Protein AF-A0A1V2L2E0-F1 (afdb_monomer_lite)

Foldseek 3Di:
DDPDDPVVLLVLLVVLLCVVCVVVCCLVVPLQVVLLVVVLVVLLVQCVVCVVDPARSLLVLLVVVLVVLVVCCVPVNPVVSVVVLVSLCSNQVVLQVCVLLLCLLLVLCLVVADDDDPVQLVLLLVLLVVVVVCLLVLLLVLLVVLCVVVVPDDPDPPPPDDPPDDDDDDDDSSNVSSVVCNVCVVLVVLVVQLVVVLCCCQPVVQLASNLQSLSVNLLVCLVPPDDPVCLLQRQSSNRSSVVSLVVLCVSCVVSVHDSSVSSCQQAVVCASNCVPPDDPDPPDDRDGHNSNDSNSSSSSNSSSVSSVCNVCVVVCVVCVSSPVVSCVVSLCCQQPVQLVVSVVSPHDNQQSNLSNLLVDDPSRSVSSSVVVNHRHSNSNNSSVVSVSSQVSNVVNVQVSCVSNVNHD

InterPro domains:
  IPR007300 CidB/LrgB family [PF04172] (216-382)
  IPR007300 CidB/LrgB family [PTHR30249] (26-378)

Structure (mmCIF, N/CA/C/O backbone):
data_AF-A0A1V2L2E0-F1
#
_entry.id   AF-A0A1V2L2E0-F1
#
loop_
_atom_site.group_PDB
_atom_site.id
_atom_site.type_symbol
_atom_site.label_atom_id
_atom_site.label_alt_id
_atom_site.label_comp_id
_atom_site.label_asym_id
_atom_site.label_entity_id
_atom_site.label_seq_id
_atom_site.pdbx_PDB_ins_code
_atom_site.Cartn_x
_atom_site.Cartn_y
_atom_site.Cartn_z
_atom_site.occupancy
_atom_site.B_iso_or_equiv
_atom_site.auth_seq_id
_atom_site.auth_comp_id
_atom_site.auth_asym_id
_atom_site.auth_atom_id
_atom_site.pdbx_PDB_model_num
ATOM 1 N N . MET A 1 1 ? -0.615 -52.994 3.508 1.00 41.28 1 MET A N 1
ATOM 2 C CA . MET A 1 1 ? 0.266 -52.390 2.486 1.00 41.28 1 MET A CA 1
ATOM 3 C C . MET A 1 1 ? -0.403 -52.552 1.130 1.00 41.28 1 MET A C 1
ATOM 5 O O . MET A 1 1 ? -0.304 -53.614 0.540 1.00 41.28 1 MET A O 1
ATOM 9 N N . THR A 1 2 ? -1.138 -51.549 0.659 1.00 40.19 2 THR A N 1
ATOM 10 C CA . THR A 1 2 ? -1.650 -51.514 -0.720 1.00 40.19 2 THR A CA 1
ATOM 11 C C . THR A 1 2 ? -0.948 -50.358 -1.408 1.00 40.19 2 THR A C 1
ATOM 13 O O . THR A 1 2 ? -1.283 -49.203 -1.156 1.00 40.19 2 THR A O 1
ATOM 16 N N . SER A 1 3 ? 0.093 -50.675 -2.180 1.00 45.12 3 SER A N 1
ATOM 17 C CA . SER A 1 3 ? 0.806 -49.704 -3.005 1.00 45.12 3 SER A CA 1
ATOM 18 C C . SER A 1 3 ? -0.107 -49.323 -4.166 1.00 45.12 3 SER A C 1
ATOM 20 O O . SER A 1 3 ? -0.065 -49.933 -5.231 1.00 45.12 3 SER A O 1
ATOM 22 N N . TYR A 1 4 ? -0.983 -48.351 -3.932 1.00 54.38 4 TYR A N 1
ATOM 23 C CA . TYR A 1 4 ? -1.599 -47.601 -5.012 1.00 54.38 4 TYR A CA 1
ATOM 24 C C . TYR A 1 4 ? -0.462 -46.955 -5.829 1.00 54.38 4 TYR A C 1
ATOM 26 O O . TYR A 1 4 ? 0.614 -46.656 -5.307 1.00 54.38 4 TYR A O 1
ATOM 34 N N . GLY A 1 5 ? -0.624 -46.871 -7.149 1.00 65.38 5 GLY A N 1
ATOM 35 C CA . GLY A 1 5 ? 0.411 -46.316 -8.018 1.00 65.38 5 GLY A CA 1
ATOM 36 C C . GLY A 1 5 ? 0.724 -44.863 -7.648 1.00 65.38 5 GLY A C 1
ATOM 37 O O . GLY A 1 5 ? -0.150 -44.120 -7.205 1.00 65.38 5 GLY A O 1
ATOM 38 N N . LEU A 1 6 ? 1.959 -44.426 -7.895 1.00 69.12 6 LEU A N 1
ATOM 39 C CA . LEU A 1 6 ? 2.425 -43.066 -7.583 1.00 69.12 6 LEU A CA 1
ATOM 40 C C . LEU A 1 6 ? 1.519 -41.969 -8.186 1.00 69.12 6 LEU A C 1
ATOM 42 O O . LEU A 1 6 ? 1.346 -40.902 -7.605 1.00 69.12 6 LEU A O 1
ATOM 46 N N . ILE A 1 7 ? 0.882 -42.266 -9.323 1.00 73.75 7 ILE A N 1
ATOM 47 C CA . ILE A 1 7 ? -0.086 -41.394 -10.001 1.00 73.75 7 ILE A CA 1
ATOM 48 C C . ILE A 1 7 ? -1.427 -41.334 -9.251 1.00 73.75 7 ILE A C 1
ATOM 50 O O . ILE A 1 7 ? -2.002 -40.256 -9.117 1.00 73.75 7 ILE A O 1
ATOM 54 N N . SER A 1 8 ? -1.934 -42.457 -8.728 1.00 75.06 8 SER A N 1
ATOM 55 C CA . SER A 1 8 ? -3.186 -42.462 -7.957 1.00 75.06 8 SER A CA 1
ATOM 56 C C . SER A 1 8 ? -3.034 -41.782 -6.597 1.00 75.06 8 SER A C 1
ATOM 58 O O . SER A 1 8 ? -3.955 -41.084 -6.173 1.00 75.06 8 SER A O 1
ATOM 60 N N . ASP A 1 9 ? -1.866 -41.909 -5.966 1.00 73.50 9 ASP A N 1
ATOM 61 C CA . ASP A 1 9 ? -1.529 -41.211 -4.719 1.00 73.50 9 ASP A CA 1
ATOM 62 C C . ASP A 1 9 ? -1.421 -39.695 -4.954 1.00 73.50 9 ASP A C 1
ATOM 64 O O . ASP A 1 9 ? -1.922 -38.896 -4.160 1.00 73.50 9 ASP A O 1
ATOM 68 N N . LEU A 1 10 ? -0.853 -39.279 -6.097 1.00 75.12 10 LEU A N 1
ATOM 69 C CA . LEU A 1 10 ? -0.794 -37.875 -6.512 1.00 75.12 10 LEU A CA 1
ATOM 70 C C . LEU A 1 10 ? -2.194 -37.295 -6.763 1.00 75.12 10 LEU A C 1
ATOM 72 O O . LEU A 1 10 ? -2.520 -36.233 -6.236 1.00 75.12 10 LEU A O 1
ATOM 76 N N . LEU A 1 11 ? -3.040 -37.987 -7.533 1.00 79.88 11 LEU A N 1
ATOM 77 C CA . LEU A 1 11 ? -4.399 -37.530 -7.851 1.00 79.88 11 LEU A CA 1
ATOM 78 C C . LEU A 1 11 ? -5.283 -37.448 -6.600 1.00 79.88 11 LEU A C 1
ATOM 80 O O . LEU A 1 11 ? -6.006 -36.464 -6.418 1.00 79.88 11 LEU A O 1
ATOM 84 N N . ARG A 1 12 ? -5.191 -38.436 -5.698 1.00 74.62 12 ARG A N 1
ATOM 85 C CA . ARG A 1 12 ? -5.874 -38.392 -4.396 1.00 74.62 12 ARG A CA 1
ATOM 86 C C . ARG A 1 12 ? -5.333 -37.271 -3.518 1.00 74.62 12 ARG A C 1
ATOM 88 O O . ARG A 1 12 ? -6.127 -36.531 -2.946 1.00 74.62 12 ARG A O 1
ATOM 95 N N . GLY A 1 13 ? -4.016 -37.087 -3.465 1.00 74.69 13 GLY A N 1
ATOM 96 C CA . GLY A 1 13 ? -3.380 -35.981 -2.751 1.00 74.69 13 GLY A CA 1
ATOM 97 C C . GLY A 1 13 ? -3.824 -34.605 -3.259 1.00 74.69 13 GLY A C 1
ATOM 98 O O . GLY A 1 13 ? -4.121 -33.728 -2.449 1.00 74.69 13 GLY A O 1
ATOM 99 N N . ILE A 1 14 ? -3.950 -34.421 -4.580 1.00 79.69 14 ILE A N 1
ATOM 100 C CA . ILE A 1 14 ? -4.483 -33.195 -5.200 1.00 79.69 14 ILE A CA 1
ATOM 101 C C . ILE A 1 14 ? -5.944 -32.979 -4.811 1.00 79.69 14 ILE A C 1
ATOM 103 O O . ILE A 1 14 ? -6.298 -31.891 -4.360 1.00 79.69 14 ILE A O 1
ATOM 107 N N . SER A 1 15 ? -6.783 -34.010 -4.921 1.00 79.38 15 SER A N 1
ATOM 108 C CA . SER A 1 15 ? -8.198 -33.932 -4.544 1.00 79.38 15 SER A CA 1
ATOM 109 C C . SER A 1 15 ? -8.382 -33.571 -3.063 1.00 79.38 15 SER A C 1
ATOM 111 O O . SER A 1 15 ? -9.129 -32.645 -2.744 1.00 79.38 15 SER A O 1
ATOM 113 N N . ILE A 1 16 ? -7.631 -34.218 -2.163 1.00 77.31 16 ILE A N 1
ATOM 114 C CA . ILE A 1 16 ? -7.628 -33.917 -0.724 1.00 77.31 16 ILE A CA 1
ATOM 115 C C . ILE A 1 16 ? -7.118 -32.491 -0.474 1.00 77.31 16 ILE A C 1
ATOM 117 O O . ILE A 1 16 ? -7.723 -31.749 0.297 1.00 77.31 16 ILE A O 1
ATOM 121 N N . GLY A 1 17 ? -6.039 -32.072 -1.140 1.00 76.56 17 GLY A N 1
ATOM 122 C CA . GLY A 1 17 ? -5.472 -30.727 -1.018 1.00 76.56 17 GLY A CA 1
ATOM 123 C C . GLY A 1 17 ? -6.431 -29.619 -1.460 1.00 76.56 17 GLY A C 1
ATOM 124 O O . GLY A 1 17 ? -6.549 -28.599 -0.776 1.00 76.56 17 GLY A O 1
ATOM 125 N N . ILE A 1 18 ? -7.163 -29.826 -2.558 1.00 79.31 18 ILE A N 1
ATOM 126 C CA . ILE A 1 18 ? -8.222 -28.918 -3.025 1.00 79.31 18 ILE A CA 1
ATOM 127 C C . ILE A 1 18 ? -9.395 -28.920 -2.040 1.00 79.31 18 ILE A C 1
ATOM 129 O O . ILE A 1 18 ? -9.856 -27.846 -1.656 1.00 79.31 18 ILE A O 1
ATOM 133 N N . GLY A 1 19 ? -9.830 -30.093 -1.566 1.00 76.94 19 GLY A N 1
ATOM 134 C CA . GLY A 1 19 ? -10.905 -30.219 -0.578 1.00 76.94 19 GLY A CA 1
ATOM 135 C C . GLY A 1 19 ? -10.599 -29.481 0.730 1.00 76.94 19 GLY A C 1
ATOM 136 O O . GLY A 1 19 ? -11.422 -28.705 1.210 1.00 76.94 19 GLY A O 1
ATOM 137 N N . LEU A 1 20 ? -9.381 -29.629 1.260 1.00 77.38 20 LEU A N 1
ATOM 138 C CA . LEU A 1 20 ? -8.901 -28.897 2.441 1.00 77.38 20 LEU A CA 1
ATOM 139 C C . LEU A 1 20 ? -8.807 -27.383 2.198 1.00 77.38 20 LEU A C 1
ATOM 141 O O . LEU A 1 20 ? -9.001 -26.584 3.112 1.00 77.38 20 LEU A O 1
ATOM 145 N N . SER A 1 21 ? -8.516 -26.975 0.963 1.00 80.56 21 SER A N 1
ATOM 146 C CA . SER A 1 21 ? -8.404 -25.565 0.581 1.00 80.56 21 SER A CA 1
ATOM 147 C C . SER A 1 21 ? -9.744 -24.922 0.243 1.00 80.56 21 SER A C 1
ATOM 149 O O . SER A 1 21 ? -9.813 -23.700 0.185 1.00 80.56 21 SER A O 1
ATOM 151 N N . TYR A 1 22 ? -10.819 -25.692 0.070 1.00 82.25 22 TYR A N 1
ATOM 152 C CA . TYR A 1 22 ? -12.115 -25.202 -0.404 1.00 82.25 22 TYR A CA 1
ATOM 153 C C . TYR A 1 22 ? -12.677 -24.003 0.391 1.00 82.25 22 TYR A C 1
ATOM 155 O O . TYR A 1 22 ? -13.034 -23.002 -0.239 1.00 82.25 22 TYR A O 1
ATOM 163 N N . PRO A 1 23 ? -12.679 -23.994 1.744 1.00 82.62 23 PRO A N 1
ATOM 164 C CA . PRO A 1 23 ? -13.147 -22.830 2.502 1.00 82.62 23 PRO A CA 1
ATOM 165 C C . PRO A 1 23 ? -12.281 -21.586 2.264 1.00 82.62 23 PRO A C 1
ATOM 167 O O . PRO A 1 23 ? -12.805 -20.479 2.122 1.00 82.62 23 PRO A O 1
ATOM 170 N N . LYS A 1 24 ? -10.956 -21.775 2.174 1.00 81.88 24 LYS A N 1
ATOM 171 C CA . LYS A 1 24 ? -9.988 -20.716 1.856 1.00 81.88 24 LYS A CA 1
ATOM 172 C C . LYS A 1 24 ? -10.201 -20.194 0.434 1.00 81.88 24 LYS A C 1
ATOM 174 O O . LYS A 1 24 ? -10.162 -18.985 0.235 1.00 81.88 24 LYS A O 1
ATOM 179 N N . ILE A 1 25 ? -10.471 -21.078 -0.528 1.00 85.06 25 ILE A N 1
ATOM 180 C CA . ILE A 1 25 ? -10.714 -20.724 -1.930 1.00 85.06 25 ILE A CA 1
ATOM 181 C C . ILE A 1 25 ? -11.961 -19.848 -2.043 1.00 85.06 25 ILE A C 1
ATOM 183 O O . ILE A 1 25 ? -11.879 -18.742 -2.567 1.00 85.06 25 ILE A O 1
ATOM 187 N N . ILE A 1 26 ? -13.094 -20.286 -1.484 1.00 87.94 26 ILE A N 1
ATOM 188 C CA . ILE A 1 26 ? -14.328 -19.486 -1.505 1.00 87.94 26 ILE A CA 1
ATOM 189 C C . ILE A 1 26 ? -14.099 -18.130 -0.840 1.00 87.94 26 ILE A C 1
ATOM 191 O O . ILE A 1 26 ? -14.532 -17.099 -1.352 1.00 87.94 26 ILE A O 1
ATOM 195 N N . HIS A 1 27 ? -13.443 -18.114 0.318 1.00 87.00 27 HIS A N 1
ATOM 196 C CA . HIS A 1 27 ? -13.212 -16.869 1.032 1.00 87.00 27 HIS A CA 1
ATOM 197 C C . HIS A 1 27 ? -12.318 -15.912 0.227 1.00 87.00 27 HIS A C 1
ATOM 199 O O . HIS A 1 27 ? -12.737 -14.797 -0.071 1.00 87.00 27 HIS A O 1
ATOM 205 N N . ASN A 1 28 ? -11.126 -16.351 -0.175 1.00 86.44 28 ASN A N 1
ATOM 206 C CA . ASN A 1 28 ? -10.096 -15.477 -0.741 1.00 86.44 28 ASN A CA 1
ATOM 207 C C . ASN A 1 28 ? -10.261 -15.199 -2.239 1.00 86.44 28 ASN A C 1
ATOM 209 O O . ASN A 1 28 ? -9.826 -14.149 -2.694 1.00 86.44 28 ASN A O 1
ATOM 213 N N . TYR A 1 29 ? -10.872 -16.107 -3.001 1.00 88.38 29 TYR A N 1
ATOM 214 C CA . TYR A 1 29 ? -10.981 -15.987 -4.461 1.00 88.38 29 TYR A CA 1
ATOM 215 C C . TYR A 1 29 ? -12.402 -15.693 -4.949 1.00 88.38 29 TYR A C 1
ATOM 217 O O . TYR A 1 29 ? -12.578 -15.387 -6.122 1.00 88.38 29 TYR A O 1
ATOM 225 N N . ILE A 1 30 ? -13.412 -15.746 -4.071 1.00 91.69 30 ILE A N 1
ATOM 226 C CA . ILE A 1 30 ? -14.793 -15.376 -4.422 1.00 91.69 30 ILE A CA 1
ATOM 227 C C . ILE A 1 30 ? -15.273 -14.220 -3.545 1.00 91.69 30 ILE A C 1
ATOM 229 O O . ILE A 1 30 ? -15.531 -13.129 -4.048 1.00 91.69 30 ILE A O 1
ATOM 233 N N . LYS A 1 31 ? -15.357 -14.417 -2.223 1.00 92.44 31 LYS A N 1
ATOM 234 C CA . LYS A 1 31 ? -15.922 -13.403 -1.313 1.00 92.44 31 LYS A CA 1
ATOM 235 C C . LYS A 1 31 ? -15.075 -12.132 -1.254 1.00 92.44 31 LYS A C 1
ATOM 237 O O . LYS A 1 31 ? -15.630 -11.038 -1.299 1.00 92.44 31 LYS A O 1
ATOM 242 N N . VAL A 1 32 ? -13.751 -12.271 -1.170 1.00 94.38 32 VAL A N 1
ATOM 243 C CA . VAL A 1 32 ? -12.818 -11.135 -1.126 1.00 94.38 32 VAL A CA 1
ATOM 244 C C . VAL A 1 32 ? -12.884 -10.295 -2.411 1.00 94.38 32 VAL A C 1
ATOM 246 O O . VAL A 1 32 ? -13.139 -9.100 -2.278 1.00 94.38 32 VAL A O 1
ATOM 249 N N . PRO A 1 33 ? -12.749 -10.851 -3.637 1.00 94.81 33 PRO A N 1
ATOM 250 C CA . PRO A 1 33 ? -12.880 -10.065 -4.865 1.00 94.81 33 PRO A CA 1
ATOM 251 C C . PRO A 1 33 ? -14.228 -9.356 -4.999 1.00 94.81 33 PRO A C 1
ATOM 253 O O . PRO A 1 33 ? -14.255 -8.180 -5.349 1.00 94.81 33 PRO A O 1
ATOM 256 N N . ILE A 1 34 ? -15.337 -10.023 -4.657 1.00 95.50 34 ILE A N 1
ATOM 257 C CA . ILE A 1 34 ? -16.665 -9.391 -4.659 1.00 95.50 34 ILE A CA 1
ATOM 258 C C . ILE A 1 34 ? -16.694 -8.212 -3.679 1.00 95.50 34 ILE A C 1
ATOM 260 O O . ILE A 1 34 ? -17.113 -7.119 -4.046 1.00 95.50 34 ILE A O 1
ATOM 264 N N . GLY A 1 35 ? -16.191 -8.402 -2.456 1.00 94.75 35 GLY A N 1
ATOM 265 C CA . GLY A 1 35 ? -16.103 -7.333 -1.461 1.00 94.75 35 GLY A CA 1
ATOM 266 C C . GLY A 1 35 ? -15.231 -6.160 -1.920 1.00 94.75 35 GLY A C 1
ATOM 267 O O . GLY A 1 35 ? -15.617 -5.008 -1.739 1.00 94.75 35 GLY A O 1
ATOM 268 N N . ILE A 1 36 ? -14.091 -6.438 -2.560 1.00 96.25 36 ILE A N 1
ATOM 269 C CA . ILE A 1 36 ? -13.199 -5.426 -3.145 1.00 96.25 36 ILE A CA 1
ATOM 270 C C . ILE A 1 36 ? -13.949 -4.619 -4.208 1.00 96.25 36 ILE A C 1
ATOM 272 O O . ILE A 1 36 ? -13.937 -3.393 -4.154 1.00 96.25 36 ILE A O 1
ATOM 276 N N . LEU A 1 37 ? -14.646 -5.284 -5.135 1.00 95.81 37 LEU A N 1
ATOM 277 C CA . LEU A 1 37 ? -15.426 -4.618 -6.181 1.00 95.81 37 LEU A CA 1
ATOM 278 C C . LEU A 1 37 ? -16.548 -3.753 -5.600 1.00 95.81 37 LEU A C 1
ATOM 280 O O . LEU A 1 37 ? -16.747 -2.629 -6.061 1.00 95.81 37 LEU A O 1
ATOM 284 N N . CYS A 1 38 ? -17.243 -4.224 -4.561 1.00 95.19 38 CYS A N 1
ATOM 285 C CA . CYS A 1 38 ? -18.242 -3.421 -3.858 1.00 95.19 38 CYS A CA 1
ATOM 286 C C . CYS A 1 38 ? -17.625 -2.149 -3.262 1.00 95.19 38 CYS A C 1
ATOM 288 O O . CYS A 1 38 ? -18.160 -1.062 -3.471 1.00 95.19 38 CYS A O 1
ATOM 290 N N . VAL A 1 39 ? -16.487 -2.257 -2.565 1.00 94.81 39 VAL A N 1
ATOM 291 C CA . VAL A 1 39 ? -15.814 -1.089 -1.972 1.00 94.81 39 VAL A CA 1
ATOM 292 C C . VAL A 1 39 ? -15.317 -0.129 -3.056 1.00 94.81 39 VAL A C 1
ATOM 294 O O . VAL A 1 39 ? -15.572 1.066 -2.955 1.00 94.81 39 VAL A O 1
ATOM 297 N N . LEU A 1 40 ? -14.687 -0.628 -4.123 1.00 95.12 40 LEU A N 1
ATOM 298 C CA . LEU A 1 40 ? -14.243 0.200 -5.252 1.00 95.12 40 LEU A CA 1
ATOM 299 C C . LEU A 1 40 ? -15.405 0.939 -5.920 1.00 95.12 40 LEU A C 1
ATOM 301 O O . LEU A 1 40 ? -15.263 2.108 -6.265 1.00 95.12 40 LEU A O 1
ATOM 305 N N . THR A 1 41 ? -16.563 0.289 -6.056 1.00 93.81 41 THR A N 1
ATOM 306 C CA . THR A 1 41 ? -17.773 0.911 -6.616 1.00 93.81 41 THR A CA 1
ATOM 307 C C . THR A 1 41 ? -18.267 2.050 -5.729 1.00 93.81 41 THR A C 1
ATOM 309 O O . THR A 1 41 ? -18.604 3.118 -6.235 1.00 93.81 41 THR A O 1
ATOM 312 N N . VAL A 1 42 ? -18.264 1.859 -4.405 1.00 92.94 42 VAL A N 1
ATOM 313 C CA . VAL A 1 42 ? -18.621 2.918 -3.449 1.00 92.94 42 VAL A CA 1
ATOM 314 C C . VAL A 1 42 ? -17.645 4.085 -3.547 1.00 92.94 42 VAL A C 1
ATOM 316 O O . VAL A 1 42 ? -18.087 5.227 -3.625 1.00 92.94 42 VAL A O 1
ATOM 319 N N . ILE A 1 43 ? -16.334 3.822 -3.592 1.00 92.50 43 ILE A N 1
ATOM 320 C CA . ILE A 1 43 ? -15.340 4.895 -3.714 1.00 92.50 43 ILE A CA 1
ATOM 321 C C . ILE A 1 43 ? -15.488 5.620 -5.054 1.00 92.50 43 ILE A C 1
ATOM 323 O O . ILE A 1 43 ? -15.431 6.843 -5.081 1.00 92.50 43 ILE A O 1
ATOM 327 N N . TYR A 1 44 ? -15.732 4.895 -6.148 1.00 91.50 44 TYR A N 1
ATOM 328 C CA . TYR A 1 44 ? -15.980 5.484 -7.462 1.00 91.50 44 TYR A CA 1
ATOM 329 C C . TYR A 1 44 ? -17.209 6.399 -7.450 1.00 91.50 44 TYR A C 1
ATOM 331 O O . TYR A 1 44 ? -17.111 7.555 -7.850 1.00 91.50 44 TYR A O 1
ATOM 339 N N . ALA A 1 45 ? -18.344 5.918 -6.934 1.00 90.19 45 ALA A N 1
ATOM 340 C CA . ALA A 1 45 ? -19.563 6.717 -6.813 1.00 90.19 45 ALA A CA 1
ATOM 341 C C . ALA A 1 45 ? -19.341 7.962 -5.941 1.00 90.19 45 ALA A C 1
ATOM 343 O O . ALA A 1 45 ? -19.824 9.046 -6.258 1.00 90.19 45 ALA A O 1
ATOM 344 N N . PHE A 1 46 ? -18.567 7.819 -4.865 1.00 88.50 46 PHE A N 1
ATOM 345 C CA . PHE A 1 46 ? -18.222 8.930 -3.990 1.00 88.50 46 PHE A CA 1
ATOM 346 C C . PHE A 1 46 ? -17.280 9.937 -4.661 1.00 88.50 46 PHE A C 1
ATOM 348 O O . PHE A 1 46 ? -17.455 11.137 -4.485 1.00 88.50 46 PHE A O 1
ATOM 355 N N . ASN A 1 47 ? -16.326 9.471 -5.472 1.00 88.38 47 ASN A N 1
ATOM 356 C CA . ASN A 1 47 ? -15.442 10.333 -6.253 1.00 88.38 47 ASN A CA 1
ATOM 357 C C . ASN A 1 47 ? -16.237 11.193 -7.237 1.00 88.38 47 ASN A C 1
ATOM 359 O O . ASN A 1 47 ? -16.034 12.396 -7.274 1.00 88.38 47 ASN A O 1
ATOM 363 N N . GLN A 1 48 ? -17.184 10.591 -7.962 1.00 84.94 48 GLN A N 1
ATOM 364 C CA . GLN A 1 48 ? -18.073 11.312 -8.882 1.00 84.94 48 GLN A CA 1
ATOM 365 C C . GLN A 1 48 ? -18.898 12.393 -8.169 1.00 84.94 48 GLN A C 1
ATOM 367 O O . GLN A 1 48 ? -19.107 13.482 -8.692 1.00 84.94 48 GLN A O 1
ATOM 372 N N . ALA A 1 49 ? -19.351 12.116 -6.943 1.00 84.00 49 ALA A N 1
ATOM 373 C CA . ALA A 1 49 ? -20.075 13.098 -6.139 1.00 84.00 49 ALA A CA 1
ATOM 374 C C . ALA A 1 49 ? -19.176 14.241 -5.625 1.00 84.00 49 ALA A C 1
ATOM 376 O O . ALA A 1 49 ? -19.671 15.328 -5.327 1.00 84.00 49 ALA A O 1
ATOM 377 N N . LEU A 1 50 ? -17.868 13.999 -5.502 1.00 78.81 50 LEU A N 1
ATOM 378 C CA . LEU A 1 50 ? -16.882 14.933 -4.964 1.00 78.81 50 LEU A CA 1
ATOM 379 C C . LEU A 1 50 ? -16.112 15.725 -6.026 1.00 78.81 50 LEU A C 1
ATOM 381 O O . LEU A 1 50 ? -15.235 16.488 -5.633 1.00 78.81 50 LEU A O 1
ATOM 385 N N . ASP A 1 51 ? -16.435 15.621 -7.319 1.00 69.38 51 ASP A N 1
ATOM 386 C CA . ASP A 1 51 ? -15.667 16.235 -8.426 1.00 69.38 51 ASP A CA 1
ATOM 387 C C . ASP A 1 51 ? -15.425 17.761 -8.299 1.00 69.38 51 ASP A C 1
ATOM 389 O O . ASP A 1 51 ? -14.576 18.326 -8.988 1.00 69.38 51 ASP A O 1
ATOM 393 N N . LEU A 1 52 ? -16.109 18.442 -7.374 1.00 58.53 52 LEU A N 1
ATOM 394 C CA . LEU A 1 52 ? -15.886 19.850 -7.025 1.00 58.53 52 LEU A CA 1
ATOM 395 C C . LEU A 1 52 ? -14.693 20.095 -6.076 1.00 58.53 52 LEU A C 1
ATOM 397 O O . LEU A 1 52 ? -14.202 21.220 -5.991 1.00 58.53 52 LEU A O 1
ATOM 401 N N . VAL A 1 53 ? -14.213 19.080 -5.351 1.00 66.31 53 VAL A N 1
ATOM 402 C CA . VAL A 1 53 ? -13.132 19.190 -4.361 1.00 66.31 53 VAL A CA 1
ATOM 403 C C . VAL A 1 53 ? -12.003 18.233 -4.738 1.00 66.31 53 VAL A C 1
ATOM 405 O O . VAL A 1 53 ? -12.206 17.026 -4.822 1.00 66.31 53 VAL A O 1
ATOM 408 N N . ARG A 1 54 ? -10.775 18.750 -4.900 1.00 70.06 54 ARG A N 1
ATOM 409 C CA . ARG A 1 54 ? -9.557 17.935 -5.096 1.00 70.06 54 ARG A CA 1
ATOM 410 C C . ARG A 1 54 ? -9.171 17.203 -3.804 1.00 70.06 54 ARG A C 1
ATOM 412 O O . ARG A 1 54 ? -8.153 17.509 -3.186 1.00 70.06 54 ARG A O 1
ATOM 419 N N . PHE A 1 55 ? -10.004 16.267 -3.365 1.00 79.56 55 PHE A N 1
ATOM 420 C CA . PHE A 1 55 ? -9.801 15.477 -2.159 1.00 79.56 55 PHE A CA 1
ATOM 421 C C . PHE A 1 55 ? -9.886 13.978 -2.477 1.00 79.56 55 PHE A C 1
ATOM 423 O O . PHE A 1 55 ? -10.813 13.559 -3.168 1.00 79.56 55 PHE A O 1
ATOM 430 N N . PRO A 1 56 ? -8.961 13.140 -1.972 1.00 84.25 56 PRO A N 1
ATOM 431 C CA . PRO A 1 56 ? -8.982 11.704 -2.235 1.00 84.25 56 PRO A CA 1
ATOM 432 C C . PRO A 1 56 ? -10.259 11.037 -1.727 1.00 84.25 56 PRO A C 1
ATOM 434 O O . PRO A 1 56 ? -10.510 10.972 -0.518 1.00 84.25 56 PRO A O 1
ATOM 437 N N . ALA A 1 57 ? -11.031 10.466 -2.652 1.00 88.31 57 ALA A N 1
ATOM 438 C CA . ALA A 1 57 ? -12.282 9.790 -2.331 1.00 88.31 57 ALA A CA 1
ATOM 439 C C . ALA A 1 57 ? -12.085 8.622 -1.349 1.00 88.31 57 ALA A C 1
ATOM 441 O O . ALA A 1 57 ? -12.907 8.437 -0.457 1.00 88.31 57 ALA A O 1
ATOM 442 N N . SER A 1 58 ? -10.979 7.871 -1.435 1.00 90.69 58 SER A N 1
ATOM 443 C CA . SER A 1 58 ? -10.701 6.744 -0.531 1.00 90.69 58 SER A CA 1
ATOM 444 C C . SER A 1 58 ? -10.528 7.173 0.931 1.00 90.69 58 SER A C 1
ATOM 446 O O . SER A 1 58 ? -11.067 6.530 1.833 1.00 90.69 58 SER A O 1
ATOM 448 N N . VAL A 1 59 ? -9.858 8.299 1.192 1.00 88.88 59 VAL A N 1
ATOM 449 C CA . VAL A 1 59 ? -9.696 8.837 2.556 1.00 88.88 59 VAL A CA 1
ATOM 450 C C . VAL A 1 59 ? -11.008 9.416 3.077 1.00 88.88 59 VAL A C 1
ATOM 452 O O . VAL A 1 59 ? -11.366 9.201 4.235 1.00 88.88 59 VAL A O 1
ATOM 455 N N . ALA A 1 60 ? -11.776 10.084 2.220 1.00 89.12 60 ALA A N 1
ATOM 456 C CA . ALA A 1 60 ? -13.093 10.574 2.597 1.00 89.12 60 ALA A CA 1
ATOM 457 C C . ALA A 1 60 ? -14.040 9.419 2.958 1.00 89.12 60 ALA A C 1
ATOM 459 O O . ALA A 1 60 ? -14.677 9.445 4.010 1.00 89.12 60 ALA A O 1
ATOM 460 N N . CYS A 1 61 ? -14.056 8.363 2.138 1.00 92.44 61 CYS A N 1
ATOM 461 C CA . CYS A 1 61 ? -14.790 7.128 2.392 1.00 92.44 61 CYS A CA 1
ATOM 462 C C . CYS A 1 61 ? -14.345 6.448 3.690 1.00 92.44 61 CYS A C 1
ATOM 464 O O . CYS A 1 61 ? -15.194 5.941 4.415 1.00 92.44 61 CYS A O 1
ATOM 466 N N . MET A 1 62 ? -13.049 6.454 4.021 1.00 92.81 62 MET A N 1
ATOM 467 C CA . MET A 1 62 ? -12.546 5.937 5.300 1.00 92.81 62 MET A CA 1
ATOM 468 C C . MET A 1 62 ? -13.161 6.695 6.489 1.00 92.81 62 MET A C 1
ATOM 470 O O . MET A 1 62 ? -13.699 6.072 7.405 1.00 92.81 62 MET A O 1
ATOM 474 N N . ILE A 1 63 ? -13.114 8.032 6.468 1.00 90.94 63 ILE A N 1
ATOM 475 C CA . ILE A 1 63 ? -13.661 8.879 7.542 1.00 90.94 63 ILE A CA 1
ATOM 476 C C . ILE A 1 63 ? -15.180 8.709 7.632 1.00 90.94 63 ILE A C 1
ATOM 478 O O . ILE A 1 63 ? -15.713 8.492 8.720 1.00 90.94 63 ILE A O 1
ATOM 482 N N . LEU A 1 64 ? -15.875 8.749 6.494 1.00 93.12 64 LEU A N 1
ATOM 483 C CA . LEU A 1 64 ? -17.319 8.555 6.424 1.00 93.12 64 LEU A CA 1
ATOM 484 C C . LEU A 1 64 ? -17.720 7.172 6.946 1.00 93.12 64 LEU A C 1
ATOM 486 O O . LEU A 1 64 ? -18.630 7.071 7.762 1.00 93.12 64 LEU A O 1
ATOM 490 N N . CYS A 1 65 ? -17.020 6.112 6.536 1.00 93.62 65 CYS A N 1
ATOM 491 C CA . CYS A 1 65 ? -17.257 4.754 7.019 1.00 93.62 65 CYS A CA 1
ATOM 492 C C . CYS A 1 65 ? -17.096 4.677 8.541 1.00 93.62 65 CYS A C 1
ATOM 494 O O . CYS A 1 65 ? -17.971 4.151 9.228 1.00 93.62 65 CYS A O 1
ATOM 496 N N . TRP A 1 66 ? -16.029 5.262 9.089 1.00 93.00 66 TRP A N 1
ATOM 497 C CA . TRP A 1 66 ? -15.816 5.323 10.534 1.00 93.00 66 TRP A CA 1
ATOM 498 C C . TRP A 1 66 ? -16.945 6.067 11.269 1.00 93.00 66 TRP A C 1
ATOM 500 O O . TRP A 1 66 ? -17.478 5.549 12.254 1.00 93.00 66 TRP A O 1
ATOM 510 N N . LEU A 1 67 ? -17.370 7.232 10.768 1.00 93.94 67 LEU A N 1
ATOM 511 C CA . LEU A 1 67 ? -18.485 7.999 11.335 1.00 93.94 67 LEU A CA 1
ATOM 512 C C . LEU A 1 67 ? -19.808 7.226 11.269 1.00 93.94 67 LEU A C 1
ATOM 514 O O . LEU A 1 67 ? -20.544 7.182 12.255 1.00 93.94 67 LEU A O 1
ATOM 518 N N . LEU A 1 68 ? -20.092 6.562 10.147 1.00 93.81 68 LEU A N 1
ATOM 519 C CA . LEU A 1 68 ? -21.280 5.723 9.977 1.00 93.81 68 LEU A CA 1
ATOM 520 C C . LEU A 1 68 ? -21.271 4.525 10.929 1.00 93.81 68 LEU A C 1
ATOM 522 O O . LEU A 1 68 ? -22.314 4.177 11.478 1.00 93.81 68 LEU A O 1
ATOM 526 N N . LEU A 1 69 ? -20.112 3.914 11.185 1.00 93.44 69 LEU A N 1
ATOM 527 C CA . LEU A 1 69 ? -19.989 2.844 12.177 1.00 93.44 69 LEU A CA 1
ATOM 528 C C . LEU A 1 69 ? -20.254 3.357 13.597 1.00 93.44 69 LEU A C 1
ATOM 530 O O . LEU A 1 69 ? -20.948 2.684 14.363 1.00 93.44 69 LEU A O 1
ATOM 534 N N . ILE A 1 70 ? -19.769 4.554 13.949 1.00 92.62 70 ILE A N 1
ATOM 535 C CA . ILE A 1 70 ? -20.090 5.200 15.231 1.00 92.62 70 ILE A CA 1
ATOM 536 C C . ILE A 1 70 ? -21.594 5.465 15.332 1.00 92.62 70 ILE A C 1
ATOM 538 O O . ILE A 1 70 ? -22.220 5.022 16.298 1.00 92.62 70 ILE A O 1
ATOM 542 N N . ALA A 1 71 ? -22.188 6.106 14.325 1.00 93.69 71 ALA A N 1
ATOM 543 C CA . ALA A 1 71 ? -23.616 6.408 14.288 1.00 93.69 71 ALA A CA 1
ATOM 544 C C . ALA A 1 71 ? -24.470 5.131 14.365 1.00 93.69 71 ALA A C 1
ATOM 546 O O . ALA A 1 71 ? -25.410 5.057 15.155 1.00 93.69 71 ALA A O 1
ATOM 547 N N . SER A 1 72 ? -24.096 4.082 13.627 1.00 93.25 72 SER A N 1
ATOM 548 C CA . SER A 1 72 ? -24.736 2.763 13.682 1.00 93.25 72 SER A CA 1
ATOM 549 C C . SER A 1 72 ? -24.624 2.140 15.072 1.00 93.25 72 SER A C 1
ATOM 551 O O . SER A 1 72 ? -25.570 1.534 15.565 1.00 93.25 72 SER A O 1
ATOM 553 N N . SER A 1 73 ? -23.470 2.272 15.734 1.00 91.69 73 SER A N 1
ATOM 554 C CA . SER A 1 73 ? -23.273 1.741 17.087 1.00 91.69 73 SER A CA 1
ATOM 555 C C . SER A 1 73 ? -24.168 2.414 18.124 1.00 91.69 73 SER A C 1
ATOM 557 O O . SER A 1 73 ? -24.642 1.735 19.033 1.00 91.69 73 SER A O 1
ATOM 559 N N . PHE A 1 74 ? -24.434 3.711 17.948 1.00 91.75 74 PHE A N 1
ATOM 560 C CA . PHE A 1 74 ? -25.310 4.492 18.814 1.00 91.75 74 PHE A CA 1
ATOM 561 C C . PHE A 1 74 ? -26.795 4.204 18.547 1.00 91.75 74 PHE A C 1
ATOM 563 O O . PHE A 1 74 ? -27.570 4.055 19.483 1.00 91.75 74 PHE A O 1
ATOM 570 N N . THR A 1 75 ? -27.183 4.072 17.277 1.00 93.56 75 THR A N 1
ATOM 571 C CA . THR A 1 75 ? -28.587 3.902 16.854 1.00 93.56 75 THR A CA 1
ATOM 572 C C . THR A 1 75 ? -29.081 2.454 16.915 1.00 93.56 75 THR A C 1
ATOM 574 O O . THR A 1 75 ? -30.181 2.196 17.394 1.00 93.56 75 THR A O 1
ATOM 577 N N . PHE A 1 76 ? -28.282 1.490 16.450 1.00 91.31 76 PHE A N 1
ATOM 578 C CA . PHE A 1 76 ? -28.676 0.078 16.318 1.00 91.31 76 PHE A CA 1
ATOM 579 C C . PHE A 1 76 ? -28.011 -0.852 17.342 1.00 91.31 76 PHE A C 1
ATOM 581 O O . PHE A 1 76 ? -28.309 -2.052 17.382 1.00 91.31 76 PHE A O 1
ATOM 588 N N . GLY A 1 77 ? -27.104 -0.318 18.159 1.00 89.56 77 GLY A N 1
ATOM 589 C CA . GLY A 1 77 ? -26.347 -1.064 19.155 1.00 89.56 77 GLY A CA 1
ATOM 590 C C . GLY A 1 77 ? -25.149 -1.828 18.582 1.00 89.56 77 GLY A C 1
ATOM 591 O O . GLY A 1 77 ? -25.066 -2.184 17.403 1.00 89.56 77 GLY A O 1
ATOM 592 N N . THR A 1 78 ? -24.199 -2.142 19.463 1.00 86.75 78 THR A N 1
ATOM 593 C CA . THR A 1 78 ? -22.909 -2.763 19.111 1.00 86.75 78 THR A CA 1
ATOM 594 C C . THR A 1 78 ? -23.047 -4.123 18.427 1.00 86.75 78 THR A C 1
ATOM 596 O O . THR A 1 78 ? -22.251 -4.449 17.546 1.00 86.75 78 THR A O 1
ATOM 599 N N . ARG A 1 79 ? -24.075 -4.908 18.777 1.00 86.44 79 ARG A N 1
ATOM 600 C CA . ARG A 1 79 ? -24.309 -6.244 18.206 1.00 86.44 79 ARG A CA 1
ATOM 601 C C . ARG A 1 79 ? -24.635 -6.193 16.713 1.00 86.44 79 ARG A C 1
ATOM 603 O O . ARG A 1 79 ? -24.091 -6.995 15.958 1.00 86.44 79 ARG A O 1
ATOM 610 N N . ARG A 1 80 ? -25.500 -5.264 16.285 1.00 87.31 80 ARG A N 1
ATOM 611 C CA . ARG A 1 80 ? -25.887 -5.116 14.870 1.00 87.31 80 ARG A CA 1
ATOM 612 C C . ARG A 1 80 ? -24.762 -4.488 14.056 1.00 87.31 80 ARG A C 1
ATOM 614 O O . ARG A 1 80 ? -24.423 -5.014 13.001 1.00 87.31 80 ARG A O 1
ATOM 621 N N . THR A 1 81 ? -24.091 -3.468 14.592 1.00 89.94 81 THR A N 1
ATOM 622 C CA . THR A 1 81 ? -22.898 -2.892 13.950 1.00 89.94 81 THR A CA 1
ATOM 623 C C . THR A 1 81 ? -21.784 -3.927 13.783 1.00 89.94 81 THR A C 1
ATOM 625 O O . THR A 1 81 ? -21.093 -3.927 12.771 1.00 89.94 81 THR A O 1
ATOM 628 N N . GLY A 1 82 ? -21.650 -4.882 14.710 1.00 87.44 82 GLY A N 1
ATOM 629 C CA . GLY A 1 82 ? -20.708 -5.995 14.574 1.00 87.44 82 GLY A CA 1
ATOM 630 C C . GLY A 1 82 ? -20.949 -6.877 13.341 1.00 87.44 82 GLY A C 1
ATOM 631 O O . GLY A 1 82 ? -20.002 -7.467 12.829 1.00 87.44 82 GLY A O 1
ATOM 632 N N . ILE A 1 83 ? -22.182 -6.957 12.829 1.00 88.56 83 ILE A N 1
ATOM 633 C CA . ILE A 1 83 ? -22.487 -7.672 11.579 1.00 88.56 83 ILE A CA 1
ATOM 634 C C . ILE A 1 83 ? -21.950 -6.885 10.377 1.00 88.56 83 ILE A C 1
ATOM 636 O O . ILE A 1 83 ? -21.319 -7.477 9.504 1.00 88.56 83 ILE A O 1
ATOM 640 N N . LEU A 1 84 ? -22.127 -5.559 10.368 1.00 88.06 84 LEU A N 1
ATOM 641 C CA . LEU A 1 84 ? -21.580 -4.679 9.328 1.00 88.06 84 LEU A CA 1
ATOM 642 C C . LEU A 1 84 ? -20.051 -4.745 9.297 1.00 88.06 84 LEU A C 1
ATOM 644 O O . LEU A 1 84 ? -19.467 -4.962 8.239 1.00 88.06 84 LEU A O 1
ATOM 648 N N . VAL A 1 85 ? -19.408 -4.650 10.465 1.00 89.69 85 VAL A N 1
ATOM 649 C CA . VAL A 1 85 ? -17.947 -4.773 10.590 1.00 89.69 85 VAL A CA 1
ATOM 650 C C . VAL A 1 85 ? -17.468 -6.116 10.042 1.00 89.69 85 VAL A C 1
ATOM 652 O O . VAL A 1 85 ? -16.528 -6.143 9.260 1.00 89.69 85 VAL A O 1
ATOM 655 N N . LYS A 1 86 ? -18.146 -7.229 10.359 1.00 88.31 86 LYS A N 1
ATOM 656 C CA . LYS A 1 86 ? -17.786 -8.553 9.819 1.00 88.31 86 LYS A CA 1
ATOM 657 C C . LYS A 1 86 ? -17.855 -8.621 8.295 1.00 88.31 86 LYS A C 1
ATOM 659 O O . LYS A 1 86 ? -17.052 -9.335 7.708 1.00 88.31 86 LYS A O 1
ATOM 664 N N . PHE A 1 87 ? -18.804 -7.929 7.666 1.00 88.56 87 PHE A N 1
ATOM 665 C CA . PHE A 1 87 ? -18.920 -7.898 6.209 1.00 88.56 87 PHE A CA 1
ATOM 666 C C . PHE A 1 87 ? -17.778 -7.097 5.572 1.00 88.56 87 PHE A C 1
ATOM 668 O O . PHE A 1 87 ? -17.117 -7.594 4.664 1.00 88.56 87 PHE A O 1
ATOM 675 N N . PHE A 1 88 ? -17.492 -5.902 6.096 1.00 88.88 88 PHE A N 1
ATOM 676 C CA . PHE A 1 88 ? -16.374 -5.069 5.636 1.00 88.88 88 PHE A CA 1
ATOM 677 C C . PHE A 1 88 ? -15.001 -5.693 5.916 1.00 88.88 88 PHE A C 1
ATOM 679 O O . PHE A 1 88 ? -14.074 -5.538 5.121 1.00 88.88 88 PHE A O 1
ATOM 686 N N . ASP A 1 89 ? -14.873 -6.442 7.009 1.00 87.62 89 ASP A N 1
ATOM 687 C CA . ASP A 1 89 ? -13.653 -7.156 7.374 1.00 87.62 89 ASP A CA 1
ATOM 688 C C . ASP A 1 89 ? -13.239 -8.196 6.325 1.00 87.62 89 ASP A C 1
ATOM 690 O O . ASP A 1 89 ? -12.058 -8.528 6.266 1.00 87.62 89 ASP A O 1
ATOM 694 N N . ILE A 1 90 ? -14.165 -8.717 5.508 1.00 89.50 90 ILE A N 1
ATOM 695 C CA . ILE A 1 90 ? -13.851 -9.728 4.485 1.00 89.50 90 ILE A CA 1
ATOM 696 C C . ILE A 1 90 ? -12.835 -9.168 3.473 1.00 89.50 90 ILE A C 1
ATOM 698 O O . ILE A 1 90 ? -11.710 -9.674 3.441 1.00 89.50 90 ILE A O 1
ATOM 702 N N . PRO A 1 91 ? -13.157 -8.127 2.675 1.00 92.38 91 PRO A N 1
ATOM 703 C CA . PRO A 1 91 ? -12.165 -7.502 1.805 1.00 92.38 91 PRO A CA 1
ATOM 704 C C . PRO A 1 91 ? -11.125 -6.717 2.609 1.00 92.38 91 PRO A C 1
ATOM 706 O O . PRO A 1 91 ? -9.956 -6.688 2.230 1.00 92.38 91 PRO A O 1
ATOM 709 N N . GLY A 1 92 ? -11.514 -6.117 3.739 1.00 88.50 92 GLY A N 1
ATOM 710 C CA . GLY A 1 92 ? -10.644 -5.200 4.459 1.00 88.50 92 GLY A CA 1
ATOM 711 C C . GLY A 1 92 ? -9.461 -5.865 5.146 1.00 88.50 92 GLY A C 1
ATOM 712 O O . GLY A 1 92 ? -8.334 -5.394 5.004 1.00 88.50 92 GLY A O 1
ATOM 713 N N . LYS A 1 93 ? -9.660 -7.005 5.818 1.00 87.19 93 LYS A N 1
ATOM 714 C CA . LYS A 1 93 ? -8.544 -7.756 6.416 1.00 87.19 93 LYS A CA 1
ATOM 715 C C . LYS A 1 93 ? -7.585 -8.266 5.357 1.00 87.19 93 LYS A C 1
ATOM 717 O O . LYS A 1 93 ? -6.379 -8.197 5.567 1.00 87.19 93 LYS A O 1
ATOM 722 N N . PHE A 1 94 ? -8.109 -8.734 4.224 1.00 90.19 94 PHE A N 1
ATOM 723 C CA . PHE A 1 94 ? -7.273 -9.133 3.100 1.00 90.19 94 PHE A CA 1
ATOM 724 C C . PHE A 1 94 ? -6.433 -7.947 2.611 1.00 90.19 94 PHE A C 1
ATOM 726 O O . PHE A 1 94 ? -5.209 -8.021 2.607 1.00 90.19 94 PHE A O 1
ATOM 733 N N . CYS A 1 95 ? -7.056 -6.814 2.286 1.00 90.19 95 CYS A N 1
ATOM 734 C CA . CYS A 1 95 ? -6.330 -5.655 1.776 1.00 90.19 95 CYS A CA 1
ATOM 735 C C . CYS A 1 95 ? -5.302 -5.096 2.776 1.00 90.19 95 CYS A C 1
ATOM 737 O O . CYS A 1 95 ? -4.208 -4.713 2.370 1.00 90.19 95 CYS A O 1
ATOM 739 N N . LEU A 1 96 ? -5.603 -5.100 4.078 1.00 84.00 96 LEU A N 1
ATOM 740 C CA . LEU A 1 96 ? -4.660 -4.680 5.121 1.00 84.00 96 LEU A CA 1
ATOM 741 C C . LEU A 1 96 ? -3.480 -5.652 5.281 1.00 84.00 96 LEU A C 1
ATOM 743 O O . LEU A 1 96 ? -2.356 -5.208 5.488 1.00 84.00 96 LEU A O 1
ATOM 747 N N . GLN A 1 97 ? -3.699 -6.965 5.150 1.00 85.06 97 GLN A N 1
ATOM 748 C CA . GLN A 1 97 ? -2.620 -7.964 5.193 1.00 85.06 97 GLN A CA 1
ATOM 749 C C . GLN A 1 97 ? -1.680 -7.867 3.986 1.00 85.06 97 GLN A C 1
ATOM 751 O O . GLN A 1 97 ? -0.482 -8.107 4.114 1.00 85.06 97 GLN A O 1
ATOM 756 N N . TRP A 1 98 ? -2.217 -7.501 2.822 1.00 87.56 98 TRP A N 1
ATOM 757 C CA . TRP A 1 98 ? -1.475 -7.395 1.564 1.00 87.56 98 TRP A CA 1
ATOM 758 C C . TRP A 1 98 ? -0.985 -5.973 1.256 1.00 87.56 98 TRP A C 1
ATOM 760 O O . TRP A 1 98 ? -0.406 -5.734 0.195 1.00 87.56 98 TRP A O 1
ATOM 770 N N . ILE A 1 99 ? -1.154 -5.035 2.194 1.00 83.94 99 ILE A N 1
ATOM 771 C CA . ILE A 1 99 ? -0.890 -3.608 1.982 1.00 83.94 99 ILE A CA 1
ATOM 772 C C . ILE A 1 99 ? 0.544 -3.328 1.509 1.00 83.94 99 ILE A C 1
ATOM 774 O O . ILE A 1 99 ? 0.761 -2.469 0.659 1.00 83.94 99 ILE A O 1
ATOM 778 N N . SER A 1 100 ? 1.527 -4.100 1.983 1.00 84.12 100 SER A N 1
ATOM 779 C CA . SER A 1 100 ? 2.930 -3.966 1.575 1.00 84.12 100 SER A CA 1
ATOM 780 C C . SER A 1 100 ? 3.139 -4.197 0.075 1.00 84.12 100 SER A C 1
ATOM 782 O O . SER A 1 100 ? 3.963 -3.517 -0.532 1.00 84.12 100 SER A O 1
ATOM 784 N N . VAL A 1 101 ? 2.369 -5.102 -0.541 1.00 88.44 101 VAL A N 1
ATOM 785 C CA . VAL A 1 101 ? 2.408 -5.340 -1.994 1.00 88.44 101 VAL A CA 1
ATOM 786 C C . VAL A 1 101 ? 1.793 -4.168 -2.741 1.00 88.44 101 VAL A C 1
ATOM 788 O O . VAL A 1 101 ? 2.315 -3.751 -3.771 1.00 88.44 101 VAL A O 1
ATOM 791 N N . PHE A 1 102 ? 0.723 -3.583 -2.208 1.00 89.69 102 PHE A N 1
ATOM 792 C CA . PHE A 1 102 ? 0.036 -2.455 -2.840 1.00 89.69 102 PHE A CA 1
ATOM 793 C C . PHE A 1 102 ? 0.890 -1.179 -2.876 1.00 89.69 102 PHE A C 1
ATOM 795 O O . PHE A 1 102 ? 0.652 -0.318 -3.717 1.00 89.69 102 PHE A O 1
ATOM 802 N N . PHE A 1 103 ? 1.933 -1.092 -2.040 1.00 83.19 103 PHE A N 1
ATOM 803 C CA . PHE A 1 103 ? 2.942 -0.027 -2.082 1.00 83.19 103 PHE A CA 1
ATOM 804 C C . PHE A 1 103 ? 4.085 -0.267 -3.082 1.00 83.19 103 PHE A C 1
ATOM 806 O O . PHE A 1 103 ? 4.782 0.684 -3.444 1.00 83.19 103 PHE A O 1
ATOM 813 N N . THR A 1 104 ? 4.273 -1.496 -3.579 1.00 87.31 104 THR A N 1
ATOM 814 C CA . THR A 1 104 ? 5.331 -1.818 -4.560 1.00 87.31 104 THR A CA 1
ATOM 815 C C . THR A 1 104 ? 5.317 -0.962 -5.831 1.00 87.31 104 THR A C 1
ATOM 817 O O . THR A 1 104 ? 6.410 -0.676 -6.320 1.00 87.31 104 THR A O 1
ATOM 820 N N . PRO A 1 105 ? 4.173 -0.461 -6.354 1.00 89.06 105 PRO A N 1
ATOM 821 C CA . PRO A 1 105 ? 4.179 0.393 -7.536 1.00 89.06 105 PRO A CA 1
ATOM 822 C C . PRO A 1 105 ? 5.039 1.645 -7.406 1.00 89.06 105 PRO A C 1
ATOM 824 O O . PRO A 1 105 ? 5.715 2.017 -8.364 1.00 89.06 105 PRO A O 1
ATOM 827 N N . ALA A 1 106 ? 5.054 2.275 -6.228 1.00 82.94 106 ALA A N 1
ATOM 828 C CA . ALA A 1 106 ? 5.873 3.459 -5.995 1.00 82.94 106 ALA A CA 1
ATOM 829 C C . ALA A 1 106 ? 7.360 3.130 -6.198 1.00 82.94 106 ALA A C 1
ATOM 831 O O . ALA A 1 106 ? 8.053 3.833 -6.926 1.00 82.94 106 ALA A O 1
ATOM 832 N N . PHE A 1 107 ? 7.818 2.006 -5.643 1.00 85.44 107 PHE A N 1
ATOM 833 C CA . PHE A 1 107 ? 9.194 1.546 -5.803 1.00 85.44 107 PHE A CA 1
ATOM 834 C C . PHE A 1 107 ? 9.486 1.098 -7.232 1.00 85.44 107 PHE A C 1
ATOM 836 O O . PHE A 1 107 ? 10.481 1.526 -7.795 1.00 85.44 107 PHE A O 1
ATOM 843 N N . ILE A 1 108 ? 8.614 0.296 -7.848 1.00 90.12 108 ILE A N 1
ATOM 844 C CA . ILE A 1 108 ? 8.846 -0.255 -9.190 1.00 90.12 108 ILE A CA 1
ATOM 845 C C . ILE A 1 108 ? 9.002 0.859 -10.228 1.00 90.12 108 ILE A C 1
ATOM 847 O O . ILE A 1 108 ? 9.883 0.762 -11.075 1.00 90.12 108 ILE A O 1
ATOM 851 N N . THR A 1 109 ? 8.226 1.941 -10.123 1.00 88.81 109 THR A N 1
ATOM 852 C CA . THR A 1 109 ? 8.307 3.097 -11.038 1.00 88.81 109 THR A CA 1
ATOM 853 C C . THR A 1 109 ? 9.469 4.059 -10.760 1.00 88.81 109 THR A C 1
ATOM 855 O O . THR A 1 109 ? 9.646 5.019 -11.506 1.00 88.81 109 THR A O 1
ATOM 858 N N . LEU A 1 110 ? 10.292 3.816 -9.733 1.00 85.31 110 LEU A N 1
ATOM 859 C CA . LEU A 1 110 ? 11.395 4.705 -9.355 1.00 85.31 110 LEU A CA 1
ATOM 860 C C . LEU A 1 110 ? 12.379 5.017 -10.503 1.00 85.31 110 LEU A C 1
ATOM 862 O O . LEU A 1 110 ? 12.742 6.184 -10.636 1.00 85.31 110 LEU A O 1
ATOM 866 N N . PRO A 1 111 ? 12.780 4.074 -11.379 1.00 87.62 111 PRO A N 1
ATOM 867 C CA . PRO A 1 111 ? 13.665 4.374 -12.507 1.00 87.62 111 PRO A CA 1
ATOM 868 C C . PRO A 1 111 ? 13.087 5.369 -13.527 1.00 87.62 111 PRO A C 1
ATOM 870 O O . PRO A 1 111 ? 13.839 5.927 -14.318 1.00 87.62 111 PRO A O 1
ATOM 873 N N . LEU A 1 112 ? 11.768 5.603 -13.522 1.00 85.69 112 LEU A N 1
ATOM 874 C CA . LEU A 1 112 ? 11.094 6.564 -14.407 1.00 85.69 112 LEU A CA 1
ATOM 875 C C . LEU A 1 112 ? 11.070 7.992 -13.848 1.00 85.69 112 LEU A C 1
ATOM 877 O O . LEU A 1 112 ? 10.578 8.907 -14.507 1.00 85.69 112 LEU A O 1
ATOM 881 N N . SER A 1 113 ? 11.524 8.176 -12.613 1.00 81.19 113 SER A N 1
ATOM 882 C CA . SER A 1 113 ? 11.483 9.461 -11.925 1.00 81.19 113 SER A CA 1
ATOM 883 C C . SER A 1 113 ? 12.548 10.445 -12.424 1.00 81.19 113 SER A C 1
ATOM 885 O O . SER A 1 113 ? 13.475 10.075 -13.144 1.00 81.19 113 SER A O 1
ATOM 887 N N . THR A 1 114 ? 12.414 11.725 -12.052 1.00 80.38 114 THR A N 1
ATOM 888 C CA . THR A 1 114 ? 13.387 12.744 -12.458 1.00 80.38 114 THR A CA 1
ATOM 889 C C . THR A 1 114 ? 14.768 12.430 -11.871 1.00 80.38 114 THR A C 1
ATOM 891 O O . THR A 1 114 ? 14.865 12.119 -10.679 1.00 80.38 114 THR A O 1
ATOM 894 N N . PRO A 1 115 ? 15.850 12.522 -12.668 1.00 78.88 115 PRO A N 1
ATOM 895 C CA . PRO A 1 115 ? 17.193 12.240 -12.181 1.00 78.88 115 PRO A CA 1
ATOM 896 C C . PRO A 1 115 ? 17.555 13.084 -10.951 1.00 78.88 115 PRO A C 1
ATOM 898 O O . PRO A 1 115 ? 17.182 14.256 -10.828 1.00 78.88 115 PRO A O 1
ATOM 901 N N . ILE A 1 116 ? 18.296 12.480 -10.022 1.00 78.94 116 ILE A N 1
ATOM 902 C CA . ILE A 1 116 ? 18.780 13.129 -8.799 1.00 78.94 116 ILE A CA 1
ATOM 903 C C . ILE A 1 116 ? 20.305 13.079 -8.787 1.00 78.94 116 ILE A C 1
ATOM 905 O O . ILE A 1 116 ? 20.898 12.044 -9.084 1.00 78.94 116 ILE A O 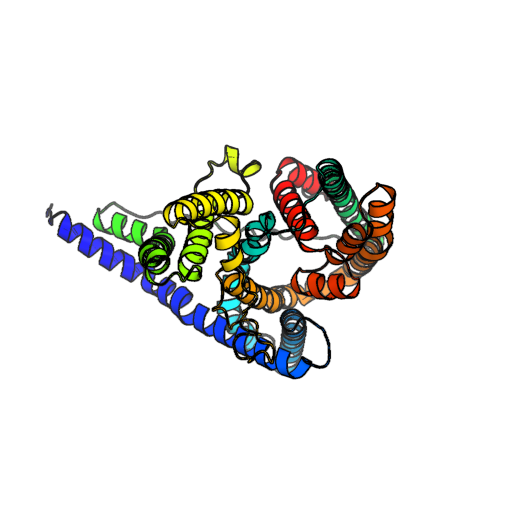1
ATOM 909 N N . SER A 1 117 ? 20.945 14.186 -8.405 1.00 83.44 117 SER A N 1
ATOM 910 C CA . SER A 1 117 ? 22.385 14.191 -8.142 1.00 83.44 117 SER A CA 1
ATOM 911 C C . SER A 1 117 ? 22.708 13.340 -6.913 1.00 83.44 117 SER A C 1
ATOM 913 O O . SER A 1 117 ? 22.034 13.455 -5.891 1.00 83.44 117 SER A O 1
ATOM 915 N N . ALA A 1 118 ? 23.777 12.542 -6.961 1.00 82.06 118 ALA A N 1
ATOM 916 C CA . ALA A 1 118 ? 24.195 11.700 -5.835 1.00 82.06 118 ALA A CA 1
ATOM 917 C C . ALA A 1 118 ? 24.317 12.488 -4.514 1.00 82.06 118 ALA A C 1
ATOM 919 O O . ALA A 1 118 ? 23.904 12.000 -3.464 1.00 82.06 118 ALA A O 1
ATOM 920 N N . LYS A 1 119 ? 24.796 13.741 -4.574 1.00 84.44 119 LYS A N 1
ATOM 921 C CA . LYS A 1 119 ? 24.861 14.645 -3.414 1.00 84.44 119 LYS A CA 1
ATOM 922 C C . LYS A 1 119 ? 23.479 14.878 -2.801 1.00 84.44 119 LYS A C 1
ATOM 924 O O . LYS A 1 119 ? 23.305 14.741 -1.596 1.00 84.44 119 LYS A O 1
ATOM 929 N N . GLU A 1 120 ? 22.497 15.222 -3.625 1.00 80.06 120 GLU A N 1
ATOM 930 C CA . GLU A 1 120 ? 21.140 15.518 -3.167 1.00 80.06 120 GLU A CA 1
ATOM 931 C C . GLU A 1 120 ? 20.432 14.254 -2.659 1.00 80.06 120 GLU A C 1
ATOM 933 O O . GLU A 1 120 ? 19.768 14.301 -1.628 1.00 80.06 120 GLU A O 1
ATOM 938 N N . ALA A 1 121 ? 20.644 13.102 -3.306 1.00 80.62 121 ALA A N 1
ATOM 939 C CA . ALA A 1 121 ? 20.134 11.814 -2.835 1.00 80.62 121 ALA A CA 1
ATOM 940 C C . ALA A 1 121 ? 20.675 11.452 -1.439 1.00 80.62 121 ALA A C 1
ATOM 942 O O . ALA A 1 121 ? 19.912 11.019 -0.575 1.00 80.62 121 ALA A O 1
ATOM 943 N N . MET A 1 122 ? 21.970 11.681 -1.194 1.00 79.94 122 MET A N 1
ATOM 944 C CA . MET A 1 122 ? 22.594 11.449 0.113 1.00 79.94 122 MET A CA 1
ATOM 945 C C . MET A 1 122 ? 22.096 12.423 1.186 1.00 79.94 122 MET A C 1
ATOM 947 O O . MET A 1 122 ? 21.870 12.005 2.319 1.00 79.94 122 MET A O 1
ATOM 951 N N . LEU A 1 123 ? 21.867 13.697 0.844 1.00 85.12 123 LEU A N 1
ATOM 952 C CA . LEU A 1 123 ? 21.258 14.664 1.766 1.00 85.12 123 LEU A CA 1
ATOM 953 C C . LEU A 1 123 ? 19.827 14.265 2.131 1.00 85.12 123 LEU A C 1
ATOM 955 O O . LEU A 1 123 ? 19.471 14.273 3.307 1.00 85.12 123 LEU A O 1
ATOM 959 N N . ILE A 1 124 ? 19.028 13.848 1.145 1.00 81.06 124 ILE A N 1
ATOM 960 C CA . ILE A 1 124 ? 17.678 13.324 1.369 1.00 81.06 124 ILE A CA 1
ATOM 961 C C . ILE A 1 124 ? 17.731 12.110 2.312 1.00 81.06 124 ILE A C 1
ATOM 963 O O . ILE A 1 124 ? 16.991 12.069 3.293 1.00 81.06 124 ILE A O 1
ATOM 967 N N . ALA A 1 125 ? 18.635 11.157 2.065 1.00 79.31 125 ALA A N 1
ATOM 968 C CA . ALA A 1 125 ? 18.830 9.991 2.927 1.00 79.31 125 ALA A CA 1
ATOM 969 C C . ALA A 1 125 ? 19.216 10.377 4.367 1.00 79.31 125 ALA A C 1
ATOM 971 O O . ALA A 1 125 ? 18.629 9.869 5.323 1.00 79.31 125 ALA A O 1
ATOM 972 N N . ALA A 1 126 ? 20.158 11.308 4.538 1.00 82.44 126 ALA A N 1
ATOM 973 C CA . ALA A 1 126 ? 20.600 11.775 5.851 1.00 82.44 126 ALA A CA 1
ATOM 974 C C . ALA A 1 126 ? 19.471 12.471 6.627 1.00 82.44 126 ALA A C 1
ATOM 976 O O . ALA A 1 126 ? 19.231 12.152 7.793 1.00 82.44 126 ALA A O 1
ATOM 977 N N . VAL A 1 127 ? 18.729 13.368 5.970 1.00 84.38 127 VAL A N 1
ATOM 978 C CA . VAL A 1 127 ? 17.580 14.074 6.558 1.00 84.38 127 VAL A CA 1
ATOM 979 C C . VAL A 1 127 ? 16.473 13.105 6.969 1.00 84.38 127 VAL A C 1
ATOM 981 O O . VAL A 1 127 ? 15.773 13.363 7.949 1.00 84.38 127 VAL A O 1
ATOM 984 N N . PHE A 1 128 ? 16.325 11.972 6.284 1.00 78.44 128 PHE A N 1
ATOM 985 C CA . PHE A 1 128 ? 15.385 10.937 6.703 1.00 78.44 128 PHE A CA 1
ATOM 986 C C . PHE A 1 128 ? 15.843 10.162 7.925 1.00 78.44 128 PHE A C 1
ATOM 988 O O . PHE A 1 128 ? 15.040 9.968 8.827 1.00 78.44 128 PHE A O 1
ATOM 995 N N . ILE A 1 129 ? 17.103 9.732 7.984 1.00 78.75 129 ILE A N 1
ATOM 996 C CA . ILE A 1 129 ? 17.612 8.980 9.140 1.00 78.75 129 ILE A CA 1
ATOM 997 C C . ILE A 1 129 ? 17.551 9.857 10.395 1.00 78.75 129 ILE A C 1
ATOM 999 O O . ILE A 1 129 ? 17.015 9.446 11.425 1.00 78.75 129 ILE A O 1
ATOM 1003 N N . VAL A 1 130 ? 18.044 11.094 10.289 1.00 83.81 130 VAL A N 1
ATOM 1004 C CA . VAL A 1 130 ? 18.022 12.062 11.392 1.00 83.81 130 VAL A CA 1
ATOM 1005 C C . VAL A 1 130 ? 16.588 12.473 11.714 1.00 83.81 130 VAL A C 1
ATOM 1007 O O . VAL A 1 130 ? 16.192 12.439 12.874 1.00 83.81 130 VAL A O 1
ATOM 1010 N N . GLY A 1 131 ? 15.788 12.809 10.700 1.00 82.56 131 GLY A N 1
ATOM 1011 C CA . GLY A 1 131 ? 14.390 13.202 10.868 1.00 82.56 131 GLY A CA 1
ATOM 1012 C C . GLY A 1 131 ? 13.551 12.109 11.522 1.00 82.56 131 GLY A C 1
ATOM 1013 O O . GLY A 1 131 ? 12.783 12.406 12.428 1.00 82.56 131 GLY A O 1
ATOM 1014 N N . PHE A 1 132 ? 13.753 10.845 11.146 1.00 78.44 132 PHE A N 1
ATOM 1015 C CA . PHE A 1 132 ? 13.101 9.704 11.780 1.00 78.44 132 PHE A CA 1
ATOM 1016 C C . PHE A 1 132 ? 13.502 9.571 13.249 1.00 78.44 132 PHE A C 1
ATOM 1018 O O . PHE A 1 132 ? 12.627 9.452 14.100 1.00 78.44 132 PHE A O 1
ATOM 1025 N N . ALA A 1 133 ? 14.797 9.646 13.574 1.00 81.75 133 ALA A N 1
ATOM 1026 C CA . ALA A 1 133 ? 15.259 9.583 14.960 1.00 81.75 133 ALA A CA 1
ATOM 1027 C C . ALA A 1 133 ? 14.694 10.735 15.812 1.00 81.75 133 ALA A C 1
ATOM 1029 O O . ALA A 1 133 ? 14.208 10.504 16.919 1.00 81.75 133 ALA A O 1
ATOM 1030 N N . VAL A 1 134 ? 14.696 11.960 15.274 1.00 85.50 134 VAL A N 1
ATOM 1031 C CA . VAL A 1 134 ? 14.135 13.151 15.928 1.00 85.50 134 VAL A CA 1
ATOM 1032 C C . VAL A 1 134 ? 12.625 13.024 16.106 1.00 85.50 134 VAL A C 1
ATOM 1034 O O . VAL A 1 134 ? 12.122 13.300 17.189 1.00 85.50 134 VAL A O 1
ATOM 1037 N N . GLN A 1 135 ? 11.896 12.580 15.083 1.00 82.12 135 GLN A N 1
ATOM 1038 C CA . GLN A 1 135 ? 10.444 12.420 15.144 1.00 82.12 135 GLN A CA 1
ATOM 1039 C C . GLN A 1 135 ? 10.050 11.308 16.119 1.00 82.12 135 GLN A C 1
ATOM 1041 O O . GLN A 1 135 ? 9.158 11.502 16.938 1.00 82.12 135 GLN A O 1
ATOM 1046 N N . MET A 1 136 ? 10.746 10.172 16.088 1.00 77.00 136 MET A N 1
ATOM 1047 C CA . MET A 1 136 ? 10.531 9.066 17.021 1.00 77.00 136 MET A CA 1
ATOM 1048 C C . MET A 1 136 ? 10.823 9.480 18.464 1.00 77.00 136 MET A C 1
ATOM 1050 O O . MET A 1 136 ? 9.992 9.252 19.343 1.00 77.00 136 MET A O 1
ATOM 1054 N N . GLY A 1 137 ? 11.968 10.124 18.707 1.00 82.56 137 GLY A N 1
ATOM 1055 C CA . GLY A 1 137 ? 12.315 10.663 20.020 1.00 82.56 137 GLY A CA 1
ATOM 1056 C C . GLY A 1 137 ? 11.296 11.702 20.480 1.00 82.56 137 GLY A C 1
ATOM 1057 O O . GLY A 1 137 ? 10.772 11.601 21.583 1.00 82.56 137 GLY A O 1
ATOM 1058 N N . GLY A 1 138 ? 10.945 12.653 19.615 1.00 85.62 138 GLY A N 1
ATOM 1059 C CA . GLY A 1 138 ? 9.961 13.696 19.892 1.00 85.62 138 GLY A CA 1
ATOM 1060 C C . GLY A 1 138 ? 8.595 13.128 20.272 1.00 85.62 138 GLY A C 1
ATOM 1061 O O . GLY A 1 138 ? 8.041 13.520 21.294 1.00 85.62 138 GLY A O 1
ATOM 1062 N N . VAL A 1 139 ? 8.075 12.162 19.509 1.00 85.06 139 VAL A N 1
ATOM 1063 C CA . VAL A 1 139 ? 6.824 11.466 19.848 1.00 85.06 139 VAL A CA 1
ATOM 1064 C C . VAL A 1 139 ? 6.942 10.780 21.207 1.00 85.06 139 VAL A C 1
ATOM 1066 O O . VAL A 1 139 ? 6.059 10.952 22.043 1.00 85.06 139 VAL A O 1
ATOM 1069 N N . ALA A 1 140 ? 8.024 10.039 21.458 1.00 81.56 140 ALA A N 1
ATOM 1070 C CA . ALA A 1 140 ? 8.215 9.328 22.720 1.00 81.56 140 ALA A CA 1
ATOM 1071 C C . ALA A 1 140 ? 8.284 10.286 23.921 1.00 81.56 140 ALA A C 1
ATOM 1073 O O . ALA A 1 140 ? 7.530 10.112 24.876 1.00 81.56 140 ALA A O 1
ATOM 1074 N N . TYR A 1 141 ? 9.125 11.322 23.870 1.00 85.75 141 TYR A N 1
ATOM 1075 C CA . TYR A 1 141 ? 9.297 12.271 24.973 1.00 85.75 141 TYR A CA 1
ATOM 1076 C C . TYR A 1 141 ? 8.048 13.117 25.227 1.00 85.75 141 TYR A C 1
ATOM 1078 O O . TYR A 1 141 ? 7.704 13.337 26.388 1.00 85.75 141 TYR A O 1
ATOM 1086 N N . ILE A 1 142 ? 7.336 13.557 24.181 1.00 86.56 142 ILE A N 1
ATOM 1087 C CA . ILE A 1 142 ? 6.078 14.297 24.356 1.00 86.56 142 ILE A CA 1
ATOM 1088 C C . ILE A 1 142 ? 5.008 13.381 24.955 1.00 86.56 142 ILE A C 1
ATOM 1090 O O . ILE A 1 142 ? 4.360 13.772 25.925 1.00 86.56 142 ILE A O 1
ATOM 1094 N N . CYS A 1 143 ? 4.855 12.154 24.446 1.00 83.56 143 CYS A N 1
ATOM 1095 C CA . CYS A 1 143 ? 3.908 11.189 25.001 1.00 83.56 143 CYS A CA 1
ATOM 1096 C C . CYS A 1 143 ? 4.214 10.874 26.469 1.00 83.56 143 CYS A C 1
ATOM 1098 O O . CYS A 1 143 ? 3.308 10.944 27.294 1.00 83.56 143 CYS A O 1
ATOM 1100 N N . VAL A 1 144 ? 5.471 10.574 26.814 1.00 81.25 144 VAL A N 1
ATOM 1101 C CA . VAL A 1 144 ? 5.888 10.278 28.196 1.00 81.25 144 VAL A CA 1
ATOM 1102 C C . VAL A 1 144 ? 5.690 11.493 29.102 1.00 81.25 144 VAL A C 1
ATOM 1104 O O . VAL A 1 144 ? 5.141 11.357 30.193 1.00 81.25 144 VAL A O 1
ATOM 1107 N N . GLY A 1 145 ? 6.070 12.691 28.649 1.00 85.50 145 GLY A N 1
ATOM 1108 C CA . GLY A 1 145 ? 5.873 13.929 29.403 1.00 85.50 145 GLY A CA 1
ATOM 1109 C C . GLY A 1 145 ? 4.395 14.202 29.686 1.00 85.50 145 GLY A C 1
ATOM 1110 O O . GLY A 1 145 ? 4.017 14.458 30.829 1.00 85.50 145 GLY A O 1
ATOM 1111 N N . LEU A 1 146 ? 3.534 14.065 28.674 1.00 85.69 146 LEU A N 1
ATOM 1112 C CA . LEU A 1 146 ? 2.088 14.223 28.829 1.00 85.69 146 LEU A CA 1
ATOM 1113 C C . LEU A 1 146 ? 1.475 13.121 29.700 1.00 85.69 146 LEU A C 1
ATOM 1115 O O . LEU A 1 146 ? 0.600 13.417 30.511 1.00 85.69 146 LEU A O 1
ATOM 1119 N N . GLN A 1 147 ? 1.931 11.873 29.590 1.00 82.75 147 GLN A N 1
ATOM 1120 C CA . GLN A 1 147 ? 1.485 10.771 30.452 1.00 82.75 147 GLN A CA 1
ATOM 1121 C C . GLN A 1 147 ? 1.858 11.006 31.916 1.00 82.75 147 GLN A C 1
ATOM 1123 O O . GLN A 1 147 ? 1.035 10.771 32.801 1.00 82.75 147 GLN A O 1
ATOM 1128 N N . TRP A 1 148 ? 3.061 11.525 32.175 1.00 81.31 148 TRP A N 1
ATOM 1129 C CA . TRP A 1 148 ? 3.507 11.874 33.521 1.00 81.31 148 TRP A CA 1
ATOM 1130 C C . TRP A 1 148 ? 2.642 12.984 34.130 1.00 81.31 148 TRP A C 1
ATOM 1132 O O . TRP A 1 148 ? 2.167 12.847 35.258 1.00 81.31 148 TRP A O 1
ATOM 1142 N N . ILE A 1 149 ? 2.346 14.031 33.352 1.00 84.12 149 ILE A N 1
ATOM 1143 C CA . ILE A 1 149 ? 1.472 15.140 33.768 1.00 84.12 149 ILE A CA 1
ATOM 1144 C C . ILE A 1 149 ? 0.037 14.656 34.022 1.00 84.12 149 ILE A C 1
ATOM 1146 O O . ILE A 1 149 ? -0.589 15.038 35.008 1.00 84.12 149 ILE A O 1
ATOM 1150 N N . THR A 1 150 ? -0.491 13.797 33.150 1.00 81.31 150 THR A N 1
ATOM 1151 C CA . THR A 1 150 ? -1.884 13.323 33.214 1.00 81.31 150 THR A CA 1
ATOM 1152 C C . THR A 1 150 ? -2.085 12.115 34.135 1.00 81.31 150 THR A C 1
ATOM 1154 O O . THR A 1 150 ? -3.221 11.673 34.309 1.00 81.31 150 THR A O 1
ATOM 1157 N N . ARG A 1 151 ? -1.011 11.583 34.745 1.00 72.88 151 ARG A N 1
ATOM 1158 C CA . ARG A 1 151 ? -0.997 10.362 35.580 1.00 72.88 151 ARG A CA 1
ATOM 1159 C C . ARG A 1 151 ? -1.685 9.156 34.928 1.00 72.88 151 ARG A C 1
ATOM 1161 O O . ARG A 1 151 ? -2.227 8.290 35.616 1.00 72.88 151 ARG A O 1
ATOM 1168 N N . GLN A 1 152 ? -1.667 9.078 33.601 1.00 63.91 152 GLN A N 1
ATOM 1169 C CA . GLN A 1 152 ? -2.210 7.932 32.882 1.00 63.91 152 GLN A CA 1
ATOM 1170 C C . GLN A 1 152 ? -1.178 6.797 32.901 1.00 63.91 152 GLN A C 1
ATOM 1172 O O . GLN A 1 152 ? -0.231 6.790 32.121 1.00 63.91 152 GLN A O 1
ATOM 1177 N N . ILE A 1 153 ? -1.345 5.834 33.815 1.00 53.28 153 ILE A N 1
ATOM 1178 C CA . ILE A 1 153 ? -0.556 4.594 33.817 1.00 53.28 153 ILE A CA 1
ATOM 1179 C C . ILE A 1 153 ? -1.097 3.699 32.699 1.00 53.28 153 ILE A C 1
ATOM 1181 O O . ILE A 1 153 ? -2.196 3.150 32.798 1.00 53.28 153 ILE A O 1
ATOM 1185 N N . VAL A 1 154 ? -0.327 3.550 31.623 1.00 53.31 154 VAL A N 1
ATOM 1186 C CA . VAL A 1 154 ? -0.674 2.656 30.515 1.00 53.31 154 VAL A CA 1
ATOM 1187 C C . VAL A 1 154 ? -0.423 1.210 30.947 1.00 53.31 154 VAL A C 1
ATOM 1189 O O . VAL A 1 154 ? 0.704 0.720 30.920 1.00 53.31 154 VAL A O 1
ATOM 1192 N N . SER A 1 155 ? -1.481 0.495 31.338 1.00 40.94 155 SER A N 1
ATOM 1193 C CA . SER A 1 155 ? -1.429 -0.966 31.455 1.00 40.94 155 SER A CA 1
ATOM 1194 C C . SER A 1 155 ? -1.529 -1.569 30.056 1.00 40.94 155 SER A C 1
ATOM 1196 O O . SER A 1 155 ? -2.612 -1.691 29.481 1.00 40.94 155 SER A O 1
ATOM 1198 N N . SER A 1 156 ? -0.382 -1.926 29.486 1.00 43.12 156 SER A N 1
ATOM 1199 C CA . SER A 1 156 ? -0.337 -2.675 28.233 1.00 43.12 156 SER A CA 1
ATOM 1200 C C . SER A 1 156 ? -0.752 -4.120 28.508 1.00 43.12 156 SER A C 1
ATOM 1202 O O . SER A 1 156 ? 0.056 -4.920 28.973 1.00 43.12 156 SER A O 1
ATOM 1204 N N . ARG A 1 157 ? -2.006 -4.494 28.218 1.00 34.50 157 ARG A N 1
ATOM 1205 C CA . ARG A 1 157 ? -2.328 -5.913 28.009 1.00 34.50 157 ARG A CA 1
ATOM 1206 C C . ARG A 1 157 ? -1.797 -6.311 26.641 1.00 34.50 157 ARG A C 1
ATOM 1208 O O . ARG A 1 157 ? -2.448 -6.082 25.624 1.00 34.50 157 ARG A O 1
ATOM 1215 N N . VAL A 1 158 ? -0.611 -6.909 26.632 1.00 37.91 158 VAL A N 1
ATOM 1216 C CA . VAL A 1 158 ? -0.172 -7.748 25.520 1.00 37.91 158 VAL A CA 1
ATOM 1217 C C . VAL A 1 158 ? -1.171 -8.902 25.442 1.00 37.91 158 VAL A C 1
ATOM 1219 O O . VAL A 1 158 ? -1.271 -9.711 26.359 1.00 37.91 158 VAL A O 1
ATOM 1222 N N . VAL A 1 159 ? -1.991 -8.927 24.393 1.00 33.59 159 VAL A N 1
ATOM 1223 C CA . VAL A 1 159 ? -2.746 -10.132 24.051 1.00 33.59 159 VAL A CA 1
ATOM 1224 C C . VAL A 1 159 ? -1.754 -11.045 23.354 1.00 33.59 159 VAL A C 1
ATOM 1226 O O . VAL A 1 159 ? -1.465 -10.865 22.170 1.00 33.59 159 VAL A O 1
ATOM 1229 N N . ASP A 1 160 ? -1.200 -11.986 24.111 1.00 29.75 160 ASP A N 1
ATOM 1230 C CA . ASP A 1 160 ? -0.410 -13.072 23.554 1.00 29.75 160 ASP A CA 1
ATOM 1231 C C . ASP A 1 160 ? -1.282 -13.860 22.572 1.00 29.75 160 ASP A C 1
ATOM 1233 O O . ASP A 1 160 ? -2.327 -14.422 22.913 1.00 29.75 160 ASP A O 1
ATOM 1237 N N . GLY A 1 161 ? -0.866 -13.857 21.308 1.00 30.66 161 GLY A N 1
ATOM 1238 C CA . GLY A 1 161 ? -1.435 -14.726 20.295 1.00 30.66 161 GLY A CA 1
ATOM 1239 C C . GLY A 1 161 ? -1.082 -16.166 20.638 1.00 30.66 161 GLY A C 1
ATOM 1240 O O . GLY A 1 161 ? 0.064 -16.578 20.478 1.00 30.66 161 GLY A O 1
ATOM 1241 N N . ASN A 1 162 ? -2.069 -16.929 21.106 1.00 29.05 162 ASN A N 1
ATOM 1242 C CA . ASN A 1 162 ? -1.947 -18.367 21.308 1.00 29.05 162 ASN A CA 1
ATOM 1243 C C . ASN A 1 162 ? -1.445 -19.046 20.024 1.00 29.05 162 ASN A C 1
ATOM 1245 O O . ASN A 1 162 ? -2.176 -19.163 19.038 1.00 29.05 162 ASN A O 1
ATOM 1249 N N . ASN A 1 163 ? -0.213 -19.552 20.061 1.00 30.75 163 ASN A N 1
ATOM 1250 C CA . ASN A 1 163 ? 0.261 -20.552 19.116 1.00 30.75 163 ASN A CA 1
ATOM 1251 C C . ASN A 1 163 ? -0.385 -21.890 19.480 1.00 30.75 163 ASN A C 1
ATOM 1253 O O . ASN A 1 163 ? 0.064 -22.587 20.389 1.00 30.75 163 ASN A O 1
ATOM 1257 N N . ILE A 1 164 ? -1.446 -22.257 18.765 1.00 32.69 164 ILE A N 1
ATOM 1258 C CA . ILE A 1 164 ? -2.018 -23.600 18.852 1.00 32.69 164 ILE A CA 1
ATOM 1259 C C . ILE A 1 164 ? -1.126 -24.523 18.016 1.00 32.69 164 ILE A C 1
ATOM 1261 O O . ILE A 1 164 ? -1.236 -24.590 16.790 1.00 32.69 164 ILE A O 1
ATOM 1265 N N . LEU A 1 165 ? -0.201 -25.211 18.683 1.00 29.09 165 LEU A N 1
ATOM 1266 C CA . LEU A 1 165 ? 0.537 -26.326 18.100 1.00 29.09 165 LEU A CA 1
ATOM 1267 C C . LEU A 1 165 ? -0.427 -27.503 17.921 1.00 29.09 165 LEU A C 1
ATOM 1269 O O . LEU A 1 165 ? -0.777 -28.190 18.877 1.00 29.09 165 LEU A O 1
ATOM 1273 N N . TYR A 1 166 ? -0.844 -27.755 16.684 1.00 31.52 166 TYR A N 1
ATOM 1274 C CA . TYR A 1 166 ? -1.498 -29.010 16.334 1.00 31.52 166 TYR A CA 1
ATOM 1275 C C . TYR A 1 166 ? -0.451 -30.132 16.296 1.00 31.52 166 TYR A C 1
ATOM 1277 O O . TYR A 1 166 ? 0.315 -30.244 15.338 1.00 31.52 166 TYR A O 1
ATOM 1285 N N . GLN A 1 167 ? -0.438 -31.002 17.309 1.00 33.34 167 GLN A N 1
ATOM 1286 C CA . GLN A 1 167 ? 0.109 -32.352 17.151 1.00 33.34 167 GLN A CA 1
ATOM 1287 C C . GLN A 1 167 ? -0.807 -33.124 16.192 1.00 33.34 167 GLN A C 1
ATOM 1289 O O . GLN A 1 167 ? -2.015 -33.194 16.404 1.00 33.34 167 GLN A O 1
ATOM 1294 N N . THR A 1 168 ? -0.250 -33.683 15.114 1.00 36.84 168 THR A N 1
ATOM 1295 C CA . THR A 1 168 ? -0.994 -34.574 14.207 1.00 36.84 168 THR A CA 1
ATOM 1296 C C . THR A 1 168 ? -0.481 -36.013 14.322 1.00 36.84 168 THR A C 1
ATOM 1298 O O . THR A 1 168 ? 0.734 -36.197 14.400 1.00 36.84 168 THR A O 1
ATOM 1301 N N . PRO A 1 169 ? -1.371 -37.027 14.323 1.00 42.16 169 PRO A N 1
ATOM 1302 C CA . PRO A 1 169 ? -0.984 -38.434 14.329 1.00 42.16 169 PRO A CA 1
ATOM 1303 C C . PRO A 1 169 ? -0.537 -38.924 12.933 1.00 42.16 169 PRO A C 1
ATOM 1305 O O . PRO A 1 169 ? -0.525 -38.164 11.964 1.00 42.16 169 PRO A O 1
ATOM 1308 N N . ALA A 1 170 ? -0.118 -40.193 12.890 1.00 43.56 170 ALA A N 1
ATOM 1309 C CA . ALA A 1 170 ? 0.776 -40.866 11.938 1.00 43.56 170 ALA A CA 1
ATOM 1310 C C . ALA A 1 170 ? 0.580 -40.659 10.412 1.00 43.56 170 ALA A C 1
ATOM 1312 O O . ALA A 1 170 ? -0.510 -40.440 9.892 1.00 43.56 170 ALA A O 1
ATOM 1313 N N . PHE A 1 171 ? 1.718 -40.779 9.713 1.00 54.66 171 PHE A N 1
ATOM 1314 C CA . PHE A 1 171 ? 2.019 -40.469 8.308 1.00 54.66 171 PHE A CA 1
ATOM 1315 C C . PHE A 1 171 ? 1.363 -41.391 7.256 1.00 54.66 171 PHE A C 1
ATOM 1317 O O . PHE A 1 171 ? 1.571 -42.602 7.264 1.00 54.66 171 PHE A O 1
ATOM 1324 N N . GLN A 1 172 ? 0.722 -40.782 6.247 1.00 62.19 172 GLN A N 1
ATOM 1325 C CA . GLN A 1 172 ? 0.319 -41.405 4.975 1.00 62.19 172 GLN A CA 1
ATOM 1326 C C . GLN A 1 172 ? 0.675 -40.439 3.821 1.00 62.19 172 GLN A C 1
ATOM 1328 O O . GLN A 1 172 ? 0.429 -39.235 3.939 1.00 62.19 172 GLN A O 1
ATOM 1333 N N . ARG A 1 173 ? 1.309 -40.926 2.738 1.00 58.88 173 ARG A N 1
ATOM 1334 C CA . ARG A 1 173 ? 1.918 -40.092 1.670 1.00 58.88 173 ARG A CA 1
ATOM 1335 C C . ARG A 1 173 ? 0.921 -39.119 1.016 1.00 58.88 173 ARG A C 1
ATOM 1337 O O . ARG A 1 173 ? 1.253 -37.953 0.817 1.00 58.88 173 ARG A O 1
ATOM 1344 N N . ASP A 1 174 ? -0.316 -39.550 0.816 1.00 54.28 174 ASP A N 1
ATOM 1345 C CA . ASP A 1 174 ? -1.388 -38.775 0.175 1.00 54.28 174 ASP A CA 1
ATOM 1346 C C . ASP A 1 174 ? -1.784 -37.534 0.998 1.00 54.28 174 ASP A C 1
ATOM 1348 O O . ASP A 1 174 ? -2.051 -36.460 0.455 1.00 54.28 174 ASP A O 1
ATOM 1352 N N . MET A 1 175 ? -1.751 -37.646 2.331 1.00 63.75 175 MET A N 1
ATOM 1353 C CA . MET A 1 175 ? -2.078 -36.555 3.255 1.00 63.75 175 MET A CA 1
ATOM 1354 C C . MET A 1 175 ? -0.957 -35.506 3.327 1.00 63.75 175 MET A C 1
ATOM 1356 O O . MET A 1 175 ? -1.225 -34.326 3.556 1.00 63.75 175 MET A O 1
ATOM 1360 N N . LEU A 1 176 ? 0.303 -35.901 3.107 1.00 69.44 176 LEU A N 1
ATOM 1361 C CA . LEU A 1 176 ? 1.426 -34.960 3.000 1.00 69.44 176 LEU A CA 1
ATOM 1362 C C . LEU A 1 176 ? 1.315 -34.118 1.735 1.00 69.44 176 LEU A C 1
ATOM 1364 O O . LEU A 1 176 ? 1.502 -32.905 1.801 1.00 69.44 176 LEU A O 1
ATOM 1368 N N . ILE A 1 177 ? 0.975 -34.755 0.610 1.00 69.19 177 ILE A N 1
ATOM 1369 C CA . ILE A 1 177 ? 0.739 -34.073 -0.665 1.00 69.19 177 ILE A CA 1
ATOM 1370 C C . ILE A 1 177 ? -0.436 -33.102 -0.505 1.00 69.19 177 ILE A C 1
ATOM 1372 O O . ILE A 1 177 ? -0.295 -31.922 -0.819 1.00 69.19 177 ILE A O 1
ATOM 1376 N N . GLY A 1 178 ? -1.547 -33.544 0.095 1.00 68.19 178 GLY A N 1
ATOM 1377 C CA . GLY A 1 178 ? -2.702 -32.686 0.370 1.00 68.19 178 GLY A CA 1
ATOM 1378 C C . GLY A 1 178 ? -2.377 -31.480 1.263 1.00 68.19 178 GLY A C 1
ATOM 1379 O O . GLY A 1 178 ? -2.719 -30.347 0.922 1.00 68.19 178 GLY A O 1
ATOM 1380 N N . LYS A 1 179 ? -1.648 -31.681 2.370 1.00 74.62 179 LYS A N 1
ATOM 1381 C CA . LYS A 1 179 ? -1.195 -30.586 3.252 1.00 74.62 179 LYS A CA 1
ATOM 1382 C C . LYS A 1 179 ? -0.197 -29.652 2.564 1.00 74.62 179 LYS A C 1
ATOM 1384 O O . LYS A 1 179 ? -0.239 -28.444 2.793 1.00 74.62 179 LYS A O 1
ATOM 1389 N N . TRP A 1 180 ? 0.692 -30.183 1.725 1.00 77.62 180 TRP A N 1
ATOM 1390 C CA . TRP A 1 180 ? 1.646 -29.381 0.961 1.00 77.62 180 TRP A CA 1
ATOM 1391 C C . TRP A 1 180 ? 0.934 -28.505 -0.071 1.00 77.62 180 TRP A C 1
ATOM 1393 O O . TRP A 1 180 ? 1.232 -27.314 -0.142 1.00 77.62 180 TRP A O 1
ATOM 1403 N N . ILE A 1 181 ? -0.038 -29.052 -0.806 1.00 75.25 181 ILE A N 1
ATOM 1404 C CA . ILE A 1 181 ? -0.860 -28.297 -1.763 1.00 75.25 181 ILE A CA 1
ATOM 1405 C C . ILE A 1 181 ? -1.643 -27.211 -1.034 1.00 75.25 181 ILE A C 1
ATOM 1407 O O . ILE A 1 181 ? -1.603 -26.059 -1.445 1.00 75.25 181 ILE A O 1
ATOM 1411 N N . HIS A 1 182 ? -2.285 -27.545 0.086 1.00 77.00 182 HIS A N 1
ATOM 1412 C CA . HIS A 1 182 ? -3.020 -26.571 0.887 1.00 77.00 182 HIS A CA 1
ATOM 1413 C C . HIS A 1 182 ? -2.133 -25.409 1.363 1.00 77.00 182 HIS A C 1
ATOM 1415 O O . HIS A 1 182 ? -2.510 -24.240 1.254 1.00 77.00 182 HIS A O 1
ATOM 1421 N N . ARG A 1 183 ? -0.921 -25.718 1.842 1.00 77.12 183 ARG A N 1
ATOM 1422 C CA . ARG A 1 183 ? 0.043 -24.714 2.309 1.00 77.12 183 ARG A CA 1
ATOM 1423 C C . ARG A 1 183 ? 0.588 -23.846 1.174 1.00 77.12 183 ARG A C 1
ATOM 1425 O O . ARG A 1 183 ? 0.769 -22.651 1.372 1.00 77.12 183 ARG A O 1
ATOM 1432 N N . ASN A 1 184 ? 0.847 -24.432 0.007 1.00 82.50 184 ASN A N 1
ATOM 1433 C CA . ASN A 1 184 ? 1.446 -23.739 -1.137 1.00 82.50 184 ASN A CA 1
ATOM 1434 C C . ASN A 1 184 ? 0.414 -23.265 -2.172 1.00 82.50 184 ASN A C 1
ATOM 1436 O O . ASN A 1 184 ? 0.798 -22.834 -3.254 1.00 82.50 184 ASN A O 1
ATOM 1440 N N . PHE A 1 185 ? -0.881 -23.329 -1.860 1.00 83.44 185 PHE A N 1
ATOM 1441 C CA . PHE A 1 185 ? -1.948 -23.062 -2.823 1.00 83.44 185 PHE A CA 1
ATOM 1442 C C . PHE A 1 185 ? -1.800 -21.695 -3.501 1.00 83.44 185 PHE A C 1
ATOM 1444 O O . PHE A 1 185 ? -1.842 -21.605 -4.725 1.00 83.44 185 PHE A O 1
ATOM 1451 N N . ASP A 1 186 ? -1.538 -20.646 -2.718 1.00 84.12 186 ASP A N 1
ATOM 1452 C CA . ASP A 1 186 ? -1.418 -19.285 -3.246 1.00 84.12 186 ASP A CA 1
ATOM 1453 C C . ASP A 1 186 ? -0.207 -19.172 -4.197 1.00 84.12 186 ASP A C 1
ATOM 1455 O O . ASP A 1 186 ? -0.322 -18.595 -5.276 1.00 84.12 186 ASP A O 1
ATOM 1459 N N . TYR A 1 187 ? 0.924 -19.813 -3.867 1.00 87.19 187 TYR A N 1
ATOM 1460 C CA . TYR A 1 187 ? 2.100 -19.891 -4.747 1.00 87.19 187 TYR A CA 1
ATOM 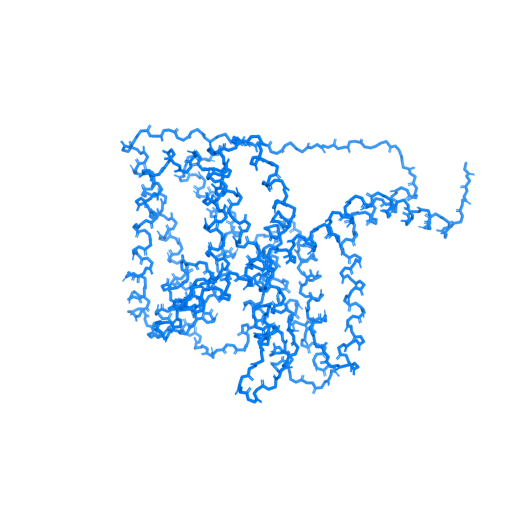1461 C C . TYR A 1 187 ? 1.799 -20.592 -6.066 1.00 87.19 187 TYR A C 1
ATOM 1463 O O . TYR A 1 187 ? 2.267 -20.148 -7.110 1.00 87.19 187 TYR A O 1
ATOM 1471 N N . ILE A 1 188 ? 1.024 -21.678 -6.024 1.00 87.69 188 ILE A N 1
ATOM 1472 C CA . ILE A 1 188 ? 0.632 -22.419 -7.224 1.00 87.69 188 ILE A CA 1
ATOM 1473 C C . ILE A 1 188 ? -0.246 -21.529 -8.105 1.00 87.69 188 ILE A C 1
ATOM 1475 O O . ILE A 1 188 ? 0.020 -21.413 -9.296 1.00 87.69 188 ILE A O 1
ATOM 1479 N N . VAL A 1 189 ? -1.241 -20.845 -7.532 1.00 89.81 189 VAL A N 1
ATOM 148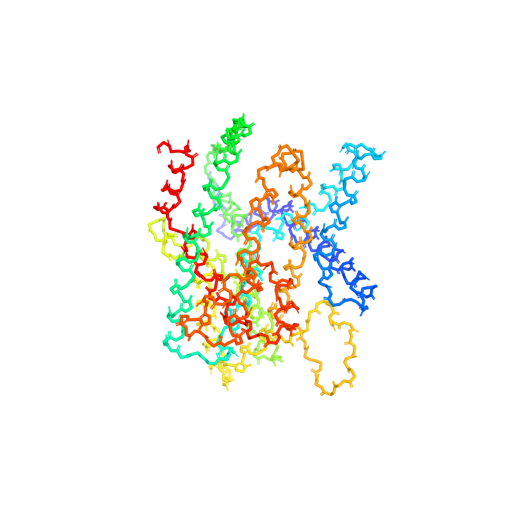0 C CA . VAL A 1 189 ? -2.142 -19.969 -8.295 1.00 89.81 189 VAL A CA 1
ATOM 1481 C C . VAL A 1 189 ? -1.384 -18.812 -8.947 1.00 89.81 189 VAL A C 1
ATOM 1483 O O . VAL A 1 189 ? -1.510 -18.605 -10.153 1.00 89.81 189 VAL A O 1
ATOM 1486 N N . PHE A 1 190 ? -0.567 -18.078 -8.188 1.00 91.31 190 PHE A N 1
ATOM 1487 C CA . PHE A 1 190 ? 0.200 -16.958 -8.743 1.00 91.31 190 PHE A CA 1
ATOM 1488 C C . PHE A 1 190 ? 1.332 -17.422 -9.674 1.00 91.31 190 PHE A C 1
ATOM 1490 O O . PHE A 1 190 ? 1.633 -16.730 -10.642 1.00 91.31 190 PHE A O 1
ATOM 1497 N N . GLY A 1 191 ? 1.910 -18.605 -9.443 1.00 92.06 191 GLY A N 1
ATOM 1498 C CA . GLY A 1 191 ? 2.889 -19.240 -10.332 1.00 92.06 191 GLY A CA 1
ATOM 1499 C C . GLY A 1 191 ? 2.299 -19.652 -11.674 1.00 92.06 191 GLY A C 1
ATOM 1500 O O . GLY A 1 191 ? 2.870 -19.347 -12.718 1.00 92.06 191 GLY A O 1
ATOM 1501 N N . VAL A 1 192 ? 1.121 -20.274 -11.667 1.00 93.31 192 VAL A N 1
ATOM 1502 C CA . VAL A 1 192 ? 0.387 -20.596 -12.897 1.00 93.31 192 VAL A CA 1
ATOM 1503 C C . VAL A 1 192 ? -0.025 -19.313 -13.621 1.00 93.31 192 VAL A C 1
ATOM 1505 O O . VAL A 1 192 ? 0.163 -19.220 -14.831 1.00 93.31 192 VAL A O 1
ATOM 1508 N N . GLY A 1 193 ? -0.504 -18.297 -12.896 1.00 93.69 193 GLY A N 1
ATOM 1509 C CA . GLY A 1 193 ? -0.800 -16.979 -13.464 1.00 93.69 193 GLY A CA 1
ATOM 1510 C C . GLY A 1 193 ? 0.415 -16.335 -14.138 1.00 93.69 193 GLY A C 1
ATOM 1511 O O . GLY A 1 193 ? 0.308 -15.870 -15.272 1.00 93.69 193 GLY A O 1
ATOM 1512 N N . PHE A 1 194 ? 1.587 -16.390 -13.496 1.00 95.19 194 PHE A N 1
ATOM 1513 C CA . PHE A 1 194 ? 2.851 -15.934 -14.079 1.00 95.19 194 PHE A CA 1
ATOM 1514 C C . PHE A 1 194 ? 3.164 -16.672 -15.389 1.00 95.19 194 PHE A C 1
ATOM 1516 O O . PHE A 1 194 ? 3.379 -16.025 -16.412 1.00 95.19 194 PHE A O 1
ATOM 1523 N N . ILE A 1 195 ? 3.095 -18.006 -15.402 1.00 95.62 195 ILE A N 1
ATOM 1524 C CA . ILE A 1 195 ? 3.347 -18.807 -16.612 1.00 95.62 195 ILE A CA 1
ATOM 1525 C C . ILE A 1 195 ? 2.371 -18.440 -17.742 1.00 95.62 195 ILE A C 1
ATOM 1527 O O . ILE A 1 195 ? 2.802 -18.238 -18.873 1.00 95.62 195 ILE A O 1
ATOM 1531 N N . ILE A 1 196 ? 1.074 -18.297 -17.446 1.00 95.25 196 ILE A N 1
ATOM 1532 C CA . ILE A 1 196 ? 0.042 -17.927 -18.434 1.00 95.25 196 ILE A CA 1
ATOM 1533 C C . ILE A 1 196 ? 0.251 -16.503 -18.967 1.00 95.25 196 ILE A C 1
ATOM 1535 O O . ILE A 1 196 ? -0.035 -16.219 -20.131 1.00 95.25 196 ILE A O 1
ATOM 1539 N N . SER A 1 197 ? 0.765 -15.596 -18.139 1.00 94.94 197 SER A N 1
ATOM 1540 C CA . SER A 1 197 ? 1.004 -14.215 -18.550 1.00 94.94 197 SER A CA 1
ATOM 1541 C C . SER A 1 197 ? 2.178 -14.030 -19.511 1.00 94.94 197 SER A C 1
ATOM 1543 O O . SER A 1 197 ? 2.189 -13.044 -20.244 1.00 94.94 197 SER A O 1
ATOM 1545 N N . ILE A 1 198 ? 3.123 -14.976 -19.573 1.00 94.69 198 ILE A N 1
ATOM 1546 C CA . ILE A 1 198 ? 4.267 -14.912 -20.495 1.00 94.69 198 ILE A CA 1
ATOM 1547 C C . ILE A 1 198 ? 3.800 -14.935 -21.966 1.00 94.69 198 ILE A C 1
ATOM 1549 O O . ILE A 1 198 ? 4.154 -14.014 -22.705 1.00 94.69 198 ILE A O 1
ATOM 1553 N N . PRO A 1 199 ? 2.971 -15.900 -22.421 1.00 94.94 199 PRO A N 1
ATOM 1554 C CA . PRO A 1 199 ? 2.400 -15.856 -23.764 1.00 94.94 199 PRO A CA 1
ATOM 1555 C C . PRO A 1 199 ? 1.644 -14.560 -24.057 1.00 94.94 199 PRO A C 1
ATOM 1557 O O . PRO A 1 199 ? 1.825 -13.992 -25.129 1.00 94.94 199 PRO A O 1
ATOM 1560 N N . ILE A 1 200 ? 0.837 -14.058 -23.114 1.00 93.19 200 ILE A N 1
ATOM 1561 C CA . ILE A 1 200 ? 0.070 -12.810 -23.281 1.00 93.19 200 ILE A CA 1
ATOM 1562 C C . ILE A 1 200 ? 1.014 -11.620 -23.507 1.00 93.19 200 ILE A C 1
ATOM 1564 O O . ILE A 1 200 ? 0.780 -10.805 -24.401 1.00 93.19 200 ILE A O 1
ATOM 1568 N N . TYR A 1 201 ? 2.106 -11.560 -22.742 1.00 93.38 201 TYR A N 1
ATOM 1569 C CA . TYR A 1 201 ? 3.124 -10.518 -22.839 1.00 93.38 201 TYR A CA 1
ATOM 1570 C C . TYR A 1 201 ? 3.795 -10.475 -24.216 1.00 93.38 201 TYR A C 1
ATOM 1572 O O . TYR A 1 201 ? 3.934 -9.398 -24.792 1.00 93.38 201 TYR A O 1
ATOM 1580 N N . PHE A 1 202 ? 4.178 -11.632 -24.762 1.00 93.31 202 PHE A N 1
ATOM 1581 C CA . PHE A 1 202 ? 4.878 -11.700 -26.049 1.00 93.31 202 PHE A CA 1
ATOM 1582 C C . PHE A 1 202 ? 3.951 -11.663 -27.271 1.00 93.31 202 PHE A C 1
ATOM 1584 O O . PHE A 1 202 ? 4.364 -11.158 -28.309 1.00 93.31 202 PHE A O 1
ATOM 1591 N N . SER A 1 203 ? 2.719 -12.174 -27.169 1.00 91.50 203 SER A N 1
ATOM 1592 C CA . SER A 1 203 ? 1.795 -12.266 -28.314 1.00 91.50 203 SER A CA 1
ATOM 1593 C C . SER A 1 203 ? 0.901 -11.037 -28.478 1.00 91.50 203 SER A C 1
ATOM 1595 O O . SER A 1 203 ? 0.831 -10.466 -29.560 1.00 91.50 203 SER A O 1
ATOM 1597 N N . ILE A 1 204 ? 0.226 -10.618 -27.406 1.00 88.19 204 ILE A N 1
ATOM 1598 C CA . ILE A 1 204 ? -0.738 -9.504 -27.416 1.00 88.19 204 ILE A CA 1
ATOM 1599 C C . ILE A 1 204 ? -0.025 -8.186 -27.098 1.00 88.19 204 ILE A C 1
ATOM 1601 O O . ILE A 1 204 ? -0.512 -7.100 -27.404 1.00 88.19 204 ILE A O 1
ATOM 1605 N N . GLY A 1 205 ? 1.145 -8.271 -26.466 1.00 85.12 205 GLY A N 1
ATOM 1606 C CA . GLY A 1 205 ? 1.918 -7.111 -26.064 1.00 85.12 205 GLY A CA 1
ATOM 1607 C C . GLY A 1 205 ? 1.373 -6.396 -24.831 1.00 85.12 205 GLY A C 1
ATOM 1608 O O . GLY A 1 205 ? 1.891 -5.334 -24.491 1.00 85.12 205 GLY A O 1
ATOM 1609 N N . TYR A 1 206 ? 0.371 -6.972 -24.158 1.00 90.06 206 TYR A N 1
ATOM 1610 C CA . TYR A 1 206 ? -0.245 -6.408 -22.962 1.00 90.06 206 TYR A CA 1
ATOM 1611 C C . TYR A 1 206 ? 0.550 -6.782 -21.704 1.00 90.06 206 TYR A C 1
ATOM 1613 O O . TYR A 1 206 ? 0.531 -7.931 -21.261 1.00 90.06 206 TYR A O 1
ATOM 1621 N N . ALA A 1 207 ? 1.251 -5.804 -21.121 1.00 91.56 207 ALA A N 1
ATOM 1622 C CA . ALA A 1 207 ? 2.216 -6.055 -20.050 1.00 91.56 207 ALA A CA 1
ATOM 1623 C C . ALA A 1 207 ? 1.623 -6.300 -18.656 1.00 91.56 207 ALA A C 1
ATOM 1625 O O . ALA A 1 207 ? 2.270 -6.929 -17.817 1.00 91.56 207 ALA A O 1
ATOM 1626 N N . MET A 1 208 ? 0.385 -5.861 -18.409 1.00 94.44 208 MET A N 1
ATOM 1627 C CA . MET A 1 208 ? -0.204 -5.866 -17.066 1.00 94.44 208 MET A CA 1
ATOM 1628 C C . MET A 1 208 ? -0.190 -7.240 -16.382 1.00 94.44 208 MET A C 1
ATOM 1630 O O . MET A 1 208 ? 0.321 -7.301 -15.262 1.00 94.44 208 MET A O 1
ATOM 1634 N N . PRO A 1 209 ? -0.686 -8.343 -16.986 1.00 95.25 209 PRO A N 1
ATOM 1635 C CA . PRO A 1 209 ? -0.752 -9.617 -16.274 1.00 95.25 209 PRO A CA 1
ATOM 1636 C C . PRO A 1 209 ? 0.643 -10.101 -15.875 1.00 95.25 209 PRO A C 1
ATOM 1638 O O . PRO A 1 209 ? 0.851 -10.530 -14.743 1.00 95.25 209 PRO A O 1
ATOM 1641 N N . PHE A 1 210 ? 1.613 -9.955 -16.780 1.00 96.06 210 PHE A N 1
ATOM 1642 C CA . PHE A 1 210 ? 2.997 -10.354 -16.547 1.00 96.06 210 PHE A CA 1
ATOM 1643 C C . PHE A 1 210 ? 3.631 -9.553 -15.417 1.00 96.06 210 PHE A C 1
ATOM 1645 O O . PHE A 1 210 ? 4.173 -10.128 -14.469 1.00 96.06 210 PHE A O 1
ATOM 1652 N N . HIS A 1 211 ? 3.500 -8.229 -15.466 1.00 95.88 211 HIS A N 1
ATOM 1653 C CA . HIS A 1 211 ? 4.001 -7.358 -14.414 1.00 95.88 211 HIS A CA 1
ATOM 1654 C C . HIS A 1 211 ? 3.360 -7.673 -13.060 1.00 95.88 211 HIS A C 1
ATOM 1656 O O . HIS A 1 211 ? 4.089 -7.857 -12.087 1.00 95.88 211 HIS A O 1
ATOM 1662 N N . LEU A 1 212 ? 2.033 -7.822 -13.008 1.00 96.19 212 LEU A N 1
ATOM 1663 C CA . LEU A 1 212 ? 1.276 -8.079 -11.782 1.00 96.19 212 LEU A CA 1
ATOM 1664 C C . LEU A 1 212 ? 1.672 -9.409 -11.134 1.00 96.19 212 LEU A C 1
ATOM 1666 O O . LEU A 1 212 ? 2.026 -9.438 -9.954 1.00 96.19 212 LEU A O 1
ATOM 1670 N N . PHE A 1 213 ? 1.644 -10.508 -11.894 1.00 96.38 213 PHE A N 1
ATOM 1671 C CA . PHE A 1 213 ? 1.990 -11.825 -11.360 1.00 96.38 213 PHE A CA 1
ATOM 1672 C C . PHE A 1 213 ? 3.454 -11.892 -10.924 1.00 96.38 213 PHE A C 1
ATOM 1674 O O . PHE A 1 213 ? 3.738 -12.486 -9.885 1.00 96.38 213 PHE A O 1
ATOM 1681 N N . THR A 1 214 ? 4.363 -11.217 -11.635 1.00 96.00 214 THR A N 1
ATOM 1682 C CA . THR A 1 214 ? 5.769 -11.091 -11.221 1.00 96.00 214 THR A CA 1
ATOM 1683 C C . THR A 1 214 ? 5.904 -10.345 -9.893 1.00 96.00 214 THR A C 1
ATOM 1685 O O . THR A 1 214 ? 6.578 -10.841 -8.990 1.00 96.00 214 THR A O 1
ATOM 1688 N N . SER A 1 215 ? 5.247 -9.191 -9.717 1.00 93.62 215 SER A N 1
ATOM 1689 C CA . SER A 1 215 ? 5.333 -8.433 -8.456 1.00 93.62 215 SER A CA 1
ATOM 1690 C C . SER A 1 215 ? 4.789 -9.241 -7.277 1.00 93.62 215 SER A C 1
ATOM 1692 O O . SER A 1 215 ? 5.389 -9.273 -6.205 1.00 93.62 215 SER A O 1
ATOM 1694 N N . VAL A 1 216 ? 3.664 -9.935 -7.474 1.00 93.81 216 VAL A N 1
ATOM 1695 C CA . VAL A 1 216 ? 3.024 -10.722 -6.414 1.00 93.81 216 VAL A CA 1
ATOM 1696 C C . VAL A 1 216 ? 3.849 -11.962 -6.065 1.00 93.81 216 VAL A C 1
ATOM 1698 O O . VAL A 1 216 ? 4.080 -12.227 -4.884 1.00 93.81 216 VAL A O 1
ATOM 1701 N N . ILE A 1 217 ? 4.329 -12.718 -7.058 1.00 93.50 217 ILE A N 1
ATOM 1702 C CA . ILE A 1 217 ? 5.071 -13.957 -6.794 1.00 93.50 217 ILE A CA 1
ATOM 1703 C C . ILE A 1 217 ? 6.447 -13.683 -6.189 1.00 93.50 217 ILE A C 1
ATOM 1705 O O . ILE A 1 217 ? 6.843 -14.369 -5.248 1.00 93.50 217 ILE A O 1
ATOM 1709 N N . THR A 1 218 ? 7.158 -12.656 -6.660 1.00 92.38 218 THR A N 1
ATOM 1710 C CA . THR A 1 218 ? 8.458 -12.273 -6.092 1.00 92.38 218 THR A CA 1
ATOM 1711 C C . THR A 1 218 ? 8.306 -11.805 -4.649 1.00 92.38 218 THR A C 1
ATOM 1713 O O . THR A 1 218 ? 9.120 -12.178 -3.804 1.00 92.38 218 THR A O 1
ATOM 1716 N N . PHE A 1 219 ? 7.231 -11.079 -4.324 1.00 90.00 219 PHE A N 1
ATOM 1717 C CA . PHE A 1 219 ? 6.914 -10.714 -2.946 1.00 90.00 219 PHE A CA 1
ATOM 1718 C C . PHE A 1 219 ? 6.618 -11.937 -2.075 1.00 90.00 219 PHE A C 1
ATOM 1720 O O . PHE A 1 219 ? 7.186 -12.078 -0.991 1.00 90.00 219 PHE A O 1
ATOM 1727 N N . LEU A 1 220 ? 5.779 -12.861 -2.553 1.00 88.56 220 LEU A N 1
ATOM 1728 C CA . LEU A 1 220 ? 5.456 -14.092 -1.830 1.00 88.56 220 LEU A CA 1
ATOM 1729 C C . LEU A 1 220 ? 6.688 -14.962 -1.569 1.00 88.56 220 LEU A C 1
ATOM 1731 O O . LEU A 1 220 ? 6.830 -15.522 -0.476 1.00 88.56 220 LEU A O 1
ATOM 1735 N N . ILE A 1 221 ? 7.584 -15.074 -2.552 1.00 87.44 221 ILE A N 1
ATOM 1736 C CA . ILE A 1 221 ? 8.865 -15.767 -2.402 1.00 87.44 221 ILE A CA 1
ATOM 1737 C C . ILE A 1 221 ? 9.702 -15.050 -1.342 1.00 87.44 221 ILE A C 1
ATOM 1739 O O . ILE A 1 221 ? 10.142 -15.689 -0.390 1.00 87.44 221 ILE A O 1
ATOM 1743 N N . MET A 1 222 ? 9.860 -13.727 -1.431 1.00 86.19 222 MET A N 1
ATOM 1744 C CA . MET A 1 222 ? 10.677 -12.959 -0.485 1.00 86.19 222 MET A CA 1
ATOM 1745 C C . MET A 1 222 ? 10.123 -12.911 0.939 1.00 86.19 222 MET A C 1
ATOM 1747 O O . MET A 1 222 ? 10.890 -12.704 1.877 1.00 86.19 222 MET A O 1
ATOM 1751 N N . LEU A 1 223 ? 8.829 -13.154 1.135 1.00 78.50 223 LEU A N 1
ATOM 1752 C CA . LEU A 1 223 ? 8.248 -13.275 2.470 1.00 78.50 223 LEU A CA 1
ATOM 1753 C C . LEU A 1 223 ? 8.745 -14.534 3.211 1.00 78.50 223 LEU A C 1
ATOM 1755 O O . LEU A 1 223 ? 8.824 -14.534 4.440 1.00 78.50 223 LEU A O 1
ATOM 1759 N N . HIS A 1 224 ? 9.115 -15.592 2.479 1.00 75.06 224 HIS A N 1
ATOM 1760 C CA . HIS A 1 224 ? 9.466 -16.900 3.053 1.00 75.06 224 HIS A CA 1
ATOM 1761 C C . HIS A 1 224 ? 10.904 -17.360 2.762 1.00 75.06 224 HIS A C 1
ATOM 1763 O O . HIS A 1 224 ? 11.430 -18.182 3.511 1.00 75.06 224 HIS A O 1
ATOM 1769 N N . ALA A 1 225 ? 11.550 -16.828 1.723 1.00 71.69 225 ALA A N 1
ATOM 1770 C CA . ALA A 1 225 ? 12.893 -17.205 1.287 1.00 71.69 225 ALA A CA 1
ATOM 1771 C C . ALA A 1 225 ? 14.039 -16.811 2.247 1.00 71.69 225 ALA A C 1
ATOM 1773 O O . ALA A 1 225 ? 14.923 -17.645 2.453 1.00 71.69 225 ALA A O 1
ATOM 1774 N N . PRO A 1 226 ? 14.095 -15.600 2.847 1.00 66.88 226 PRO A N 1
ATOM 1775 C CA . PRO A 1 226 ? 15.265 -15.209 3.625 1.00 66.88 226 PRO A CA 1
ATOM 1776 C C . PRO A 1 226 ? 15.361 -15.999 4.949 1.00 66.88 226 PRO A C 1
ATOM 1778 O O . PRO A 1 226 ? 14.414 -15.985 5.756 1.00 66.88 226 PRO A O 1
ATOM 1781 N N . PRO A 1 227 ? 16.512 -16.655 5.225 1.00 63.03 227 PRO A N 1
ATOM 1782 C CA . PRO A 1 227 ? 16.790 -17.287 6.514 1.00 63.03 227 PRO A CA 1
ATOM 1783 C C . PRO A 1 227 ? 16.666 -16.266 7.646 1.00 63.03 227 PRO A C 1
ATOM 1785 O O . PRO A 1 227 ? 16.990 -15.094 7.453 1.00 63.03 227 PRO A O 1
ATOM 1788 N N . ALA A 1 228 ? 16.261 -16.698 8.846 1.00 61.47 228 ALA A N 1
ATOM 1789 C CA . ALA A 1 228 ? 16.016 -15.807 9.991 1.00 61.47 228 ALA A CA 1
ATOM 1790 C C . ALA A 1 228 ? 17.171 -14.820 10.277 1.00 61.47 228 ALA A C 1
ATOM 1792 O O . ALA A 1 228 ? 16.923 -13.689 10.682 1.00 61.47 228 ALA A O 1
ATOM 1793 N N . ARG A 1 229 ? 18.418 -15.216 9.984 1.00 60.22 229 ARG A N 1
ATOM 1794 C CA . ARG A 1 229 ? 19.630 -14.395 10.150 1.00 60.22 229 ARG A CA 1
ATOM 1795 C C . ARG A 1 229 ? 19.711 -13.187 9.207 1.00 60.22 229 ARG A C 1
ATOM 1797 O O . ARG A 1 229 ? 20.288 -12.177 9.583 1.00 60.22 229 ARG A O 1
ATOM 1804 N N . TYR A 1 230 ? 19.126 -13.269 8.011 1.00 64.62 230 TYR A N 1
ATOM 1805 C CA . TYR A 1 230 ? 19.211 -12.217 6.988 1.00 64.62 230 TYR A CA 1
ATOM 1806 C C . TYR A 1 230 ? 17.938 -11.375 6.861 1.00 64.62 230 TYR A C 1
ATOM 1808 O O . TYR A 1 230 ? 17.959 -10.360 6.172 1.00 64.62 230 TYR A O 1
ATOM 1816 N N . ARG A 1 231 ? 16.850 -11.731 7.561 1.00 60.84 231 ARG A N 1
ATOM 1817 C CA . ARG A 1 231 ? 15.602 -10.936 7.587 1.00 60.84 231 ARG A CA 1
ATOM 1818 C C . ARG A 1 231 ? 15.776 -9.531 8.171 1.00 60.84 231 ARG A C 1
ATOM 1820 O O . ARG A 1 231 ? 14.945 -8.674 7.916 1.00 60.84 231 ARG A O 1
ATOM 1827 N N . ILE A 1 232 ? 16.853 -9.310 8.925 1.00 55.84 232 ILE A N 1
ATOM 1828 C CA . ILE A 1 232 ? 17.234 -8.004 9.485 1.00 55.84 232 ILE A CA 1
ATOM 1829 C C . ILE A 1 232 ? 17.682 -7.030 8.382 1.00 55.84 232 ILE A C 1
ATOM 1831 O O . ILE A 1 232 ? 17.479 -5.827 8.497 1.00 55.84 232 ILE A O 1
ATOM 1835 N N . ILE A 1 233 ? 18.288 -7.550 7.309 1.00 62.47 233 ILE A N 1
ATOM 1836 C CA . ILE A 1 233 ? 18.894 -6.747 6.234 1.00 62.47 233 ILE A CA 1
ATOM 1837 C C . ILE A 1 233 ? 18.028 -6.801 4.968 1.00 62.47 233 ILE A C 1
ATOM 1839 O O . ILE A 1 233 ? 17.846 -5.800 4.279 1.00 62.47 233 ILE A O 1
ATOM 1843 N N . LEU A 1 234 ? 17.469 -7.973 4.662 1.00 69.12 234 LEU A N 1
ATOM 1844 C CA . LEU A 1 234 ? 16.669 -8.211 3.467 1.00 69.12 234 LEU A CA 1
ATOM 1845 C C . LEU A 1 234 ? 15.205 -7.894 3.743 1.00 69.12 234 LEU A C 1
ATOM 1847 O O . LEU A 1 234 ? 14.420 -8.776 4.097 1.00 69.12 234 LEU A O 1
ATOM 1851 N N . ASN A 1 235 ? 14.829 -6.631 3.556 1.00 76.56 235 ASN A N 1
ATOM 1852 C CA . ASN A 1 235 ? 13.422 -6.277 3.599 1.00 76.56 235 ASN A CA 1
ATOM 1853 C C . ASN A 1 235 ? 12.661 -6.963 2.441 1.00 76.56 235 ASN A C 1
ATOM 1855 O O . ASN A 1 235 ? 13.028 -6.749 1.278 1.00 76.56 235 ASN A O 1
ATOM 1859 N N . PRO A 1 236 ? 11.590 -7.738 2.716 1.00 78.88 236 PRO A N 1
ATOM 1860 C CA . PRO A 1 236 ? 10.873 -8.487 1.685 1.00 78.88 236 PRO A CA 1
ATOM 1861 C C . PRO A 1 236 ? 10.315 -7.620 0.553 1.00 78.88 236 PRO A C 1
ATOM 1863 O O . PRO A 1 236 ? 10.360 -8.038 -0.601 1.00 78.88 236 PRO A O 1
ATOM 1866 N N . VAL A 1 237 ? 9.849 -6.400 0.855 1.00 83.06 237 VAL A N 1
ATOM 1867 C CA . VAL A 1 237 ? 9.320 -5.463 -0.149 1.00 83.06 237 VAL A CA 1
ATOM 1868 C C . VAL A 1 237 ? 10.440 -5.032 -1.092 1.00 83.06 237 VAL A C 1
ATOM 1870 O O . VAL A 1 237 ? 10.344 -5.251 -2.296 1.00 83.06 237 VAL A O 1
ATOM 1873 N N . LEU A 1 238 ? 11.535 -4.484 -0.560 1.00 83.56 238 LEU A N 1
ATOM 1874 C CA . LEU A 1 238 ? 12.632 -3.954 -1.380 1.00 83.56 238 LEU A CA 1
ATOM 1875 C C . LEU A 1 238 ? 13.309 -5.040 -2.219 1.00 83.56 238 LEU A C 1
ATOM 1877 O O . LEU A 1 238 ? 13.570 -4.841 -3.404 1.00 83.56 238 LEU A O 1
ATOM 1881 N N . CYS A 1 239 ? 13.534 -6.213 -1.628 1.00 87.44 239 CYS A N 1
ATOM 1882 C CA . CYS A 1 239 ? 14.115 -7.340 -2.349 1.00 87.44 239 CYS A CA 1
ATOM 1883 C C . CYS A 1 239 ? 13.180 -7.840 -3.456 1.00 87.44 239 CYS A C 1
ATOM 1885 O O . CYS A 1 239 ? 13.643 -8.143 -4.552 1.00 87.44 239 CYS A O 1
ATOM 1887 N N . SER A 1 240 ? 11.865 -7.888 -3.204 1.00 90.94 240 SER A N 1
ATOM 1888 C CA . SER A 1 240 ? 10.896 -8.293 -4.229 1.00 90.94 240 SER A CA 1
ATOM 1889 C C . SER A 1 240 ? 10.861 -7.330 -5.414 1.00 90.94 240 SER A C 1
ATOM 1891 O O . SER A 1 240 ? 10.786 -7.776 -6.557 1.00 90.94 240 SER A O 1
ATOM 1893 N N . VAL A 1 241 ? 11.002 -6.023 -5.164 1.00 91.00 241 VAL A N 1
ATOM 1894 C CA . VAL A 1 241 ? 11.088 -4.998 -6.212 1.00 91.00 241 VAL A CA 1
ATOM 1895 C C . VAL A 1 241 ? 12.364 -5.172 -7.032 1.00 91.00 241 VAL A C 1
ATOM 1897 O O . VAL A 1 241 ? 12.292 -5.179 -8.257 1.00 91.00 241 VAL A O 1
ATOM 1900 N N . ALA A 1 242 ? 13.512 -5.381 -6.382 1.00 91.25 242 ALA A N 1
ATOM 1901 C CA . ALA A 1 242 ? 14.782 -5.597 -7.076 1.00 91.25 242 ALA A CA 1
ATOM 1902 C C . ALA A 1 242 ? 14.750 -6.851 -7.969 1.00 91.25 242 ALA A C 1
ATOM 1904 O O . ALA A 1 242 ? 15.190 -6.810 -9.118 1.00 91.25 242 ALA A O 1
ATOM 1905 N N . ILE A 1 243 ? 14.174 -7.951 -7.473 1.00 93.44 243 ILE A N 1
ATOM 1906 C CA . ILE A 1 243 ? 13.988 -9.176 -8.264 1.00 93.44 243 ILE A CA 1
ATOM 1907 C C . ILE A 1 243 ? 12.989 -8.934 -9.401 1.00 93.44 243 ILE A C 1
ATOM 1909 O O . ILE A 1 243 ? 13.231 -9.372 -10.522 1.00 93.44 243 ILE A O 1
ATOM 1913 N N . SER A 1 244 ? 11.895 -8.209 -9.149 1.00 95.12 244 SER A N 1
ATOM 1914 C CA . SER A 1 244 ? 10.925 -7.854 -10.192 1.00 95.12 244 SER A CA 1
ATOM 1915 C C . SER A 1 244 ? 11.575 -7.040 -11.309 1.00 95.12 244 SER A C 1
ATOM 1917 O O . SER A 1 244 ? 11.373 -7.363 -12.473 1.00 95.12 244 SER A O 1
ATOM 1919 N N . TRP A 1 245 ? 12.416 -6.050 -10.985 1.00 95.62 245 TRP A N 1
ATOM 1920 C CA . TRP A 1 245 ? 13.184 -5.303 -11.986 1.00 95.62 245 TRP A CA 1
ATOM 1921 C C . TRP A 1 245 ? 14.095 -6.199 -12.813 1.00 95.62 245 TRP A C 1
ATOM 1923 O O . TRP A 1 245 ? 14.137 -6.037 -14.028 1.00 95.62 245 TRP A O 1
ATOM 1933 N N . LEU A 1 246 ? 14.788 -7.152 -12.185 1.00 96.00 246 LEU A N 1
ATOM 1934 C CA . LEU A 1 246 ? 15.624 -8.109 -12.908 1.00 96.00 246 LEU A CA 1
ATOM 1935 C C . LEU A 1 246 ? 14.789 -8.941 -13.892 1.00 96.00 246 LEU A C 1
ATOM 1937 O O . LEU A 1 246 ? 15.179 -9.098 -15.046 1.00 96.00 246 LEU A O 1
ATOM 1941 N N . VAL A 1 247 ? 13.627 -9.438 -13.460 1.00 96.31 247 VAL A N 1
ATOM 1942 C CA . VAL A 1 247 ? 12.715 -10.200 -14.325 1.00 96.31 247 VAL A CA 1
ATOM 1943 C C . VAL A 1 247 ? 12.194 -9.329 -15.471 1.00 96.31 247 VAL A C 1
ATOM 1945 O O . VAL A 1 247 ? 12.267 -9.748 -16.623 1.00 96.31 247 VAL A O 1
ATOM 1948 N N . TYR A 1 248 ? 11.733 -8.108 -15.196 1.00 95.69 248 TYR A N 1
ATOM 1949 C CA . TYR A 1 248 ? 11.265 -7.186 -16.236 1.00 95.69 248 TYR A CA 1
ATOM 1950 C C . TYR A 1 248 ? 12.368 -6.850 -17.234 1.00 95.69 248 TYR A C 1
ATOM 1952 O O . TYR A 1 248 ? 12.125 -6.906 -18.430 1.00 95.69 248 TYR A O 1
ATOM 1960 N N . TYR A 1 249 ? 13.588 -6.597 -16.760 1.00 95.75 249 TYR A N 1
ATOM 1961 C CA . TYR A 1 249 ? 14.746 -6.332 -17.609 1.00 95.75 249 TYR A CA 1
ATOM 1962 C C . TYR A 1 249 ? 15.062 -7.502 -18.548 1.00 95.75 249 TYR A C 1
ATOM 1964 O O . TYR A 1 249 ? 15.260 -7.299 -19.745 1.00 95.75 249 TYR A O 1
ATOM 1972 N N . ILE A 1 250 ? 15.075 -8.736 -18.030 1.00 96.31 250 ILE A N 1
ATOM 1973 C CA . ILE A 1 250 ? 15.330 -9.935 -18.841 1.00 96.31 250 ILE A CA 1
ATOM 1974 C C . ILE A 1 250 ? 14.251 -10.085 -19.919 1.00 96.31 250 ILE A C 1
ATOM 1976 O O . ILE A 1 250 ? 14.570 -10.264 -21.093 1.00 96.31 250 ILE A O 1
ATOM 1980 N N . PHE A 1 251 ? 12.973 -9.990 -19.547 1.00 95.38 251 PHE A N 1
ATOM 1981 C CA . PHE A 1 251 ? 11.869 -10.204 -20.485 1.00 95.38 251 PHE A CA 1
ATOM 1982 C C . PHE A 1 251 ? 11.696 -9.050 -21.482 1.00 95.38 251 PHE A C 1
ATOM 1984 O O . PHE A 1 251 ? 11.391 -9.312 -22.647 1.00 95.38 251 PHE A O 1
ATOM 1991 N N . SER A 1 252 ? 11.962 -7.801 -21.086 1.00 94.62 252 SER A N 1
ATOM 1992 C CA . SER A 1 252 ? 11.968 -6.659 -22.007 1.00 94.62 252 SER A CA 1
ATOM 1993 C C . SER A 1 252 ? 13.108 -6.775 -23.020 1.00 94.62 252 SER A C 1
ATOM 1995 O O . SER A 1 252 ? 12.895 -6.530 -24.207 1.00 94.62 252 SER A O 1
ATOM 1997 N N . ALA A 1 253 ? 14.292 -7.228 -22.584 1.00 94.81 253 ALA A N 1
ATOM 1998 C CA . ALA A 1 253 ? 15.426 -7.489 -23.467 1.00 94.81 253 ALA A CA 1
ATOM 1999 C C . ALA A 1 253 ? 15.118 -8.603 -24.481 1.00 94.81 253 ALA A C 1
ATOM 2001 O O . ALA A 1 253 ? 15.410 -8.440 -25.663 1.00 94.81 253 ALA A O 1
ATOM 2002 N N . ILE A 1 254 ? 14.459 -9.691 -24.055 1.00 94.81 254 ILE A N 1
ATOM 2003 C CA . ILE A 1 254 ? 14.004 -10.766 -24.959 1.00 94.81 254 ILE A CA 1
ATOM 2004 C C . ILE A 1 254 ? 12.978 -10.240 -25.971 1.00 94.81 254 ILE A C 1
ATOM 2006 O O . ILE A 1 254 ? 13.007 -10.624 -27.138 1.00 94.81 254 ILE A O 1
ATOM 2010 N N . ARG A 1 255 ? 12.080 -9.344 -25.548 1.00 91.38 255 ARG A N 1
ATOM 2011 C CA . ARG A 1 255 ? 11.079 -8.718 -26.425 1.00 91.38 255 ARG A CA 1
ATOM 2012 C C . ARG A 1 255 ? 11.683 -7.683 -27.386 1.00 91.38 255 ARG A C 1
ATOM 2014 O O . ARG A 1 255 ? 11.004 -7.267 -28.319 1.00 91.38 255 ARG A O 1
ATOM 2021 N N . GLY A 1 256 ? 12.927 -7.256 -27.164 1.00 91.31 256 GLY A N 1
ATOM 2022 C CA . GLY A 1 256 ? 13.582 -6.204 -27.944 1.00 91.31 256 GLY A CA 1
ATOM 2023 C C . GLY A 1 256 ? 13.090 -4.788 -27.618 1.00 91.31 256 GLY A C 1
ATOM 2024 O O . GLY A 1 256 ? 13.207 -3.898 -28.455 1.00 91.31 256 GLY A O 1
ATOM 2025 N N . VAL A 1 257 ? 12.527 -4.567 -26.425 1.00 91.62 257 VAL A N 1
ATOM 2026 C CA . VAL A 1 257 ? 12.032 -3.256 -25.965 1.00 91.62 257 VAL A CA 1
ATOM 2027 C C . VAL A 1 257 ? 12.932 -2.731 -24.846 1.00 91.62 257 VAL A C 1
ATOM 2029 O O . VAL A 1 257 ? 13.423 -3.492 -24.011 1.00 91.62 257 VAL A O 1
ATOM 2032 N N . SER A 1 258 ? 13.145 -1.413 -24.807 1.00 94.00 258 SER A N 1
ATOM 2033 C CA . SER A 1 258 ? 13.868 -0.768 -23.707 1.00 94.00 258 SER A CA 1
ATOM 2034 C C . SER A 1 258 ? 13.184 -1.045 -22.366 1.00 94.00 258 SER A C 1
ATOM 2036 O O . SER A 1 258 ? 11.966 -0.912 -22.241 1.00 94.00 258 SER A O 1
ATOM 2038 N N . PHE A 1 259 ? 13.973 -1.365 -21.338 1.00 93.19 259 PHE A N 1
ATOM 2039 C CA . PHE A 1 259 ? 13.473 -1.608 -19.981 1.00 93.19 259 PHE A CA 1
ATOM 2040 C C . PHE A 1 259 ? 12.607 -0.455 -19.457 1.00 93.19 259 PHE A C 1
ATOM 2042 O O . PHE A 1 259 ? 11.564 -0.688 -18.854 1.00 93.19 259 PHE A O 1
ATOM 2049 N N . LEU A 1 260 ? 13.005 0.795 -19.714 1.00 92.19 260 LEU A N 1
ATOM 2050 C CA . LEU A 1 260 ? 12.239 1.958 -19.259 1.00 92.19 260 LEU A CA 1
ATOM 2051 C C . LEU A 1 260 ? 10.899 2.092 -19.995 1.00 92.19 260 LEU A C 1
ATOM 2053 O O . LEU A 1 260 ? 9.921 2.521 -19.391 1.00 92.19 260 LEU A O 1
ATOM 2057 N N . ASP A 1 261 ? 10.828 1.705 -21.269 1.00 90.12 261 ASP A N 1
ATOM 2058 C CA . ASP A 1 261 ? 9.580 1.748 -22.038 1.00 90.12 261 ASP A CA 1
ATOM 2059 C C . ASP A 1 261 ? 8.614 0.633 -21.628 1.00 90.12 261 ASP A C 1
ATOM 2061 O O . ASP A 1 261 ? 7.409 0.868 -21.540 1.00 90.12 261 ASP A O 1
ATOM 2065 N N . ASP A 1 262 ? 9.133 -0.550 -21.296 1.00 91.31 262 ASP A N 1
ATOM 2066 C CA . ASP A 1 262 ? 8.341 -1.613 -20.674 1.00 91.31 262 ASP A CA 1
ATOM 2067 C C . ASP A 1 262 ? 7.814 -1.164 -19.303 1.00 91.31 262 ASP A C 1
ATOM 2069 O O . ASP A 1 262 ? 6.620 -1.254 -19.018 1.00 91.31 262 ASP A O 1
ATOM 2073 N N . LEU A 1 263 ? 8.677 -0.560 -18.483 1.00 92.38 263 LEU A N 1
ATOM 2074 C CA . LEU A 1 263 ? 8.323 -0.088 -17.148 1.00 92.38 263 LEU A CA 1
ATOM 2075 C C . LEU A 1 263 ? 7.267 1.029 -17.165 1.00 92.38 263 LEU A C 1
ATOM 2077 O O . LEU A 1 263 ? 6.467 1.124 -16.235 1.00 92.38 263 LEU A O 1
ATOM 2081 N N . ARG A 1 264 ? 7.196 1.853 -18.220 1.00 91.38 264 ARG A N 1
ATOM 2082 C CA . ARG A 1 264 ? 6.112 2.841 -18.396 1.00 91.38 264 ARG A CA 1
ATOM 2083 C C . ARG A 1 264 ? 4.733 2.183 -18.502 1.00 91.38 264 ARG A C 1
ATOM 2085 O O . ARG A 1 264 ? 3.751 2.782 -18.075 1.00 91.38 264 ARG A O 1
ATOM 2092 N N . GLN A 1 265 ? 4.645 0.946 -18.997 1.00 90.88 265 GLN A N 1
ATOM 2093 C CA . GLN A 1 265 ? 3.385 0.190 -19.061 1.00 90.88 265 GLN A CA 1
ATOM 2094 C C . GLN A 1 265 ? 2.947 -0.344 -17.691 1.00 90.88 265 GLN A C 1
ATOM 2096 O O . GLN A 1 265 ? 1.783 -0.700 -17.509 1.00 90.88 265 GLN A O 1
ATOM 2101 N N . TYR A 1 266 ? 3.851 -0.365 -16.706 1.00 92.25 266 TYR A N 1
ATOM 2102 C CA . TYR A 1 266 ? 3.532 -0.800 -15.351 1.00 92.25 266 TYR A CA 1
ATOM 2103 C C . TYR A 1 266 ? 2.493 0.116 -14.690 1.00 92.25 266 TYR A C 1
ATOM 2105 O O . TYR A 1 266 ? 1.604 -0.366 -13.987 1.00 92.25 266 TYR A O 1
ATOM 2113 N N . LYS A 1 267 ? 2.582 1.434 -14.914 1.00 89.38 267 LYS A N 1
ATOM 2114 C CA . LYS A 1 267 ? 1.652 2.432 -14.372 1.00 89.38 267 LYS A CA 1
ATOM 2115 C C . LYS A 1 267 ? 1.228 3.402 -15.470 1.00 89.38 267 LYS A C 1
ATOM 2117 O O . LYS A 1 267 ? 1.943 4.346 -15.789 1.00 89.38 267 LYS A O 1
ATOM 2122 N N . THR A 1 268 ? 0.044 3.165 -16.018 1.00 87.19 268 THR A N 1
ATOM 2123 C CA . THR A 1 268 ? -0.521 3.923 -17.142 1.00 87.19 268 THR A CA 1
ATOM 2124 C C . THR A 1 268 ? -1.352 5.124 -16.691 1.00 87.19 268 THR A C 1
ATOM 2126 O O . THR A 1 268 ? -1.640 6.006 -17.495 1.00 87.19 268 THR A O 1
ATOM 2129 N N . GLY A 1 269 ? -1.754 5.166 -15.413 1.00 83.81 269 GLY A N 1
ATOM 2130 C CA . GLY A 1 269 ? -2.690 6.159 -14.880 1.00 83.81 269 GLY A CA 1
ATOM 2131 C C . GLY A 1 269 ? -4.164 5.781 -15.072 1.00 83.81 269 GLY A C 1
ATOM 2132 O O . GLY A 1 269 ? -5.053 6.518 -14.637 1.00 83.81 269 GLY A O 1
ATOM 2133 N N . ARG A 1 270 ? -4.450 4.625 -15.689 1.00 85.81 270 ARG A N 1
ATOM 2134 C CA . ARG A 1 270 ? -5.805 4.090 -15.860 1.00 85.81 270 ARG A CA 1
ATOM 2135 C C . ARG A 1 270 ? -6.214 3.271 -14.631 1.00 85.81 270 ARG A C 1
ATOM 2137 O O . ARG A 1 270 ? -6.147 2.048 -14.634 1.00 85.81 270 ARG A O 1
ATOM 2144 N N . THR A 1 271 ? -6.608 3.943 -13.553 1.00 88.62 271 THR A N 1
ATOM 2145 C CA . THR A 1 271 ? -7.127 3.298 -12.331 1.00 88.62 271 THR A CA 1
ATOM 2146 C C . THR A 1 271 ? -8.637 3.065 -12.429 1.00 88.62 271 THR A C 1
ATOM 2148 O O . THR A 1 271 ? -9.276 3.507 -13.382 1.00 88.62 271 THR A O 1
ATOM 2151 N N . TYR A 1 272 ? -9.246 2.414 -11.431 1.00 89.44 272 TYR A N 1
ATOM 2152 C CA . TYR A 1 272 ? -10.710 2.250 -11.365 1.00 89.44 272 TYR A CA 1
ATOM 2153 C C . TYR A 1 272 ? -11.487 3.582 -11.421 1.00 89.44 272 TYR A C 1
ATOM 2155 O O . TYR A 1 272 ? -12.607 3.605 -11.923 1.00 89.44 272 TYR A O 1
ATOM 2163 N N . LEU A 1 273 ? -10.890 4.692 -10.961 1.00 86.88 273 LEU A N 1
ATOM 2164 C CA . LEU A 1 273 ? -11.498 6.028 -11.013 1.00 86.88 273 LEU A CA 1
ATOM 2165 C C . LEU A 1 273 ? -11.574 6.578 -12.438 1.00 86.88 273 LEU A C 1
ATOM 2167 O O . LEU A 1 273 ? -12.565 7.192 -12.829 1.00 86.88 273 LEU A O 1
ATOM 2171 N N . THR A 1 274 ? -10.543 6.341 -13.245 1.00 84.06 274 THR A N 1
ATOM 2172 C CA . THR A 1 274 ? -10.472 6.851 -14.618 1.00 84.06 274 THR A CA 1
ATOM 2173 C C . THR A 1 274 ? -10.941 5.827 -15.647 1.00 84.06 274 THR A C 1
ATOM 2175 O O . THR A 1 274 ? -11.171 6.205 -16.788 1.00 84.06 274 THR A O 1
ATOM 2178 N N . LEU A 1 275 ? -11.162 4.563 -15.262 1.00 83.25 275 LEU A N 1
ATOM 2179 C CA . LEU A 1 275 ? -11.480 3.445 -16.159 1.00 83.25 275 LEU A CA 1
ATOM 2180 C C . LEU A 1 275 ? -12.679 3.697 -17.081 1.00 83.25 275 LEU A C 1
ATOM 2182 O O . LEU A 1 275 ? -12.646 3.279 -18.238 1.00 83.25 275 LEU A O 1
ATOM 2186 N N . PHE A 1 276 ? -13.703 4.391 -16.585 1.00 80.62 276 PHE A N 1
ATOM 2187 C CA . PHE A 1 276 ? -14.930 4.694 -17.331 1.00 80.62 276 PHE A CA 1
ATOM 2188 C C . PHE A 1 276 ? -14.980 6.126 -17.872 1.00 80.62 276 PHE A C 1
ATOM 2190 O O . PHE A 1 276 ? -15.880 6.460 -18.635 1.00 80.62 276 PHE A O 1
ATOM 2197 N N . HIS A 1 277 ? -14.004 6.968 -17.525 1.00 69.62 277 HIS A N 1
ATOM 2198 C CA . HIS A 1 277 ? -13.902 8.307 -18.091 1.00 69.62 277 HIS A CA 1
ATOM 2199 C C . HIS A 1 277 ? -13.307 8.224 -19.497 1.00 69.62 277 HIS A C 1
ATOM 2201 O O . HIS A 1 277 ? -12.223 7.660 -19.694 1.00 69.62 277 HIS A O 1
ATOM 2207 N N . VAL A 1 278 ? -14.013 8.790 -20.473 1.00 56.25 278 VAL A N 1
ATOM 2208 C CA . VAL A 1 278 ? -13.489 9.025 -21.820 1.00 56.25 278 VAL A CA 1
ATOM 2209 C C . VAL A 1 278 ? -12.696 10.333 -21.756 1.00 56.25 278 VAL A C 1
ATOM 2211 O O . VAL A 1 278 ? -13.303 11.379 -21.534 1.00 56.25 278 VAL A O 1
ATOM 2214 N N . PRO A 1 279 ? -11.355 10.320 -21.858 1.00 54.50 279 PRO A N 1
ATOM 2215 C CA . PRO A 1 279 ? -10.602 11.566 -21.862 1.00 54.50 279 PRO A CA 1
ATOM 2216 C C . PRO A 1 279 ? -10.976 12.388 -23.104 1.00 54.50 279 PRO A C 1
ATOM 2218 O O . PRO A 1 279 ? -10.934 11.882 -24.219 1.00 54.50 279 PRO A O 1
ATOM 2221 N N . HIS A 1 280 ? -11.291 13.674 -22.923 1.00 51.06 280 HIS A N 1
ATOM 2222 C CA . HIS A 1 280 ? -11.489 14.644 -24.015 1.00 51.06 280 HIS A CA 1
ATOM 2223 C C . HIS A 1 280 ? -10.175 15.044 -24.719 1.00 51.06 280 HIS A C 1
ATOM 2225 O O . HIS A 1 280 ? -10.118 16.054 -25.411 1.00 51.06 280 HIS A O 1
ATOM 2231 N N . THR A 1 281 ? -9.089 14.301 -24.504 1.00 48.31 281 THR A N 1
ATOM 2232 C CA . THR A 1 281 ? -7.759 14.597 -25.044 1.00 48.31 281 THR A CA 1
ATOM 2233 C C . THR A 1 281 ? -7.182 13.332 -25.667 1.00 48.31 281 THR A C 1
ATOM 2235 O O . THR A 1 281 ? -7.186 12.283 -25.026 1.00 48.31 281 THR A O 1
ATOM 2238 N N . ASP A 1 282 ? -6.641 13.456 -26.882 1.00 42.75 282 ASP A N 1
ATOM 2239 C CA . ASP A 1 282 ? -6.157 12.396 -27.792 1.00 42.75 282 ASP A CA 1
ATOM 2240 C C . ASP A 1 282 ? -5.002 11.507 -27.275 1.00 42.75 282 ASP A C 1
ATOM 2242 O O . ASP A 1 282 ? -4.341 10.803 -28.042 1.00 42.75 282 ASP A O 1
ATOM 2246 N N . LYS A 1 283 ? -4.718 11.489 -25.968 1.00 46.84 283 LYS A N 1
ATOM 2247 C CA . LYS A 1 283 ? -3.789 10.517 -25.385 1.00 46.84 283 LYS A CA 1
ATOM 2248 C C . LYS A 1 283 ? -4.519 9.192 -25.198 1.00 46.84 283 LYS A C 1
ATOM 2250 O O . LYS A 1 283 ? -5.148 8.958 -24.171 1.00 46.84 283 LYS A O 1
ATOM 2255 N N . ILE A 1 284 ? -4.425 8.385 -26.254 1.00 47.19 284 ILE A N 1
ATOM 2256 C CA . ILE A 1 284 ? -4.735 6.956 -26.390 1.00 47.19 284 ILE A CA 1
ATOM 2257 C C . ILE A 1 284 ? -5.071 6.285 -25.051 1.00 47.19 284 ILE A C 1
ATOM 2259 O O . ILE A 1 284 ? -4.258 6.229 -24.128 1.00 47.19 284 ILE A O 1
ATOM 2263 N N . THR A 1 285 ? -6.283 5.735 -24.998 1.00 54.06 285 THR A N 1
ATOM 2264 C CA . THR A 1 285 ? -6.848 4.886 -23.948 1.00 54.06 285 THR A CA 1
ATOM 2265 C C . THR A 1 285 ? -6.013 3.620 -23.743 1.00 54.06 285 THR A C 1
ATOM 2267 O O . THR A 1 285 ? -6.355 2.540 -24.225 1.00 54.06 285 THR A O 1
ATOM 2270 N N . SER A 1 286 ? -4.895 3.746 -23.036 1.00 70.50 286 SER A N 1
ATOM 2271 C CA . SER A 1 286 ? -4.083 2.614 -22.600 1.00 70.50 286 SER A CA 1
ATOM 2272 C C . SER A 1 286 ? -4.867 1.777 -21.588 1.00 70.50 286 SER A C 1
ATOM 2274 O O . SER A 1 286 ? -5.459 2.313 -20.647 1.00 70.50 286 SER A O 1
ATOM 2276 N N . ALA A 1 287 ? -4.880 0.457 -21.781 1.00 85.38 287 ALA A N 1
ATOM 2277 C CA . ALA A 1 287 ? -5.407 -0.486 -20.798 1.00 85.38 287 ALA A CA 1
ATOM 2278 C C . ALA A 1 287 ? -4.664 -0.343 -19.449 1.00 85.38 287 ALA A C 1
ATOM 2280 O O . ALA A 1 287 ? -3.494 0.045 -19.449 1.00 85.38 287 ALA A O 1
ATOM 2281 N N . PRO A 1 288 ? -5.302 -0.666 -18.307 1.00 91.44 288 PRO A N 1
ATOM 2282 C CA . PRO A 1 288 ? -4.681 -0.529 -16.990 1.00 91.44 288 PRO A CA 1
ATOM 2283 C C . PRO A 1 288 ? -3.401 -1.357 -16.870 1.00 91.44 288 PRO A C 1
ATOM 2285 O O . PRO A 1 288 ? -3.351 -2.499 -17.337 1.00 91.44 288 PRO A O 1
ATOM 2288 N N . GLY A 1 289 ? -2.394 -0.786 -16.209 1.00 93.19 289 GLY A N 1
ATOM 2289 C CA . GLY A 1 289 ? -1.145 -1.447 -15.842 1.00 93.19 289 GLY A CA 1
ATOM 2290 C C . GLY A 1 289 ? -1.239 -2.180 -14.500 1.00 93.19 289 GLY A C 1
ATOM 2291 O O . GLY A 1 289 ? -2.197 -2.024 -13.736 1.00 93.19 289 GLY A O 1
ATOM 2292 N N . ALA A 1 290 ? -0.216 -2.972 -14.172 1.00 94.81 290 ALA A N 1
ATOM 2293 C CA . ALA A 1 290 ? -0.163 -3.716 -12.909 1.00 94.81 290 ALA A CA 1
ATOM 2294 C C . ALA A 1 290 ? -0.148 -2.787 -11.685 1.00 94.81 290 ALA A C 1
ATOM 2296 O O . ALA A 1 290 ? -0.843 -3.021 -10.694 1.00 94.81 290 ALA A O 1
ATOM 2297 N N . GLY A 1 291 ? 0.597 -1.688 -11.778 1.00 91.75 291 GLY A N 1
ATOM 2298 C CA . GLY A 1 291 ? 0.653 -0.646 -10.767 1.00 91.75 291 GLY A CA 1
ATOM 2299 C C . GLY A 1 291 ? -0.676 0.070 -10.566 1.00 91.75 291 GLY A C 1
ATOM 2300 O O . GLY A 1 291 ? -0.984 0.436 -9.433 1.00 91.75 291 GLY A O 1
ATOM 2301 N N . ASP A 1 292 ? -1.486 0.228 -11.616 1.00 92.44 292 ASP A N 1
ATOM 2302 C CA . ASP A 1 292 ? -2.815 0.840 -11.513 1.00 92.44 292 ASP A CA 1
ATOM 2303 C C . ASP A 1 292 ? -3.783 -0.071 -10.740 1.00 92.44 292 ASP A C 1
ATOM 2305 O O . ASP A 1 292 ? -4.536 0.406 -9.887 1.00 92.44 292 ASP A O 1
ATOM 2309 N N . ILE A 1 293 ? -3.708 -1.391 -10.951 1.00 94.69 293 ILE A N 1
ATOM 2310 C CA . ILE A 1 293 ? -4.483 -2.386 -10.189 1.00 94.69 293 ILE A CA 1
ATOM 2311 C C . ILE A 1 293 ? -4.065 -2.386 -8.717 1.00 94.69 293 ILE A C 1
ATOM 2313 O O . ILE A 1 293 ? -4.913 -2.272 -7.834 1.00 94.69 293 ILE A O 1
ATOM 2317 N N . LEU A 1 294 ? -2.762 -2.464 -8.434 1.00 93.75 294 LEU A N 1
ATOM 2318 C CA . LEU A 1 294 ? -2.245 -2.477 -7.062 1.00 93.75 294 LEU A CA 1
ATOM 2319 C C . LEU A 1 294 ? -2.548 -1.168 -6.316 1.00 93.75 294 LEU A C 1
ATOM 2321 O O . LEU A 1 294 ? -2.922 -1.204 -5.147 1.00 93.75 294 LEU A O 1
ATOM 2325 N N . THR A 1 295 ? -2.476 -0.023 -7.001 1.00 89.94 295 THR A N 1
ATOM 2326 C CA . THR A 1 295 ? -2.877 1.279 -6.438 1.00 89.94 295 THR A CA 1
ATOM 2327 C C . THR A 1 295 ? -4.388 1.331 -6.179 1.00 89.94 295 THR A C 1
ATOM 2329 O O . THR A 1 295 ? -4.817 1.878 -5.171 1.00 89.94 295 THR A O 1
ATOM 2332 N N . SER A 1 296 ? -5.211 0.705 -7.025 1.00 93.44 296 SER A N 1
ATOM 2333 C CA . SER A 1 296 ? -6.660 0.600 -6.784 1.00 93.44 296 SER A CA 1
ATOM 2334 C C . SER A 1 296 ? -6.965 -0.250 -5.539 1.00 93.44 296 SER A C 1
ATOM 2336 O O . SER A 1 296 ? -7.815 0.102 -4.727 1.00 93.44 296 SER A O 1
ATOM 2338 N N . LEU A 1 297 ? -6.229 -1.346 -5.329 1.00 94.31 297 LEU A N 1
ATOM 2339 C CA . LEU A 1 297 ? -6.349 -2.167 -4.116 1.00 94.31 297 LEU A CA 1
ATOM 2340 C C . LEU A 1 297 ? -5.870 -1.433 -2.852 1.00 94.31 297 LEU A C 1
ATOM 2342 O O . LEU A 1 297 ? -6.404 -1.669 -1.765 1.00 94.31 297 LEU A O 1
ATOM 2346 N N . MET A 1 298 ? -4.910 -0.514 -2.990 1.00 91.06 298 MET A N 1
ATOM 2347 C CA . MET A 1 298 ? -4.474 0.368 -1.907 1.00 91.06 298 MET A CA 1
ATOM 2348 C C . MET A 1 298 ? -5.621 1.252 -1.397 1.00 91.06 298 MET A C 1
ATOM 2350 O O . MET A 1 298 ? -5.760 1.411 -0.188 1.00 91.06 298 MET A O 1
ATOM 2354 N N . ASP A 1 299 ? -6.487 1.764 -2.275 1.00 92.31 299 ASP A N 1
ATOM 2355 C CA . ASP A 1 299 ? -7.647 2.570 -1.866 1.00 92.31 299 ASP A CA 1
ATOM 2356 C C . ASP A 1 299 ? -8.646 1.771 -1.016 1.00 92.31 299 ASP A C 1
ATOM 2358 O O . ASP A 1 299 ? -9.178 2.282 -0.027 1.00 92.31 299 ASP A O 1
ATOM 2362 N N . VAL A 1 300 ? -8.844 0.487 -1.330 1.00 94.31 300 VAL A N 1
ATOM 2363 C CA . VAL A 1 300 ? -9.655 -0.417 -0.496 1.00 94.31 300 VAL A CA 1
ATOM 2364 C C . VAL A 1 300 ? -8.995 -0.637 0.866 1.00 94.31 300 VAL A C 1
ATOM 2366 O O . VAL A 1 300 ? -9.684 -0.629 1.889 1.00 94.31 300 VAL A O 1
ATOM 2369 N N . ALA A 1 301 ? -7.666 -0.784 0.911 1.00 91.56 301 ALA A N 1
ATOM 2370 C CA . ALA A 1 301 ? -6.925 -0.884 2.169 1.00 91.56 301 ALA A CA 1
ATOM 2371 C C . ALA A 1 301 ? -7.073 0.390 3.021 1.00 91.56 301 ALA A C 1
ATOM 2373 O O . ALA A 1 301 ? -7.292 0.283 4.227 1.00 91.56 301 ALA A O 1
ATOM 2374 N N . ILE A 1 302 ? -7.034 1.575 2.399 1.00 91.12 302 ILE A N 1
ATOM 2375 C CA . ILE A 1 302 ? -7.239 2.868 3.070 1.00 91.12 302 ILE A CA 1
ATOM 2376 C C . ILE A 1 302 ? -8.632 2.935 3.697 1.00 91.12 302 ILE A C 1
ATOM 2378 O O . ILE A 1 302 ? -8.739 3.196 4.891 1.00 91.12 302 ILE A O 1
ATOM 2382 N N . VAL A 1 303 ? -9.697 2.625 2.950 1.00 92.88 303 VAL A N 1
ATOM 2383 C CA . VAL A 1 303 ? -11.061 2.587 3.517 1.00 92.88 303 VAL A CA 1
ATOM 2384 C C . VAL A 1 303 ? -11.150 1.592 4.676 1.00 92.88 303 VAL A C 1
ATOM 2386 O O . VAL A 1 303 ? -11.791 1.861 5.691 1.00 92.88 303 VAL A O 1
ATOM 2389 N N . SER A 1 304 ? -10.443 0.468 4.571 1.00 91.56 304 SER A N 1
ATOM 2390 C CA . SER A 1 304 ? -10.441 -0.591 5.584 1.00 91.56 304 SER A CA 1
ATOM 2391 C C . SER A 1 304 ? -9.748 -0.202 6.892 1.00 91.56 304 SER A C 1
ATOM 2393 O O . SER A 1 304 ? -10.038 -0.812 7.922 1.00 91.56 304 SER A O 1
ATOM 2395 N N . LEU A 1 305 ? -8.910 0.843 6.906 1.00 88.69 305 LEU A N 1
ATOM 2396 C CA . LEU A 1 305 ? -8.364 1.419 8.143 1.00 88.69 305 LEU A CA 1
ATOM 2397 C C . LEU A 1 305 ? -9.461 1.991 9.056 1.00 88.69 305 LEU A C 1
ATOM 2399 O O . LEU A 1 305 ? -9.241 2.117 10.259 1.00 88.69 305 LEU A O 1
ATOM 2403 N N . ALA A 1 306 ? -10.672 2.242 8.547 1.00 89.31 306 ALA A N 1
ATOM 2404 C CA . ALA A 1 306 ? -11.819 2.589 9.384 1.00 89.31 306 ALA A CA 1
ATOM 2405 C C . ALA A 1 306 ? -12.140 1.506 10.435 1.00 89.31 306 ALA A C 1
ATOM 2407 O O . ALA A 1 306 ? -12.583 1.837 11.537 1.00 89.31 306 ALA A O 1
ATOM 2408 N N . MET A 1 307 ? -11.884 0.223 10.136 1.00 87.62 307 MET A N 1
ATOM 2409 C CA . MET A 1 307 ? -12.178 -0.900 11.039 1.00 87.62 307 MET A CA 1
ATOM 2410 C C . MET A 1 307 ? -11.338 -0.869 12.325 1.00 87.62 307 MET A C 1
ATOM 2412 O O . MET A 1 307 ? -11.939 -0.867 13.402 1.00 87.62 307 MET A O 1
ATOM 2416 N N . PRO A 1 308 ? -9.989 -0.798 12.287 1.00 82.62 308 P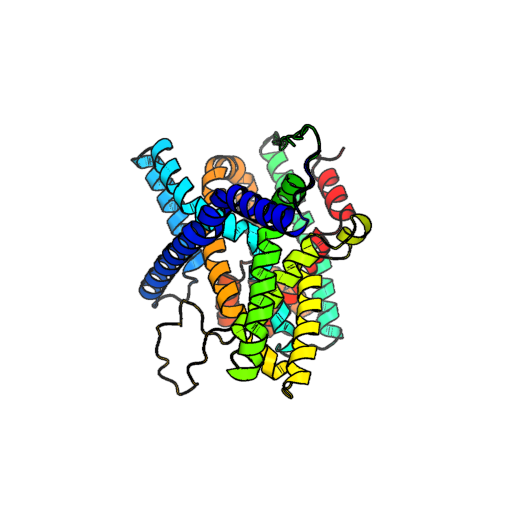RO A N 1
ATOM 2417 C CA . PRO A 1 308 ? -9.199 -0.652 13.506 1.00 82.62 308 PRO A CA 1
ATOM 2418 C C . PRO A 1 308 ? -9.490 0.665 14.237 1.00 82.62 308 PRO A C 1
ATOM 2420 O O . PRO A 1 308 ? -9.594 0.648 15.461 1.00 82.62 308 PRO A O 1
ATOM 2423 N N . ILE A 1 309 ? -9.713 1.784 13.531 1.00 84.69 309 ILE A N 1
ATOM 2424 C CA . ILE A 1 309 ? -10.069 3.064 14.178 1.00 84.69 309 ILE A CA 1
ATOM 2425 C C . ILE A 1 309 ? -11.389 2.921 14.953 1.00 84.69 309 ILE A C 1
ATOM 2427 O O . ILE A 1 309 ? -11.503 3.374 16.093 1.00 84.69 309 ILE A O 1
ATOM 2431 N N . TYR A 1 310 ? -12.387 2.246 14.378 1.00 87.56 310 TYR A N 1
ATOM 2432 C CA . TYR A 1 310 ? -13.634 1.946 15.074 1.00 87.56 310 TYR A CA 1
ATOM 2433 C C . TYR A 1 310 ? -13.422 0.958 16.230 1.00 87.56 310 TYR A C 1
ATOM 2435 O O . TYR A 1 310 ? -13.962 1.171 17.316 1.00 87.56 310 TYR A O 1
ATOM 2443 N N . ALA A 1 311 ? -12.635 -0.103 16.044 1.00 84.25 311 ALA A N 1
ATOM 2444 C CA . ALA A 1 311 ? -12.379 -1.110 17.074 1.00 84.25 311 ALA A CA 1
ATOM 2445 C C . ALA A 1 311 ? -11.720 -0.502 18.324 1.00 84.25 311 ALA A C 1
ATOM 2447 O O . ALA A 1 311 ? -12.201 -0.731 19.433 1.00 84.25 311 ALA A O 1
ATOM 2448 N N . TYR A 1 312 ? -10.703 0.343 18.137 1.00 82.19 312 TYR A N 1
ATOM 2449 C CA . TYR A 1 312 ? -9.939 0.988 19.211 1.00 82.19 312 TYR A CA 1
ATOM 2450 C C . TYR A 1 312 ? -10.485 2.365 19.625 1.00 82.19 312 TYR A C 1
ATOM 2452 O O . TYR A 1 312 ? -9.840 3.086 20.383 1.00 82.19 312 TYR A O 1
ATOM 2460 N N . ARG A 1 313 ? -11.688 2.753 19.179 1.00 85.06 313 ARG A N 1
ATOM 2461 C CA . ARG A 1 313 ? -12.255 4.099 19.411 1.00 85.06 313 ARG A CA 1
ATOM 2462 C C . ARG A 1 313 ? -12.301 4.520 20.882 1.00 85.06 313 ARG A C 1
ATOM 2464 O O . ARG A 1 313 ? -12.063 5.681 21.188 1.00 85.06 313 ARG A O 1
ATOM 2471 N N . ALA A 1 314 ? -12.610 3.593 21.790 1.00 81.88 314 ALA A N 1
ATOM 2472 C CA . ALA A 1 314 ? -12.674 3.892 23.219 1.00 81.88 314 ALA A CA 1
ATOM 2473 C C . ALA A 1 314 ? -11.281 4.199 23.786 1.00 81.88 314 ALA A C 1
ATOM 2475 O O . ALA A 1 314 ? -11.131 5.128 24.576 1.00 81.88 314 ALA A O 1
ATOM 2476 N N . ASP A 1 315 ? -10.264 3.463 23.341 1.00 77.50 315 ASP A N 1
ATOM 2477 C CA . ASP A 1 315 ? -8.881 3.673 23.762 1.00 77.50 315 ASP A CA 1
ATOM 2478 C C . ASP A 1 315 ? -8.307 4.960 23.159 1.00 77.50 315 ASP A C 1
ATOM 2480 O O . ASP A 1 315 ? -7.624 5.705 23.861 1.00 77.50 315 ASP A O 1
ATOM 2484 N N . LEU A 1 316 ? -8.658 5.283 21.906 1.00 83.38 316 LEU A N 1
ATOM 2485 C CA . LEU A 1 316 ? -8.318 6.563 21.274 1.00 83.38 316 LEU A CA 1
ATOM 2486 C C . LEU A 1 316 ? -8.900 7.747 22.055 1.00 83.38 316 LEU A C 1
ATOM 2488 O O . LEU A 1 316 ? -8.182 8.704 22.324 1.00 83.38 316 LEU A O 1
ATOM 2492 N N . TRP A 1 317 ? -10.167 7.665 22.470 1.00 84.50 317 TRP A N 1
ATOM 2493 C CA . TRP A 1 317 ? -10.805 8.708 23.279 1.00 84.50 317 TRP A CA 1
ATOM 2494 C C . TRP A 1 317 ? -10.188 8.841 24.672 1.00 84.50 317 TRP A C 1
ATOM 2496 O O . TRP A 1 317 ? -9.934 9.954 25.124 1.00 84.50 317 TRP A O 1
ATOM 2506 N N . ARG A 1 318 ? -9.900 7.721 25.345 1.00 83.62 318 ARG A N 1
ATOM 2507 C CA . ARG A 1 318 ? -9.266 7.720 26.677 1.00 83.62 318 ARG A CA 1
ATOM 2508 C C . ARG A 1 318 ? -7.889 8.378 26.669 1.00 83.62 318 ARG A C 1
ATOM 2510 O O . ARG A 1 318 ? -7.555 9.116 27.592 1.00 83.62 318 ARG A O 1
ATOM 2517 N N . ASN A 1 319 ? -7.119 8.135 25.612 1.00 82.56 319 ASN A N 1
ATOM 2518 C CA . ASN A 1 319 ? -5.768 8.664 25.456 1.00 82.56 319 ASN A CA 1
ATOM 2519 C C . ASN A 1 319 ? -5.725 9.944 24.604 1.00 82.56 319 ASN A C 1
ATOM 2521 O O . ASN A 1 319 ? -4.639 10.410 24.268 1.00 82.56 319 ASN A O 1
ATOM 2525 N N . ALA A 1 320 ? -6.871 10.542 24.254 1.00 85.00 320 ALA A N 1
ATOM 2526 C CA . ALA A 1 320 ? -6.931 11.679 23.333 1.00 85.00 320 ALA A CA 1
ATOM 2527 C C . ALA A 1 320 ? -6.115 12.885 23.822 1.00 85.00 320 ALA A C 1
ATOM 2529 O O . ALA A 1 320 ? -5.496 13.568 23.012 1.00 85.00 320 ALA A O 1
ATOM 2530 N N . ILE A 1 321 ? -6.055 13.107 25.140 1.00 83.75 321 ILE A N 1
ATOM 2531 C CA . ILE A 1 321 ? -5.289 14.202 25.762 1.00 83.75 321 ILE A CA 1
ATOM 2532 C C . ILE A 1 321 ? -3.776 14.026 25.557 1.00 83.75 321 ILE A C 1
ATOM 2534 O O . ILE A 1 321 ? -3.055 15.011 25.461 1.00 83.75 321 ILE A O 1
ATOM 2538 N N . VAL A 1 322 ? -3.288 12.789 25.448 1.00 84.00 322 VAL A N 1
ATOM 2539 C CA . VAL A 1 322 ? -1.877 12.504 25.145 1.00 84.00 322 VAL A CA 1
ATOM 2540 C C . VAL A 1 322 ? -1.655 12.470 23.629 1.00 84.00 322 VAL A C 1
ATOM 2542 O O . VAL A 1 322 ? -0.695 13.047 23.120 1.00 84.00 322 VAL A O 1
ATOM 2545 N N . LEU A 1 323 ? -2.559 11.824 22.887 1.00 82.69 323 LEU A N 1
ATOM 2546 C CA . LEU A 1 323 ? -2.414 11.586 21.451 1.00 82.69 323 LEU A CA 1
ATOM 2547 C C . LEU A 1 323 ? -2.604 12.857 20.612 1.00 82.69 323 LEU A C 1
ATOM 2549 O O . LEU A 1 323 ? -1.760 13.141 19.766 1.00 82.69 323 LEU A O 1
ATOM 2553 N N . LEU A 1 324 ? -3.673 13.635 20.826 1.00 87.56 324 LEU A N 1
ATOM 2554 C CA . LEU A 1 324 ? -3.997 14.788 19.974 1.00 87.56 324 LEU A CA 1
ATOM 2555 C C . LEU A 1 324 ? -2.930 15.890 20.029 1.00 87.56 324 LEU A C 1
ATOM 2557 O O . LEU A 1 324 ? -2.480 16.290 18.955 1.00 87.56 324 LEU A O 1
ATOM 2561 N N . PRO A 1 325 ? -2.458 16.363 21.202 1.00 88.88 325 PRO A N 1
ATOM 2562 C CA . PRO A 1 325 ? -1.407 17.379 21.239 1.00 88.88 325 PRO A CA 1
ATOM 2563 C C . PRO A 1 325 ? -0.111 16.888 20.595 1.00 88.88 325 PRO A C 1
ATOM 2565 O O . PRO A 1 325 ? 0.509 17.627 19.835 1.00 88.88 325 PRO A O 1
ATOM 2568 N N . THR A 1 326 ? 0.261 15.623 20.822 1.00 86.75 326 THR A N 1
ATOM 2569 C CA . THR A 1 326 ? 1.443 15.022 20.188 1.00 86.75 326 THR A CA 1
ATOM 2570 C C . THR A 1 326 ? 1.308 15.014 18.667 1.00 86.75 326 THR A C 1
ATOM 2572 O O . THR A 1 326 ? 2.217 15.461 17.968 1.00 86.75 326 THR A O 1
ATOM 2575 N N . ILE A 1 327 ? 0.161 14.570 18.140 1.00 86.88 327 ILE A N 1
ATOM 2576 C CA . ILE A 1 327 ? -0.119 14.572 16.698 1.00 86.88 327 ILE A CA 1
ATOM 2577 C C . ILE A 1 327 ? -0.060 15.997 16.144 1.00 86.88 327 ILE A C 1
ATOM 2579 O O . ILE A 1 327 ? 0.576 16.210 15.115 1.00 86.88 327 ILE A O 1
ATOM 2583 N N . LEU A 1 328 ? -0.667 16.977 16.816 1.00 88.19 328 LEU A N 1
ATOM 2584 C CA . LEU A 1 328 ? -0.683 18.371 16.364 1.00 88.19 328 LEU A CA 1
ATOM 2585 C C . LEU A 1 328 ? 0.722 18.978 16.317 1.00 88.19 328 LEU A C 1
ATOM 2587 O O . LEU A 1 328 ? 1.089 19.564 15.300 1.00 88.19 328 LEU A O 1
ATOM 2591 N N . VAL A 1 329 ? 1.533 18.788 17.362 1.00 89.19 329 VAL A N 1
ATOM 2592 C CA . VAL A 1 329 ? 2.918 19.288 17.409 1.00 89.19 329 VAL A CA 1
ATOM 2593 C C . VAL A 1 329 ? 3.773 18.636 16.320 1.00 89.19 329 VAL A C 1
ATOM 2595 O O . VAL A 1 329 ? 4.496 19.326 15.601 1.00 89.19 329 VAL A O 1
ATOM 2598 N N . MET A 1 330 ? 3.658 17.318 16.138 1.00 87.06 330 MET A N 1
ATOM 2599 C CA . MET A 1 330 ? 4.421 16.591 15.115 1.00 87.06 330 MET A CA 1
ATOM 2600 C C . MET A 1 330 ? 3.979 16.937 13.694 1.00 87.06 330 MET A C 1
ATOM 2602 O O . MET A 1 330 ? 4.809 17.022 12.785 1.00 87.06 330 MET A O 1
ATOM 2606 N N . THR A 1 331 ? 2.682 17.173 13.500 1.00 85.25 331 THR A N 1
ATOM 2607 C CA . THR A 1 331 ? 2.131 17.637 12.224 1.00 85.25 331 THR A CA 1
ATOM 2608 C C . THR A 1 331 ? 2.640 19.042 11.926 1.00 85.25 331 THR A C 1
ATOM 2610 O O . THR A 1 331 ? 3.174 19.272 10.847 1.00 85.25 331 THR A O 1
ATOM 2613 N N . PHE A 1 332 ? 2.588 19.960 12.894 1.00 88.19 332 PHE A N 1
ATOM 2614 C CA . PHE A 1 332 ? 3.134 21.307 12.738 1.00 88.19 332 PHE A CA 1
ATOM 2615 C C . PHE A 1 332 ? 4.621 21.274 12.356 1.00 88.19 332 PHE A C 1
ATOM 2617 O O . PHE A 1 332 ? 5.025 21.911 11.384 1.00 88.19 332 PHE A O 1
ATOM 2624 N N . GLY A 1 333 ? 5.424 20.465 13.053 1.00 87.25 333 GLY A N 1
ATOM 2625 C CA . GLY A 1 333 ? 6.835 20.278 12.716 1.00 87.25 333 GLY A CA 1
ATOM 2626 C C . GLY A 1 333 ? 7.041 19.723 11.303 1.00 87.25 333 GLY A C 1
ATOM 2627 O O . GLY A 1 333 ? 7.861 20.242 10.548 1.00 87.25 333 GLY A O 1
ATOM 2628 N N . SER A 1 334 ? 6.252 18.726 10.904 1.00 84.31 334 SER A N 1
ATOM 2629 C CA . SER A 1 334 ? 6.335 18.124 9.566 1.00 84.31 334 SER A CA 1
ATOM 2630 C C . SER A 1 334 ? 5.986 19.099 8.439 1.00 84.31 334 SER A C 1
ATOM 2632 O O . SER A 1 334 ? 6.595 19.040 7.375 1.00 84.31 334 SER A O 1
ATOM 2634 N N . PHE A 1 335 ? 5.019 19.992 8.660 1.00 82.31 335 PHE A N 1
ATOM 2635 C CA . PHE A 1 335 ? 4.550 20.933 7.642 1.00 82.31 335 PHE A CA 1
ATOM 2636 C C . PHE A 1 335 ? 5.392 22.206 7.570 1.00 82.31 335 PHE A C 1
ATOM 2638 O O . PHE A 1 335 ? 5.711 22.659 6.474 1.00 82.31 335 PHE A O 1
ATOM 2645 N N . PHE A 1 336 ? 5.750 22.788 8.716 1.00 85.88 336 PHE A N 1
ATOM 2646 C CA . PHE A 1 336 ? 6.332 24.132 8.767 1.00 85.88 336 PHE A CA 1
ATOM 2647 C C . PHE A 1 336 ? 7.822 24.150 9.091 1.00 85.88 336 PHE A C 1
ATOM 2649 O O . PHE A 1 336 ? 8.511 25.082 8.694 1.00 85.88 336 PHE A O 1
ATOM 2656 N N . ILE A 1 337 ? 8.338 23.140 9.794 1.00 87.62 337 ILE A N 1
ATOM 2657 C CA . ILE A 1 337 ? 9.745 23.105 10.220 1.00 87.62 337 ILE A CA 1
ATOM 2658 C C . ILE A 1 337 ? 10.572 22.245 9.259 1.00 87.62 337 ILE A C 1
ATOM 2660 O O . ILE A 1 337 ? 11.673 22.624 8.864 1.00 87.62 337 ILE A O 1
ATOM 2664 N N . TYR A 1 338 ? 10.033 21.102 8.837 1.00 85.56 338 TYR A N 1
ATOM 2665 C CA . TYR A 1 338 ? 10.781 20.125 8.053 1.00 85.56 338 TYR A CA 1
ATOM 2666 C C . TYR A 1 338 ? 11.164 20.619 6.641 1.00 85.56 338 TYR A C 1
ATOM 2668 O O . TYR A 1 338 ? 12.340 20.486 6.286 1.00 85.56 338 TYR A O 1
ATOM 2676 N N . PRO A 1 339 ? 10.274 21.259 5.848 1.00 87.62 339 PRO A N 1
ATOM 2677 C CA . PRO A 1 339 ? 10.640 21.756 4.517 1.00 87.62 339 PRO A CA 1
ATOM 2678 C C . PRO A 1 339 ? 11.703 22.872 4.526 1.00 87.62 339 PRO A C 1
ATOM 2680 O O . PRO A 1 339 ? 12.664 22.751 3.763 1.00 87.62 339 PRO A O 1
ATOM 2683 N N . PRO A 1 340 ? 11.626 23.916 5.384 1.00 87.62 340 PRO A N 1
ATOM 2684 C CA . PRO A 1 340 ? 12.686 24.925 5.460 1.00 87.62 340 PRO A CA 1
ATOM 2685 C C . PRO A 1 340 ? 14.046 24.348 5.856 1.00 87.62 340 PRO A C 1
ATOM 2687 O O . PRO A 1 340 ? 15.055 24.709 5.257 1.00 87.62 340 PRO A O 1
ATOM 2690 N N . ILE A 1 341 ? 14.085 23.407 6.807 1.00 88.25 341 ILE A N 1
ATOM 2691 C CA . ILE A 1 341 ? 15.330 22.725 7.189 1.00 88.25 341 ILE A CA 1
ATOM 2692 C C . ILE A 1 341 ? 15.925 21.971 5.992 1.00 88.25 341 ILE A C 1
ATOM 2694 O O . ILE A 1 341 ? 17.121 22.089 5.734 1.00 88.25 341 ILE A O 1
ATOM 2698 N N . CYS A 1 342 ? 15.104 21.243 5.226 1.00 86.31 342 CYS A N 1
ATOM 2699 C CA . CYS A 1 342 ? 15.556 20.552 4.012 1.00 86.31 342 CYS A CA 1
ATOM 2700 C C . CYS A 1 342 ? 16.183 21.523 3.005 1.00 86.31 342 CYS A C 1
ATOM 2702 O O . CYS A 1 342 ? 17.238 21.233 2.435 1.00 86.31 342 CYS A O 1
ATOM 2704 N N . HIS A 1 343 ? 15.560 22.689 2.827 1.00 85.06 343 HIS A N 1
ATOM 2705 C CA . HIS A 1 343 ? 16.056 23.707 1.913 1.00 85.06 343 HIS A CA 1
ATOM 2706 C C . HIS A 1 343 ? 17.394 24.299 2.380 1.00 85.06 343 HIS A C 1
ATOM 2708 O O . HIS A 1 343 ? 18.328 24.397 1.586 1.00 85.06 343 HIS A O 1
ATOM 2714 N N . ILE A 1 344 ? 17.526 24.604 3.677 1.00 88.69 344 ILE A N 1
ATOM 2715 C CA . ILE A 1 344 ? 18.762 25.133 4.283 1.00 88.69 344 ILE A CA 1
ATOM 2716 C C . ILE A 1 344 ? 19.925 24.137 4.152 1.00 88.69 344 ILE A C 1
ATOM 2718 O O . ILE A 1 344 ? 21.060 24.536 3.908 1.00 88.69 344 ILE A O 1
ATOM 2722 N N . ILE A 1 345 ? 19.649 22.836 4.265 1.00 86.25 345 ILE A N 1
ATOM 2723 C CA . ILE A 1 345 ? 20.650 21.763 4.123 1.00 86.25 345 ILE A CA 1
ATOM 2724 C C . ILE A 1 345 ? 21.099 21.580 2.654 1.00 86.25 345 ILE A C 1
ATOM 2726 O O . ILE A 1 345 ? 22.078 20.885 2.376 1.00 86.25 345 ILE A O 1
ATOM 2730 N N . GLY A 1 346 ? 20.436 22.246 1.703 1.00 84.12 346 GLY A N 1
ATOM 2731 C CA . GLY A 1 346 ? 20.823 22.280 0.293 1.00 84.12 346 GLY A CA 1
ATOM 2732 C C . GLY A 1 346 ? 20.033 21.329 -0.607 1.00 84.12 346 GLY A C 1
ATOM 2733 O O . GLY A 1 346 ? 20.510 20.995 -1.693 1.00 84.12 346 GLY A O 1
ATOM 2734 N N . ILE A 1 347 ? 18.848 20.879 -0.179 1.00 85.38 347 ILE A N 1
ATOM 2735 C CA . ILE A 1 347 ? 17.897 20.170 -1.048 1.00 85.38 347 ILE A CA 1
ATOM 2736 C C . ILE A 1 347 ? 17.148 21.200 -1.907 1.00 85.38 347 ILE A C 1
ATOM 2738 O O . ILE A 1 347 ? 16.823 22.301 -1.449 1.00 85.38 347 ILE A O 1
ATOM 2742 N N . SER A 1 348 ? 16.854 20.850 -3.164 1.00 85.12 348 SER A N 1
ATOM 2743 C CA . SER A 1 348 ? 16.111 21.733 -4.071 1.00 85.12 348 SER A CA 1
ATOM 2744 C C . SER A 1 348 ? 14.763 22.186 -3.470 1.00 85.12 348 SER A C 1
ATOM 2746 O O . SER A 1 348 ? 14.131 21.415 -2.737 1.00 85.12 348 SER A O 1
ATOM 2748 N N . PRO A 1 349 ? 14.290 23.418 -3.752 1.00 83.69 349 PRO A N 1
ATOM 2749 C CA . PRO A 1 349 ? 13.039 23.942 -3.188 1.00 83.69 349 PRO A CA 1
ATOM 2750 C C . PRO A 1 349 ? 11.828 23.041 -3.462 1.00 83.69 349 PRO A C 1
ATOM 2752 O O . PRO A 1 349 ? 11.091 22.693 -2.541 1.00 83.69 349 PRO A O 1
ATOM 2755 N N . GLU A 1 350 ? 11.677 22.577 -4.706 1.00 81.19 350 GLU A N 1
ATOM 2756 C CA . GLU A 1 350 ? 10.568 21.712 -5.132 1.00 81.19 350 GLU A CA 1
ATOM 2757 C C . GLU A 1 350 ? 10.538 20.382 -4.366 1.00 81.19 350 GLU A C 1
ATOM 2759 O O . GLU A 1 350 ? 9.473 19.888 -3.995 1.00 81.19 350 GLU A O 1
ATOM 2764 N N . ARG A 1 351 ? 11.706 19.794 -4.081 1.00 81.25 351 ARG A N 1
ATOM 2765 C CA . ARG A 1 351 ? 11.802 18.539 -3.320 1.00 81.25 351 ARG A CA 1
ATOM 2766 C C . ARG A 1 351 ? 11.710 18.758 -1.821 1.00 81.25 351 ARG A C 1
ATOM 2768 O O . ARG A 1 351 ? 11.202 17.880 -1.127 1.00 81.25 351 ARG A O 1
ATOM 2775 N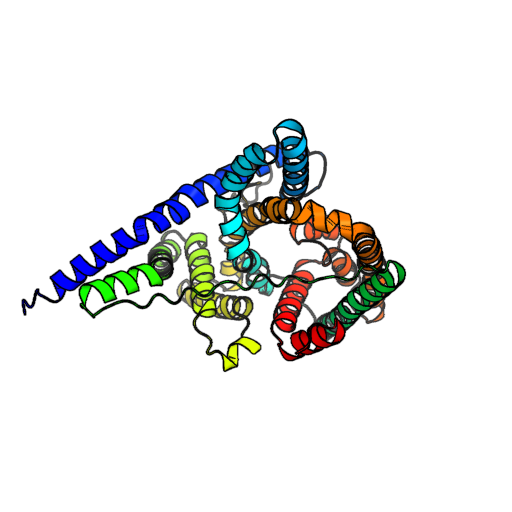 N . SER A 1 352 ? 12.163 19.911 -1.334 1.00 83.00 352 SER A N 1
ATOM 2776 C CA . SER A 1 352 ? 12.017 20.339 0.060 1.00 83.00 352 SER A CA 1
ATOM 2777 C C . SER A 1 352 ? 10.540 20.498 0.418 1.00 83.00 352 SER A C 1
ATOM 2779 O O . SER A 1 352 ? 10.087 19.914 1.399 1.00 83.00 352 SER A O 1
ATOM 2781 N N . LEU A 1 353 ? 9.748 21.157 -0.435 1.00 82.06 353 LEU A N 1
ATOM 2782 C CA . LEU A 1 353 ? 8.289 21.244 -0.286 1.00 82.06 353 LEU A CA 1
ATOM 2783 C C . LEU A 1 353 ? 7.618 19.866 -0.313 1.00 82.06 353 LEU A C 1
ATOM 2785 O O . LEU A 1 353 ? 6.696 19.606 0.461 1.00 82.06 353 LEU A O 1
ATOM 2789 N N . ALA A 1 354 ? 8.133 18.933 -1.121 1.00 79.88 354 ALA A N 1
ATOM 2790 C CA . ALA A 1 354 ? 7.612 17.570 -1.161 1.00 79.88 354 ALA A CA 1
ATOM 2791 C C . ALA A 1 354 ? 7.793 16.806 0.165 1.00 79.88 354 ALA A C 1
ATOM 2793 O O . ALA A 1 354 ? 7.192 15.744 0.315 1.00 79.88 354 ALA A O 1
ATOM 2794 N N . PHE A 1 355 ? 8.614 17.275 1.117 1.00 79.25 355 PHE A N 1
ATOM 2795 C CA . PHE A 1 355 ? 8.709 16.654 2.446 1.00 79.25 355 PHE A CA 1
ATOM 2796 C C . PHE A 1 355 ? 7.464 16.914 3.305 1.00 79.25 355 PHE A C 1
ATOM 2798 O O . PHE A 1 355 ? 7.099 16.029 4.074 1.00 79.25 355 PHE A O 1
ATOM 2805 N N . ALA A 1 356 ? 6.760 18.040 3.131 1.00 79.62 356 ALA A N 1
ATOM 2806 C CA . ALA A 1 356 ? 5.525 18.309 3.878 1.00 79.62 356 ALA A CA 1
ATOM 2807 C C . ALA A 1 356 ? 4.435 17.264 3.573 1.00 79.62 356 ALA A C 1
ATOM 2809 O O . ALA A 1 356 ? 3.716 16.821 4.464 1.00 79.62 356 ALA A O 1
ATOM 2810 N N . GLY A 1 357 ? 4.356 16.805 2.318 1.00 69.94 357 GLY A N 1
ATOM 2811 C CA . GLY A 1 357 ? 3.385 15.793 1.897 1.00 69.94 357 GLY A CA 1
ATOM 2812 C C . GLY A 1 357 ? 3.727 14.355 2.290 1.00 69.94 357 GLY A C 1
ATOM 2813 O O . GLY A 1 357 ? 2.879 13.481 2.127 1.00 69.94 357 GLY A O 1
ATOM 2814 N N . ARG A 1 358 ? 4.940 14.085 2.795 1.00 69.50 358 ARG A N 1
ATOM 2815 C CA . ARG A 1 358 ? 5.397 12.720 3.132 1.00 69.50 358 ARG A CA 1
ATOM 2816 C C . ARG A 1 358 ? 4.930 12.226 4.489 1.00 69.50 358 ARG A C 1
ATOM 2818 O O . ARG A 1 358 ? 4.808 11.020 4.669 1.00 69.50 358 ARG A O 1
ATOM 2825 N N . SER A 1 359 ? 4.634 13.135 5.414 1.00 66.00 359 SER A N 1
ATOM 2826 C CA . SER A 1 359 ? 4.061 12.786 6.722 1.00 66.00 359 SER A CA 1
ATOM 2827 C C . SER A 1 359 ? 2.565 12.453 6.648 1.00 66.00 359 SER A C 1
ATOM 2829 O O . SER A 1 359 ? 1.931 12.226 7.676 1.00 66.00 359 SER A O 1
ATOM 2831 N N . ILE A 1 360 ? 1.989 12.424 5.442 1.00 69.31 360 ILE A N 1
ATOM 2832 C CA . ILE A 1 360 ? 0.589 12.096 5.183 1.00 69.31 360 ILE A CA 1
ATOM 2833 C C . ILE A 1 360 ? 0.538 10.862 4.276 1.00 69.31 360 ILE A C 1
ATOM 2835 O O . ILE A 1 360 ? 1.450 10.596 3.495 1.00 69.31 360 ILE A O 1
ATOM 2839 N N . THR A 1 361 ? -0.544 10.090 4.375 1.00 69.19 361 THR A N 1
ATOM 2840 C CA . THR A 1 361 ? -0.782 8.922 3.512 1.00 69.19 361 THR A CA 1
ATOM 2841 C C . THR A 1 361 ? -0.662 9.306 2.036 1.00 69.19 361 THR A C 1
ATOM 2843 O O . THR A 1 361 ? -1.196 10.337 1.636 1.00 69.19 361 THR A O 1
ATOM 2846 N N . LEU A 1 362 ? -0.015 8.457 1.225 1.00 67.50 362 LEU A N 1
ATOM 2847 C CA . LEU A 1 362 ? 0.286 8.708 -0.194 1.00 67.50 362 LEU A CA 1
ATOM 2848 C C . LEU A 1 362 ? -0.913 9.262 -0.982 1.00 67.50 362 LEU A C 1
ATOM 2850 O O . LEU A 1 362 ? -0.750 10.214 -1.738 1.00 67.50 362 LEU A O 1
ATOM 2854 N N . ALA A 1 363 ? -2.114 8.726 -0.741 1.00 64.56 363 ALA A N 1
ATOM 2855 C CA . ALA A 1 363 ? -3.348 9.193 -1.372 1.00 64.56 363 ALA A CA 1
ATOM 2856 C C . ALA A 1 363 ? -3.628 10.693 -1.144 1.00 64.56 363 ALA A C 1
ATOM 2858 O O . ALA A 1 363 ? -4.072 11.362 -2.066 1.00 64.56 363 ALA A O 1
ATOM 2859 N N . LEU A 1 364 ? -3.337 11.235 0.045 1.00 70.88 364 LEU A N 1
ATOM 2860 C CA . LEU A 1 364 ? -3.430 12.671 0.364 1.00 70.88 364 LEU A CA 1
ATOM 2861 C C . LEU A 1 364 ? -2.159 13.438 -0.001 1.00 70.88 364 LEU A C 1
ATOM 2863 O O . LEU A 1 364 ? -2.231 14.604 -0.379 1.00 70.88 364 LEU A O 1
ATOM 2867 N N . GLY A 1 365 ? -0.999 12.793 0.112 1.00 69.69 365 GLY A N 1
ATOM 2868 C CA . GLY A 1 365 ? 0.291 13.407 -0.175 1.00 69.69 365 GLY A CA 1
ATOM 2869 C C . GLY A 1 365 ? 0.424 13.843 -1.634 1.00 69.69 365 GLY A C 1
ATOM 2870 O O . GLY A 1 365 ? 0.942 14.927 -1.896 1.00 69.69 365 GLY A O 1
ATOM 2871 N N . THR A 1 366 ? -0.076 13.049 -2.587 1.00 70.75 366 THR A N 1
ATOM 2872 C CA . THR A 1 366 ? -0.029 13.383 -4.021 1.00 70.75 366 THR A CA 1
ATOM 2873 C C . THR A 1 366 ? -0.773 14.686 -4.356 1.00 70.75 366 THR A C 1
ATOM 2875 O O . THR A 1 366 ? -0.094 15.625 -4.771 1.00 70.75 366 THR A O 1
ATOM 2878 N N . PRO A 1 367 ? -2.090 14.841 -4.104 1.00 70.56 367 PRO A N 1
ATOM 2879 C CA . PRO A 1 367 ? -2.788 16.093 -4.416 1.00 70.56 367 PRO A CA 1
ATOM 2880 C C . PRO A 1 367 ? -2.265 17.286 -3.604 1.00 70.56 367 PRO A C 1
ATOM 2882 O O . PRO A 1 367 ? -2.246 18.410 -4.100 1.00 70.56 367 PRO A O 1
ATOM 2885 N N . PHE A 1 368 ? -1.793 17.061 -2.373 1.00 74.94 368 PHE A N 1
ATOM 2886 C CA . PHE A 1 368 ? -1.187 18.112 -1.554 1.00 74.94 368 PHE A CA 1
ATOM 2887 C C . PHE A 1 368 ? 0.137 18.627 -2.140 1.00 74.94 368 PHE A C 1
ATOM 2889 O O . PHE A 1 368 ? 0.359 19.832 -2.221 1.00 74.94 368 PHE A O 1
ATOM 2896 N N . THR A 1 369 ? 1.019 17.725 -2.577 1.00 75.69 369 THR A N 1
ATOM 2897 C CA . THR A 1 369 ? 2.296 18.114 -3.196 1.00 75.69 369 THR A CA 1
ATOM 2898 C C . THR A 1 369 ? 2.115 18.720 -4.580 1.00 75.69 369 THR A C 1
ATOM 2900 O O . THR A 1 369 ? 2.834 19.656 -4.914 1.00 75.69 369 THR A O 1
ATOM 2903 N N . GLU A 1 370 ? 1.117 18.274 -5.343 1.00 73.94 370 GLU A N 1
ATOM 2904 C CA . GLU A 1 370 ? 0.712 18.924 -6.593 1.00 73.94 370 GLU A CA 1
ATOM 2905 C C . GLU A 1 370 ? 0.216 20.355 -6.355 1.00 73.94 370 GLU A C 1
ATOM 2907 O O . GLU A 1 370 ? 0.618 21.265 -7.076 1.00 73.94 370 GLU A O 1
ATOM 2912 N N . ALA A 1 371 ? -0.593 20.585 -5.314 1.00 70.06 371 ALA A N 1
ATOM 2913 C CA . ALA A 1 371 ? -1.037 21.929 -4.937 1.00 70.06 371 ALA A CA 1
ATOM 2914 C C . ALA A 1 371 ? 0.127 22.853 -4.529 1.00 70.06 371 ALA A C 1
ATOM 2916 O O . ALA A 1 371 ? 0.053 24.062 -4.730 1.00 70.06 371 ALA A O 1
ATOM 2917 N N . LEU A 1 372 ? 1.212 22.283 -3.995 1.00 70.69 372 LEU A N 1
ATOM 2918 C CA . LEU A 1 372 ? 2.451 22.986 -3.643 1.00 70.69 372 LEU A CA 1
ATOM 2919 C C . LEU A 1 372 ? 3.469 23.076 -4.794 1.00 70.69 372 LEU A C 1
ATOM 2921 O O . LEU A 1 372 ? 4.577 23.558 -4.567 1.00 70.69 372 LEU A O 1
ATOM 2925 N N . ALA A 1 373 ? 3.131 22.593 -5.997 1.00 69.00 373 ALA A N 1
ATOM 2926 C CA . ALA A 1 373 ? 4.047 22.480 -7.138 1.00 69.00 373 ALA A CA 1
ATOM 2927 C C . ALA A 1 373 ? 5.362 21.734 -6.807 1.00 69.00 373 ALA A C 1
ATOM 2929 O O . ALA A 1 373 ? 6.437 22.065 -7.304 1.00 69.00 373 ALA A O 1
ATOM 2930 N N . ALA A 1 374 ? 5.288 20.722 -5.942 1.00 67.44 374 ALA A N 1
ATOM 2931 C CA . ALA A 1 374 ? 6.437 19.992 -5.424 1.00 67.44 374 ALA A CA 1
ATOM 2932 C C . ALA A 1 374 ? 6.718 18.690 -6.206 1.00 67.44 374 ALA A C 1
ATOM 2934 O O . ALA A 1 374 ? 5.802 17.937 -6.540 1.00 67.44 374 ALA A O 1
ATOM 2935 N N . MET A 1 375 ? 7.997 18.359 -6.434 1.00 64.62 375 MET A N 1
ATOM 2936 C CA . MET A 1 375 ? 8.410 17.099 -7.075 1.00 64.62 375 MET A CA 1
ATOM 2937 C C . MET A 1 375 ? 8.363 15.927 -6.081 1.00 64.62 375 MET A C 1
ATOM 2939 O O . MET A 1 375 ? 9.254 15.761 -5.246 1.00 64.62 375 MET A O 1
ATOM 2943 N N . SER A 1 376 ? 7.327 15.092 -6.171 1.00 62.84 376 SER A N 1
ATOM 2944 C CA . SER A 1 376 ? 6.997 14.103 -5.136 1.00 62.84 376 SER A CA 1
ATOM 2945 C C . SER A 1 376 ? 7.572 12.695 -5.360 1.00 62.84 376 SER A C 1
ATOM 2947 O O . SER A 1 376 ? 8.029 12.070 -4.408 1.00 62.84 376 SER A O 1
ATOM 2949 N N . SER A 1 377 ? 7.623 12.170 -6.583 1.00 60.41 377 SER A N 1
ATOM 2950 C CA . SER A 1 377 ? 7.789 10.717 -6.802 1.00 60.41 377 SER A CA 1
ATOM 2951 C C . SER A 1 377 ? 9.018 10.080 -6.125 1.00 60.41 377 SER A C 1
ATOM 2953 O O . SER A 1 377 ? 8.863 9.150 -5.335 1.00 60.41 377 SER A O 1
ATOM 2955 N N . VAL A 1 378 ? 10.230 10.599 -6.348 1.00 65.25 378 VAL A N 1
ATOM 2956 C CA . VAL A 1 378 ? 11.468 10.024 -5.767 1.00 65.25 378 VAL A CA 1
ATOM 2957 C C . VAL A 1 378 ? 11.491 10.121 -4.253 1.00 65.25 378 VAL A C 1
ATOM 2959 O O . VAL A 1 378 ? 11.895 9.224 -3.523 1.00 65.25 378 VAL A O 1
ATOM 2962 N N . CYS A 1 379 ? 11.037 11.263 -3.794 1.00 60.62 379 CYS A N 1
ATOM 2963 C CA . CYS A 1 379 ? 11.031 11.707 -2.430 1.00 60.62 379 CYS A CA 1
ATOM 2964 C C . CYS A 1 379 ? 10.142 10.822 -1.536 1.00 60.62 379 CYS A C 1
ATOM 2966 O O . CYS A 1 379 ? 10.565 10.426 -0.449 1.00 60.62 379 CYS A O 1
ATOM 2968 N N . PHE A 1 380 ? 8.959 10.431 -2.019 1.00 63.94 380 PHE A N 1
ATOM 2969 C CA . PHE A 1 380 ? 8.075 9.476 -1.336 1.00 63.94 380 PHE A CA 1
ATOM 2970 C C . PHE A 1 380 ? 8.645 8.054 -1.328 1.00 63.94 380 PHE A C 1
ATOM 2972 O O . PHE A 1 380 ? 8.539 7.352 -0.323 1.00 63.94 380 PHE A O 1
ATOM 2979 N N . VAL A 1 381 ? 9.281 7.635 -2.423 1.00 63.44 381 VAL A N 1
ATOM 2980 C CA . VAL A 1 381 ? 9.872 6.298 -2.533 1.00 63.44 381 VAL A CA 1
ATOM 2981 C C . VAL A 1 381 ? 11.082 6.153 -1.621 1.00 63.44 381 VAL A C 1
ATOM 2983 O O . VAL A 1 381 ? 11.161 5.181 -0.879 1.00 63.44 381 VAL A O 1
ATOM 2986 N N . LEU A 1 382 ? 11.994 7.128 -1.614 1.00 65.44 382 LEU A N 1
ATOM 2987 C CA . LEU A 1 382 ? 13.145 7.127 -0.712 1.00 65.44 382 LEU A CA 1
ATOM 2988 C C . LEU A 1 382 ? 12.691 7.112 0.751 1.00 65.44 382 LEU A C 1
ATOM 2990 O O . LEU A 1 382 ? 13.201 6.305 1.521 1.00 65.44 382 LEU A O 1
ATOM 2994 N N . TYR A 1 383 ? 11.685 7.916 1.118 1.00 67.50 383 TYR A N 1
ATOM 2995 C CA . TYR A 1 383 ? 11.103 7.871 2.464 1.00 67.50 383 TYR A CA 1
ATOM 2996 C C . TYR A 1 383 ? 10.590 6.472 2.815 1.00 67.50 383 TYR A C 1
ATOM 2998 O O . TYR A 1 383 ? 10.979 5.915 3.839 1.00 67.50 383 TYR A O 1
ATOM 3006 N N . GLY A 1 384 ? 9.765 5.881 1.944 1.00 61.25 384 GLY A N 1
ATOM 3007 C CA . GLY A 1 384 ? 9.240 4.530 2.127 1.00 61.25 384 GLY A CA 1
ATOM 3008 C C . GLY A 1 384 ? 10.354 3.494 2.274 1.00 61.25 384 GLY A C 1
ATOM 3009 O O . GLY A 1 384 ? 10.320 2.701 3.209 1.00 61.25 384 GLY A O 1
ATOM 3010 N N . THR A 1 385 ? 11.377 3.541 1.415 1.00 64.88 385 THR A N 1
ATOM 3011 C CA . THR A 1 385 ? 12.541 2.639 1.449 1.00 64.88 385 THR A CA 1
ATOM 3012 C C . THR A 1 385 ? 13.263 2.738 2.786 1.00 64.88 385 THR A C 1
ATOM 3014 O O . THR A 1 385 ? 13.514 1.715 3.422 1.00 64.88 385 THR A O 1
ATOM 3017 N N . PHE A 1 386 ? 13.578 3.956 3.236 1.00 66.94 386 PHE A N 1
ATOM 3018 C CA . PHE A 1 386 ? 14.327 4.170 4.472 1.00 66.94 386 PHE A CA 1
ATOM 3019 C C . PHE A 1 386 ? 13.505 3.839 5.716 1.00 66.94 386 PHE A C 1
ATOM 3021 O O . PHE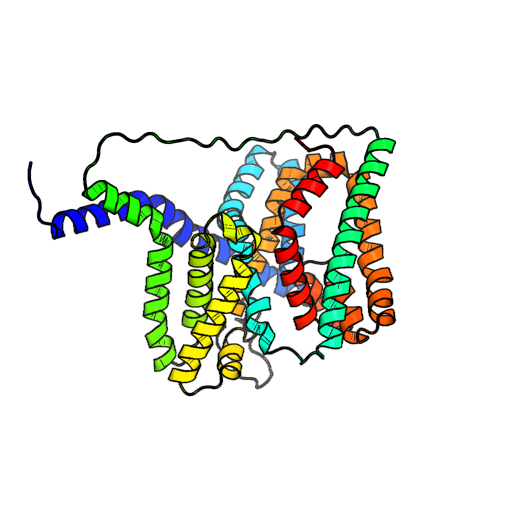 A 1 386 ? 14.033 3.188 6.610 1.00 66.94 386 PHE A O 1
ATOM 3028 N N . MET A 1 387 ? 12.220 4.197 5.769 1.00 64.44 387 MET A N 1
ATOM 3029 C CA . MET A 1 387 ? 11.327 3.834 6.879 1.00 64.44 387 MET A CA 1
ATOM 3030 C C . MET A 1 387 ? 11.203 2.322 7.023 1.00 64.44 387 MET A C 1
ATOM 3032 O O . MET A 1 387 ? 11.345 1.771 8.113 1.00 64.44 387 MET A O 1
ATOM 3036 N N . VAL A 1 388 ? 10.977 1.641 5.902 1.00 62.44 388 VAL A N 1
ATOM 3037 C CA . VAL A 1 388 ? 10.871 0.187 5.847 1.00 62.44 388 VAL A CA 1
ATOM 3038 C C . VAL A 1 388 ? 12.202 -0.468 6.242 1.00 62.44 388 VAL A C 1
ATOM 3040 O O . VAL A 1 388 ? 12.199 -1.445 6.993 1.00 62.44 388 VAL A O 1
ATOM 3043 N N . ALA A 1 389 ? 13.339 0.089 5.815 1.00 62.28 389 ALA A N 1
ATOM 3044 C CA . ALA A 1 389 ? 14.662 -0.367 6.235 1.00 62.28 389 ALA A CA 1
ATOM 3045 C C . ALA A 1 389 ? 14.899 -0.153 7.740 1.00 62.28 389 ALA A C 1
ATOM 3047 O O . ALA A 1 389 ? 15.285 -1.094 8.426 1.00 62.28 389 ALA A O 1
ATOM 3048 N N . MET A 1 390 ? 14.608 1.033 8.283 1.00 61.44 390 MET A N 1
ATOM 3049 C CA . MET A 1 390 ? 14.816 1.362 9.700 1.00 61.44 390 MET A CA 1
ATOM 3050 C C . MET A 1 390 ? 13.912 0.543 10.628 1.00 61.44 390 MET A C 1
ATOM 3052 O O . MET A 1 390 ? 14.383 0.031 11.642 1.00 61.44 390 MET A O 1
ATOM 3056 N N . ALA A 1 391 ? 12.640 0.351 10.264 1.00 57.84 391 ALA A N 1
ATOM 3057 C CA . ALA A 1 391 ? 11.707 -0.499 11.008 1.00 57.84 391 ALA A CA 1
ATOM 3058 C C . ALA A 1 391 ? 12.144 -1.974 11.041 1.00 57.84 391 ALA A C 1
ATOM 3060 O O . ALA A 1 391 ? 11.739 -2.722 11.930 1.00 57.84 391 ALA A O 1
ATOM 3061 N N . SER A 1 392 ? 12.986 -2.389 10.092 1.00 54.53 392 SER A N 1
ATOM 3062 C CA . SER A 1 392 ? 13.519 -3.748 10.012 1.00 54.53 392 SER A CA 1
ATOM 3063 C C . SER A 1 392 ? 14.767 -3.967 10.882 1.00 54.53 392 SER A C 1
ATOM 3065 O O . SER A 1 392 ? 15.250 -5.093 10.911 1.00 54.53 392 SER A O 1
ATOM 3067 N N . ILE A 1 393 ? 15.282 -2.948 11.598 1.00 63.91 393 ILE A N 1
ATOM 3068 C CA . ILE A 1 393 ? 16.491 -3.024 12.447 1.00 63.91 393 ILE A CA 1
ATOM 3069 C C . ILE A 1 393 ? 16.098 -3.351 13.907 1.00 63.91 393 ILE A C 1
ATOM 3071 O O . ILE A 1 393 ? 15.692 -2.451 14.649 1.00 63.91 393 ILE A O 1
ATOM 3075 N N . PRO A 1 394 ? 16.255 -4.605 14.389 1.00 57.31 394 PRO A N 1
ATOM 3076 C CA . PRO A 1 394 ? 15.826 -4.997 15.733 1.00 57.31 394 PRO A CA 1
ATOM 3077 C C . PRO A 1 394 ? 16.516 -4.245 16.876 1.00 57.31 394 PRO A C 1
ATOM 3079 O O . PRO A 1 394 ? 15.818 -3.919 17.831 1.00 57.31 394 PRO A O 1
ATOM 3082 N N . PRO A 1 395 ? 17.825 -3.910 16.822 1.00 60.09 395 PRO A N 1
ATOM 3083 C CA . PRO A 1 395 ? 18.458 -3.096 17.860 1.00 60.09 395 PRO A CA 1
ATOM 3084 C C . PRO A 1 395 ? 17.751 -1.760 18.085 1.00 60.09 395 PRO A C 1
ATOM 3086 O O . PRO A 1 395 ? 17.584 -1.340 19.223 1.00 60.09 395 PRO A O 1
ATOM 3089 N N . LEU A 1 396 ? 17.270 -1.122 17.015 1.00 58.84 396 LEU A N 1
ATOM 3090 C CA . LEU A 1 396 ? 16.533 0.133 17.115 1.00 58.84 396 LEU A CA 1
ATOM 3091 C C . LEU A 1 396 ? 15.179 -0.093 17.800 1.00 58.84 396 LEU A C 1
ATOM 3093 O O . LEU A 1 396 ? 14.823 0.635 18.720 1.00 58.84 396 LEU A O 1
ATOM 3097 N N . VAL A 1 397 ? 14.470 -1.164 17.437 1.00 56.56 397 VAL A N 1
ATOM 3098 C CA . VAL A 1 397 ? 13.208 -1.569 18.080 1.00 56.56 397 VAL A CA 1
ATOM 3099 C C . VAL A 1 397 ? 13.400 -1.935 19.560 1.00 56.56 397 VAL A C 1
ATOM 3101 O O . VAL A 1 397 ? 12.574 -1.564 20.391 1.00 56.56 397 VAL A O 1
ATOM 3104 N N . HIS A 1 398 ? 14.480 -2.631 19.916 1.00 58.59 398 HIS A N 1
ATOM 3105 C CA . HIS A 1 398 ? 14.793 -3.000 21.299 1.00 58.59 398 HIS A CA 1
ATOM 3106 C C . HIS A 1 398 ? 15.174 -1.787 22.148 1.00 58.59 398 HIS A C 1
ATOM 3108 O O . HIS A 1 398 ? 14.625 -1.625 23.237 1.00 58.59 398 HIS A O 1
ATOM 3114 N N . SER A 1 399 ? 16.021 -0.893 21.633 1.00 57.38 399 SER A N 1
ATOM 3115 C CA . SER A 1 399 ? 16.324 0.383 22.289 1.00 57.38 399 SER A CA 1
ATOM 3116 C C . SER A 1 399 ? 15.053 1.198 22.525 1.00 57.38 399 SER A C 1
ATOM 3118 O O . SER A 1 399 ? 14.859 1.732 23.612 1.00 57.38 399 SER A O 1
ATOM 3120 N N . LEU A 1 400 ? 14.132 1.230 21.557 1.00 59.16 400 LEU A N 1
ATOM 3121 C CA . LEU A 1 400 ? 12.838 1.901 21.704 1.00 59.16 400 LEU A CA 1
ATOM 3122 C C . LEU A 1 400 ? 11.957 1.264 22.785 1.00 59.16 400 LEU A C 1
ATOM 3124 O O . LEU A 1 400 ? 11.381 1.981 23.599 1.00 59.16 400 LEU A O 1
ATOM 3128 N N . ARG A 1 401 ? 11.865 -0.072 22.833 1.00 55.72 401 ARG A N 1
ATOM 3129 C CA . ARG A 1 401 ? 11.125 -0.774 23.897 1.00 55.72 401 ARG A CA 1
ATOM 3130 C C . ARG A 1 401 ? 11.690 -0.448 25.274 1.00 55.72 401 ARG A C 1
ATOM 3132 O O . ARG A 1 401 ? 10.918 -0.196 26.191 1.00 55.72 401 ARG A O 1
ATOM 3139 N N . HIS A 1 402 ? 13.012 -0.393 25.398 1.00 61.56 402 HIS A N 1
ATOM 3140 C CA . HIS A 1 402 ? 13.671 -0.027 26.645 1.00 61.56 402 HIS A CA 1
ATOM 3141 C C . HIS A 1 402 ? 13.396 1.437 27.037 1.00 61.56 402 HIS A C 1
ATOM 3143 O O . HIS A 1 402 ? 13.082 1.712 28.191 1.00 61.56 402 HIS A O 1
ATOM 3149 N N . ILE A 1 403 ? 13.437 2.373 26.080 1.00 52.97 403 ILE A N 1
ATOM 3150 C CA . ILE A 1 403 ? 13.149 3.804 26.309 1.00 52.97 403 ILE A CA 1
ATOM 3151 C C . ILE A 1 403 ? 11.711 4.031 26.808 1.00 52.97 403 ILE A C 1
ATOM 3153 O O . ILE A 1 403 ? 11.480 4.929 27.612 1.00 52.97 403 ILE A O 1
ATOM 3157 N N . VAL A 1 404 ? 10.749 3.213 26.372 1.00 43.19 404 VAL A N 1
ATOM 3158 C CA . VAL A 1 404 ? 9.325 3.337 26.750 1.00 43.19 404 VAL A CA 1
ATOM 3159 C C . VAL A 1 404 ? 8.952 2.413 27.929 1.00 43.19 404 VAL A C 1
ATOM 3161 O O . VAL A 1 404 ? 7.782 2.257 28.261 1.00 43.19 404 VAL A O 1
ATOM 3164 N N . GLY A 1 405 ? 9.933 1.794 28.599 1.00 42.06 405 GLY A N 1
ATOM 3165 C CA . GLY A 1 405 ? 9.696 0.965 29.790 1.00 42.06 405 GLY A CA 1
ATOM 3166 C C . GLY A 1 405 ? 9.061 -0.405 29.509 1.00 42.06 405 GLY A C 1
ATOM 3167 O O . GLY A 1 405 ? 8.497 -1.018 30.408 1.00 42.06 405 GLY A O 1
ATOM 3168 N N . LEU A 1 406 ? 9.151 -0.892 28.269 1.00 43.97 406 LEU A N 1
ATOM 3169 C CA . LEU A 1 406 ? 8.692 -2.214 27.815 1.00 43.97 406 LEU A CA 1
ATOM 3170 C C . LEU A 1 406 ? 9.856 -3.211 27.633 1.00 43.97 406 LEU A C 1
ATOM 3172 O O . LEU A 1 406 ? 9.724 -4.196 26.903 1.00 43.97 406 LEU A O 1
ATOM 3176 N N . GLY A 1 407 ? 11.019 -2.930 28.224 1.00 42.88 407 GLY A N 1
ATOM 3177 C CA . GLY A 1 407 ? 12.192 -3.798 28.151 1.00 42.88 407 GLY A CA 1
ATOM 3178 C C . GLY A 1 407 ? 12.140 -4.913 29.194 1.00 42.88 407 GLY A C 1
ATOM 3179 O O . GLY A 1 407 ? 12.179 -4.619 30.385 1.00 42.88 407 GLY A O 1
ATOM 3180 N N . ASN A 1 408 ? 12.096 -6.165 28.729 1.00 43.09 408 ASN A N 1
ATOM 3181 C CA . ASN A 1 408 ? 12.865 -7.240 29.362 1.00 43.09 408 ASN A CA 1
ATOM 3182 C C . ASN A 1 408 ? 14.234 -7.295 28.691 1.00 43.09 408 ASN A C 1
ATOM 3184 O O . ASN A 1 408 ? 14.256 -7.154 27.440 1.00 43.09 408 ASN A O 1
#

Radius of gyration: 24.12 Å; chains: 1; bounding box: 54×78×64 Å

Organism: Cyberlindnera fabianii (NCBI:txid36022)

pLDDT: mean 79.24, std 15.53, range [29.05, 96.38]

Secondary structure (DSSP, 8-state):
-----HHHHHHHHHHHHHHHHHHHHIIIIIIHHHHHHHHHHHHHHHHHHTTTS---HHHHHHHHHHHHHHHHHHHTHHHHHHHHHHHHHHHHHHHHHTHHHHTHHHHHTGGGSPP--HHHHHHHHHHHHHHHHHHHHHHHHHHHHHHHHHT---------------------HHHHHHHHHHHHHHHHHHHHHHHHHHHHHHHT---HHHHHHHHHHHHHHHHHSS-TTTTTT--HHHHHHHHHHHHHHHHHHHHT--HHHHHHTT--S--TTTTT---SS-S--PPPPHHHHHHHHHHHHHHHTHHHHHHTHHHHHHTHHHHHHHHHHHHHIIIIIHHHHHHHTT--HHHHHTTGGGGS-HHHHHHHHHHTT---HHHHHHHHHHHHHHHT-HHHHHHHHHHTT---

Sequence (408 aa):
MTSYGLISDLLRGISIGIGLSYPKIIHNYIKVPIGILCVLTVIYAFNQALDLVRFPASVACMILCWLLLIASSFTFGTRRTGILVKFFDIPGKFCLQWISVFFTPAFITLPLSTPISAKEAMLIAAVFIVGFAVQMGGVAYICVGLQWITRQIVSSRVVDGNNILYQTPAFQRDMLIGKWIHRNFDYIVFGVGFIISIPIYFSIGYAMPFHLFTSVITFLIMLHAPPARYRIILNPVLCSVAISWLVYYIFSAIRGVSFLDDLRQYKTGRTYLTLFHVPHTDKITSAPGAGDILTSLMDVAIVSLAMPIYAYRADLWRNAIVLLPTILVMTFGSFFIYPPICHIIGISPERSLAFAGRSITLALGTPFTEALAAMSSVCFVLYGTFMVAMASIPPLVHSLRHIVGLGN